Protein AF-0000000084548732 (afdb_homodimer)

Nearest PDB structures (foldseek):
  3oqo-assembly1_C  TM=5.418E-01  e=4.650E-15  Bacillus subtilis
  1rzr-assembly1_G  TM=5.375E-01  e=1.332E-14  Priestia megaterium
  1zvv-assembly2_B  TM=5.666E-01  e=5.423E-14  Bacillus subtilis
  1efa-assembly1_B  TM=5.609E-01  e=3.323E-13  Escherichia coli
  1bdh-assembly1_A  TM=5.018E-01  e=3.001E-11  Escherichia coli

Structure (mmCIF, N/CA/C/O backbone):
data_AF-0000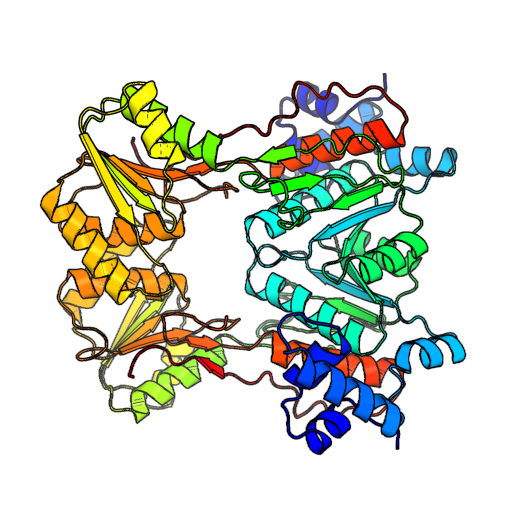000084548732-model_v1
#
loop_
_entity.id
_entity.type
_entity.pdbx_description
1 polymer 'HTH lacI-type domain-containing protein'
#
loop_
_atom_site.group_PDB
_atom_site.id
_atom_site.type_symbol
_atom_site.label_atom_id
_atom_site.label_alt_id
_atom_site.label_comp_id
_atom_site.label_asym_id
_atom_site.label_entity_id
_atom_site.label_seq_id
_atom_site.pdbx_PDB_ins_code
_atom_site.Cartn_x
_atom_site.Cartn_y
_atom_site.Cartn_z
_atom_site.occupancy
_atom_site.B_iso_or_equiv
_atom_site.auth_seq_id
_atom_site.auth_comp_id
_atom_site.auth_asym_id
_atom_site.auth_atom_id
_atom_site.pdbx_PDB_model_num
ATOM 1 N N . MET A 1 1 ? 30.172 21.469 19.391 1 43.81 1 MET A N 1
ATOM 2 C CA . MET A 1 1 ? 29.531 20.625 18.391 1 43.81 1 MET A CA 1
ATOM 3 C C . MET A 1 1 ? 28.312 19.906 18.969 1 43.81 1 MET A C 1
ATOM 5 O O . MET A 1 1 ? 28.391 19.344 20.062 1 43.81 1 MET A O 1
ATOM 9 N N . SER A 1 2 ? 27.109 20.234 18.547 1 58.91 2 SER A N 1
ATOM 10 C CA . SER A 1 2 ? 25.906 19.688 19.172 1 58.91 2 SER A CA 1
ATOM 11 C C . SER A 1 2 ? 25.812 18.188 18.938 1 58.91 2 SER A C 1
ATOM 13 O O . SER A 1 2 ? 26.141 17.703 17.859 1 58.91 2 SER A O 1
ATOM 15 N N . ILE A 1 3 ? 25.672 17.484 19.969 1 66.12 3 ILE A N 1
ATOM 16 C CA . ILE A 1 3 ? 25.594 16.016 19.969 1 66.12 3 ILE A CA 1
ATOM 17 C C . ILE A 1 3 ? 24.453 15.562 19.062 1 66.12 3 ILE A C 1
ATOM 19 O O . ILE A 1 3 ? 23.344 16.078 19.156 1 66.12 3 ILE A O 1
ATOM 23 N N . THR A 1 4 ? 24.797 14.828 17.969 1 69 4 THR A N 1
ATOM 24 C CA . THR A 1 4 ? 23.797 14.312 17.031 1 69 4 THR A CA 1
ATOM 25 C C . THR A 1 4 ? 23.453 12.859 17.359 1 69 4 THR A C 1
ATOM 27 O O . THR A 1 4 ? 24.141 12.219 18.156 1 69 4 THR A O 1
ATOM 30 N N . ILE A 1 5 ? 22.375 12.469 16.75 1 74.62 5 ILE A N 1
ATOM 31 C CA . ILE A 1 5 ? 21.953 11.078 16.906 1 74.62 5 ILE A CA 1
ATOM 32 C C . ILE A 1 5 ? 23.062 10.148 16.422 1 74.62 5 ILE A C 1
ATOM 34 O O . ILE A 1 5 ? 23.281 9.078 17 1 74.62 5 ILE A O 1
ATOM 38 N N . LYS A 1 6 ? 23.797 10.602 15.438 1 75 6 LYS A N 1
ATOM 39 C CA . LYS A 1 6 ? 24.922 9.805 14.938 1 75 6 LYS A CA 1
ATOM 40 C C . LYS A 1 6 ? 26 9.648 16 1 75 6 LYS A C 1
ATOM 42 O O . LYS A 1 6 ? 26.609 8.586 16.125 1 75 6 LYS A O 1
ATOM 47 N N . ASP A 1 7 ? 26.203 10.68 16.688 1 79.44 7 ASP A N 1
ATOM 48 C CA . ASP A 1 7 ? 27.188 10.641 17.766 1 79.44 7 ASP A CA 1
ATOM 49 C C . ASP A 1 7 ? 26.781 9.641 18.844 1 79.44 7 ASP A C 1
ATOM 51 O O . ASP A 1 7 ? 27.625 8.891 19.344 1 79.44 7 ASP A O 1
ATOM 55 N N . ILE A 1 8 ? 25.5 9.633 19.062 1 84.31 8 ILE A N 1
ATOM 56 C CA . ILE A 1 8 ? 24.984 8.727 20.078 1 84.31 8 ILE A CA 1
ATOM 57 C C . ILE A 1 8 ? 25.094 7.281 19.594 1 84.31 8 ILE A C 1
ATOM 59 O O . ILE A 1 8 ? 25.484 6.395 20.344 1 84.31 8 ILE A O 1
ATOM 63 N N . ALA A 1 9 ? 24.812 7.125 18.375 1 83.88 9 ALA A N 1
ATOM 64 C CA . ALA A 1 9 ?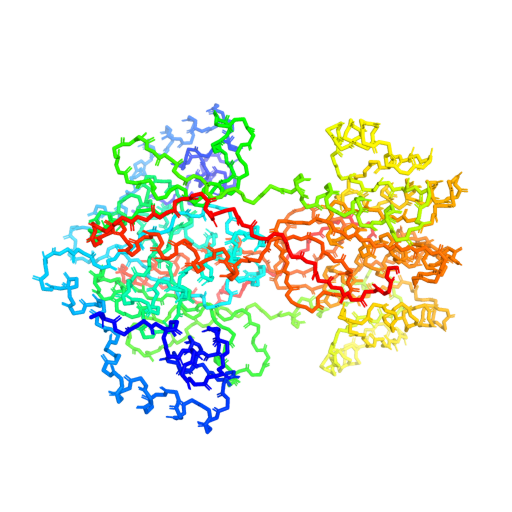 24.906 5.793 17.781 1 83.88 9 ALA A CA 1
ATOM 65 C C . ALA A 1 9 ? 26.328 5.262 17.828 1 83.88 9 ALA A C 1
ATOM 67 O O . ALA A 1 9 ? 26.562 4.102 18.188 1 83.88 9 ALA A O 1
ATOM 68 N N . ARG A 1 10 ? 27.172 6.066 17.516 1 82.19 10 ARG A N 1
ATOM 69 C CA . ARG A 1 10 ? 28.578 5.723 17.562 1 82.19 10 ARG A CA 1
ATOM 70 C C . ARG A 1 10 ? 29.016 5.367 18.969 1 82.19 10 ARG A C 1
ATOM 72 O O . ARG A 1 10 ? 29.688 4.352 19.188 1 82.19 10 ARG A O 1
ATOM 79 N N . GLU A 1 11 ? 28.594 6.098 19.859 1 85.19 11 GLU A N 1
ATOM 80 C CA . GLU A 1 11 ? 29.016 5.91 21.25 1 85.19 11 GLU A CA 1
ATOM 81 C C . GLU A 1 11 ? 28.344 4.68 21.859 1 85.19 11 GLU A C 1
ATOM 83 O O . GLU A 1 11 ? 28.969 3.963 22.656 1 85.19 11 GLU A O 1
ATOM 88 N N . ALA A 1 12 ? 27.141 4.512 21.484 1 85.44 12 ALA A N 1
ATOM 89 C CA . ALA A 1 12 ? 26.359 3.408 22.016 1 85.44 12 ALA A CA 1
ATOM 90 C C . ALA A 1 12 ? 26.641 2.111 21.266 1 85.44 12 ALA A C 1
ATOM 92 O O . ALA A 1 12 ? 26.203 1.036 21.688 1 85.44 12 ALA A O 1
ATOM 93 N N . ASN A 1 13 ? 27.328 2.197 20.141 1 86.44 13 ASN A N 1
ATOM 94 C CA . ASN A 1 13 ? 27.656 1.064 19.281 1 86.44 13 ASN A CA 1
ATOM 95 C C . ASN A 1 13 ? 26.391 0.352 18.797 1 86.44 13 ASN A C 1
ATOM 97 O O . ASN A 1 13 ? 26.281 -0.871 18.906 1 86.44 13 ASN A O 1
ATOM 101 N N . VAL A 1 14 ? 25.469 1.124 18.531 1 83.5 14 VAL A N 1
ATOM 102 C CA . VAL A 1 14 ? 24.234 0.63 17.922 1 83.5 14 VAL A CA 1
ATOM 103 C C . VAL A 1 14 ? 23.953 1.41 16.641 1 83.5 14 VAL A C 1
ATOM 105 O O . VAL A 1 14 ? 24.625 2.404 16.344 1 83.5 14 VAL A O 1
ATOM 108 N N . SER A 1 15 ? 23.078 0.891 15.836 1 76.25 15 SER A N 1
ATOM 109 C CA . SER A 1 15 ? 22.734 1.56 14.586 1 76.25 15 SER A CA 1
ATOM 110 C C . SER A 1 15 ? 22 2.869 14.844 1 76.25 15 SER A C 1
ATOM 112 O O . SER A 1 15 ? 21.406 3.059 15.906 1 76.25 15 SER A O 1
ATOM 114 N N . PHE A 1 16 ? 22.109 3.746 13.867 1 73.5 16 PHE A N 1
ATOM 115 C CA . PHE A 1 16 ? 21.344 4.984 13.867 1 73.5 16 PHE A CA 1
ATOM 116 C C . PHE A 1 16 ? 19.859 4.703 14.109 1 73.5 16 PHE A C 1
ATOM 118 O O . PHE A 1 16 ? 19.219 5.398 14.891 1 73.5 16 PHE A O 1
ATOM 125 N N . SER A 1 17 ? 19.406 3.645 13.531 1 70.94 17 SER A N 1
ATOM 126 C CA . SER A 1 17 ? 18 3.283 13.625 1 70.94 17 SER A CA 1
ATOM 127 C C . SER A 1 17 ? 17.625 2.896 15.055 1 70.94 17 SER A C 1
ATOM 129 O O . SER A 1 17 ? 16.547 3.258 15.539 1 70.94 17 SER A O 1
ATOM 131 N N . THR A 1 18 ? 18.531 2.25 15.68 1 76.88 18 THR A N 1
ATOM 132 C CA . THR A 1 18 ? 18.297 1.811 17.047 1 76.88 18 THR A CA 1
ATOM 133 C C . THR A 1 18 ? 18.219 3.006 18 1 76.88 18 THR A C 1
ATOM 135 O O . THR A 1 18 ? 17.344 3.061 18.859 1 76.88 18 THR A O 1
ATOM 138 N N . VAL A 1 19 ? 19.141 3.969 17.797 1 78.06 19 VAL A N 1
ATOM 139 C CA . VAL A 1 19 ? 19.125 5.176 18.609 1 78.06 19 VAL A CA 1
ATOM 140 C C . VAL A 1 19 ? 17.828 5.949 18.375 1 78.06 19 VAL A C 1
ATOM 142 O O . VAL A 1 19 ? 17.172 6.375 19.312 1 78.06 19 VAL A O 1
ATOM 145 N N . SER A 1 20 ? 17.484 6.016 17.125 1 70.88 20 SER A N 1
ATOM 146 C CA . SER A 1 20 ? 16.266 6.738 16.75 1 70.88 20 SER A CA 1
ATOM 147 C C . SER A 1 20 ? 15.039 6.113 17.391 1 70.88 20 SER A C 1
ATOM 149 O O . SER A 1 20 ? 14.219 6.812 17.984 1 70.88 20 SER A O 1
ATOM 151 N N . LYS A 1 21 ? 14.992 4.883 17.328 1 71.19 21 LYS A N 1
ATOM 152 C CA . LYS A 1 21 ? 13.859 4.156 17.891 1 71.19 21 LYS A CA 1
ATOM 153 C C . LYS A 1 21 ? 13.828 4.285 19.422 1 71.19 21 LYS A C 1
ATOM 155 O O . LYS A 1 21 ? 12.766 4.469 20.016 1 71.19 21 LYS A O 1
ATOM 160 N N . ALA A 1 22 ? 14.961 4.191 20.031 1 76.06 22 ALA A N 1
ATOM 161 C CA . ALA A 1 22 ? 15.078 4.277 21.484 1 76.06 22 ALA A CA 1
ATOM 162 C C . ALA A 1 22 ? 14.664 5.656 21.984 1 76.06 22 ALA A C 1
ATOM 164 O O . ALA A 1 22 ? 13.922 5.773 22.969 1 76.06 22 ALA A O 1
ATOM 165 N N . LEU A 1 23 ? 15.086 6.645 21.312 1 72.69 23 LEU A N 1
ATOM 166 C CA . LEU A 1 23 ? 14.805 8.023 21.703 1 72.69 23 LEU A CA 1
ATOM 167 C C . LEU A 1 23 ? 13.32 8.336 21.547 1 72.69 23 LEU A C 1
ATOM 169 O O . LEU A 1 23 ? 12.789 9.211 22.234 1 72.69 23 LEU A O 1
ATOM 173 N N . ASN A 1 24 ? 12.711 7.465 20.703 1 62.41 24 ASN A N 1
ATOM 174 C CA . ASN A 1 24 ? 11.289 7.668 20.453 1 62.41 24 ASN A CA 1
ATOM 175 C C . ASN A 1 24 ? 10.438 6.648 21.219 1 62.41 24 ASN A C 1
ATOM 177 O O . ASN A 1 24 ? 9.297 6.387 20.844 1 62.41 24 ASN A O 1
ATOM 181 N N . ASP A 1 25 ? 10.969 6.109 22.031 1 65.38 25 ASP A N 1
ATOM 182 C CA . ASP A 1 25 ? 10.328 5.148 22.938 1 65.38 25 ASP A CA 1
ATOM 183 C C . ASP A 1 25 ? 9.672 4.02 22.141 1 65.38 25 ASP A C 1
ATOM 185 O O . ASP A 1 25 ? 8.57 3.586 22.469 1 65.38 25 ASP A O 1
ATOM 189 N N . SER A 1 26 ? 10.266 3.699 21.078 1 65.5 26 SER A N 1
ATOM 190 C CA . SER A 1 26 ? 9.75 2.619 20.234 1 65.5 26 SER A CA 1
ATOM 191 C C . SER A 1 26 ? 9.773 1.287 20.984 1 65.5 26 SER A C 1
ATOM 193 O O . SER A 1 26 ? 10.766 0.949 21.625 1 65.5 26 SER A O 1
ATOM 195 N N . PRO A 1 27 ? 8.688 0.571 20.875 1 63.66 27 PRO A N 1
ATOM 196 C CA . PRO A 1 27 ? 8.688 -0.746 21.516 1 63.66 27 PRO A CA 1
ATOM 197 C C . PRO A 1 27 ? 9.609 -1.741 20.828 1 63.66 27 PRO A C 1
ATOM 199 O O . PRO A 1 27 ? 9.867 -2.826 21.344 1 63.66 27 PRO A O 1
ATOM 202 N N . LEU A 1 28 ? 10.125 -1.385 19.797 1 66.69 28 LEU A N 1
ATOM 203 C CA . LEU A 1 28 ? 10.984 -2.281 19.047 1 66.69 28 LEU A CA 1
ATOM 204 C C . LEU A 1 28 ? 12.383 -2.326 19.656 1 66.69 28 LEU A C 1
ATOM 206 O O . LEU A 1 28 ? 13.203 -3.178 19.281 1 66.69 28 LEU A O 1
ATOM 210 N N . VAL A 1 29 ? 12.625 -1.45 20.547 1 77.94 29 VAL A N 1
ATOM 211 C CA . VAL A 1 29 ? 13.914 -1.426 21.219 1 77.94 29 VAL A CA 1
ATOM 212 C C . VAL A 1 29 ? 13.75 -1.94 22.656 1 77.94 29 VAL A C 1
ATOM 214 O O . VAL A 1 29 ? 12.883 -1.473 23.391 1 77.94 29 VAL A O 1
ATOM 217 N N . LYS A 1 30 ? 14.562 -2.992 22.938 1 79.88 30 LYS A N 1
ATOM 218 C CA . LYS A 1 30 ? 14.508 -3.578 24.266 1 79.88 30 LYS A CA 1
ATOM 219 C C . LYS A 1 30 ? 14.75 -2.521 25.344 1 79.88 30 LYS A C 1
ATOM 221 O O . LYS A 1 30 ? 15.562 -1.614 25.156 1 79.88 30 LYS A O 1
ATOM 226 N N . GLU A 1 31 ? 14.078 -2.777 26.438 1 81.81 31 GLU A N 1
ATOM 227 C CA . GLU A 1 31 ? 14.062 -1.788 27.516 1 81.81 31 GLU A CA 1
ATOM 228 C C . GLU A 1 31 ? 15.469 -1.486 28.016 1 81.81 31 GLU A C 1
ATOM 230 O O . GLU A 1 31 ? 15.844 -0.321 28.172 1 81.81 31 GLU A O 1
ATOM 235 N N . PRO A 1 32 ? 16.281 -2.449 28.203 1 86.31 32 PRO A N 1
ATOM 236 C CA . PRO A 1 32 ? 17.625 -2.135 28.672 1 86.31 32 PRO A CA 1
ATOM 237 C C . PRO A 1 32 ? 18.406 -1.273 27.688 1 86.31 32 PRO A C 1
ATOM 239 O O . PRO A 1 32 ? 19.109 -0.343 28.094 1 86.31 32 PRO A O 1
ATOM 242 N N . THR A 1 33 ? 18.188 -1.514 26.406 1 85.12 33 THR A N 1
ATOM 243 C CA . THR A 1 33 ? 18.875 -0.758 25.359 1 85.12 33 THR A CA 1
ATOM 244 C C . THR A 1 33 ? 18.328 0.661 25.266 1 85.12 33 THR A C 1
ATOM 246 O O . THR A 1 33 ? 19.078 1.62 25.109 1 85.12 33 THR A O 1
ATOM 249 N N . LYS A 1 34 ? 17.125 0.79 25.406 1 84.31 34 LYS A N 1
ATOM 250 C CA . LYS A 1 34 ? 16.453 2.086 25.391 1 84.31 34 LYS A CA 1
ATOM 251 C C . LYS A 1 34 ? 16.984 2.986 26.516 1 84.31 34 LYS A C 1
ATOM 253 O O . LYS A 1 34 ? 17.328 4.141 26.266 1 84.31 34 LYS A O 1
ATOM 258 N N . GLN A 1 35 ? 17.016 2.33 27.672 1 82.69 35 GLN A N 1
ATOM 259 C CA . GLN A 1 35 ? 17.484 3.07 28.844 1 82.69 35 GLN A CA 1
ATOM 260 C C . GLN A 1 35 ? 18.938 3.494 28.672 1 82.69 35 GLN A C 1
ATOM 262 O O . GLN A 1 35 ? 19.297 4.617 29.016 1 82.69 35 GLN A O 1
ATOM 267 N N . MET A 1 36 ? 19.672 2.602 28.172 1 86.25 36 MET A N 1
ATOM 268 C CA . MET A 1 36 ? 21.078 2.898 27.938 1 86.25 36 MET A CA 1
ATOM 269 C C . MET A 1 36 ? 21.234 4.062 26.953 1 86.25 36 MET A C 1
ATOM 271 O O . MET A 1 36 ? 22.031 4.973 27.188 1 86.25 36 MET A O 1
ATOM 275 N N . ILE A 1 37 ? 20.453 4.078 25.938 1 85.12 37 ILE A N 1
ATOM 276 C CA . ILE A 1 37 ? 20.547 5.098 24.906 1 85.12 37 ILE A CA 1
ATOM 277 C C . ILE A 1 37 ? 20.047 6.434 25.453 1 85.12 37 ILE A C 1
ATOM 279 O O . ILE A 1 37 ? 20.672 7.477 25.203 1 85.12 37 ILE A O 1
ATOM 283 N N . LEU A 1 38 ? 19 6.367 26.203 1 80.69 38 LEU A N 1
ATOM 284 C CA . LEU A 1 38 ? 18.453 7.582 26.797 1 80.69 38 LEU A CA 1
ATOM 285 C C . LEU A 1 38 ? 19.453 8.195 27.781 1 80.69 38 LEU A C 1
ATOM 287 O O . LEU A 1 38 ? 19.641 9.414 27.797 1 80.69 38 LEU A O 1
ATOM 291 N N . ALA A 1 39 ? 20.031 7.355 28.594 1 81.31 39 ALA A N 1
ATOM 292 C CA . ALA A 1 39 ? 21.047 7.801 29.547 1 81.31 39 ALA A CA 1
ATOM 293 C C . ALA A 1 39 ? 22.25 8.406 28.844 1 81.31 39 ALA A C 1
ATOM 295 O O . ALA A 1 39 ? 22.75 9.461 29.234 1 81.31 39 ALA A O 1
ATOM 296 N N . LEU A 1 40 ? 22.625 7.805 27.828 1 84.44 40 LEU A N 1
ATOM 297 C CA . LEU A 1 40 ? 23.766 8.273 27.062 1 84.44 40 LEU A CA 1
ATOM 298 C C . LEU A 1 40 ? 23.469 9.602 26.375 1 84.44 40 LEU A C 1
ATOM 300 O O . LEU A 1 40 ? 24.312 10.5 26.359 1 84.44 40 LEU A O 1
ATOM 304 N N . ALA A 1 41 ? 22.328 9.648 25.812 1 79.31 41 ALA A N 1
ATOM 305 C CA . ALA A 1 41 ? 21.891 10.898 25.188 1 79.31 41 ALA A CA 1
ATOM 306 C C . ALA A 1 41 ? 21.906 12.047 26.188 1 79.31 41 ALA A C 1
ATOM 308 O O . ALA A 1 41 ? 22.391 13.141 25.859 1 79.31 41 ALA A O 1
ATOM 309 N N . LYS A 1 42 ? 21.422 11.734 27.344 1 74.75 42 LYS A N 1
ATOM 310 C CA . LYS A 1 42 ? 21.422 12.727 28.406 1 74.75 42 LYS A CA 1
ATOM 311 C C . LYS A 1 42 ? 22.844 13.102 28.812 1 74.75 42 LYS A C 1
ATOM 313 O O . LYS A 1 42 ? 23.172 14.281 28.969 1 74.75 42 LYS A O 1
ATOM 318 N N . GLU A 1 43 ? 23.609 12.164 29 1 80.06 43 GLU A N 1
ATOM 319 C CA . GLU A 1 43 ? 25 12.367 29.391 1 80.06 43 GLU A CA 1
ATOM 320 C C . GLU A 1 43 ? 25.75 13.188 28.359 1 80.06 43 GLU A C 1
ATOM 322 O O . GLU A 1 43 ? 26.578 14.039 28.703 1 80.06 43 GLU A O 1
ATOM 327 N N . MET A 1 44 ? 25.406 12.906 27.109 1 77.94 44 MET A N 1
ATOM 328 C CA . MET A 1 44 ? 26.109 13.562 26.016 1 77.94 44 MET A CA 1
ATOM 329 C C . MET A 1 44 ? 25.5 14.93 25.719 1 77.94 44 MET A C 1
ATOM 331 O O . MET A 1 44 ? 26.016 15.68 24.891 1 77.94 44 MET A O 1
ATOM 335 N N . GLY A 1 45 ? 24.562 15.18 26.469 1 66.44 45 GLY A N 1
ATOM 336 C CA . GLY A 1 45 ? 23.906 16.469 26.312 1 66.44 45 GLY A CA 1
ATOM 337 C C . GLY A 1 45 ? 23.031 16.531 25.078 1 66.44 45 GLY A C 1
ATOM 338 O O . GLY A 1 45 ? 22.891 17.594 24.469 1 66.44 45 GLY A O 1
ATOM 339 N N . TYR A 1 46 ? 22.859 15.336 24.688 1 61.09 46 TYR A N 1
ATOM 340 C CA . TYR A 1 46 ? 21.953 15.336 23.547 1 61.09 46 TYR A CA 1
ATOM 341 C C . TYR A 1 46 ? 20.578 15.836 23.953 1 61.09 46 TYR A C 1
ATOM 343 O O . TYR A 1 46 ? 19.953 15.297 24.859 1 61.09 46 TYR A O 1
ATOM 351 N N . GLU A 1 47 ? 20.281 17.031 23.766 1 50.09 47 GLU A N 1
ATOM 352 C CA 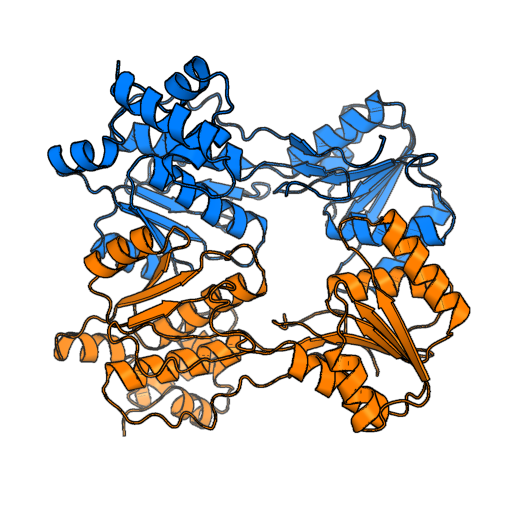. GLU A 1 47 ? 18.922 17.547 23.922 1 50.09 47 GLU A CA 1
ATOM 353 C C . GLU A 1 47 ? 18.156 17.484 22.594 1 50.09 47 GLU A C 1
ATOM 355 O O . GLU A 1 47 ? 18.688 17.859 21.547 1 50.09 47 GLU A O 1
ATOM 360 N N . ILE A 1 48 ? 17.25 16.641 22.5 1 48.44 48 ILE A N 1
ATOM 361 C CA . ILE A 1 48 ? 16.391 16.734 21.328 1 48.44 48 ILE A CA 1
ATOM 362 C C . ILE A 1 48 ? 16.094 18.203 21.016 1 48.44 48 ILE A C 1
ATOM 364 O O . ILE A 1 48 ? 15.227 18.812 21.641 1 48.44 48 ILE A O 1
ATOM 368 N N . ASN A 1 49 ? 16.969 19.062 21.188 1 44.75 49 ASN A N 1
ATOM 369 C CA . ASN A 1 49 ? 16.953 20.516 21.203 1 44.75 49 ASN A CA 1
ATOM 370 C C . ASN A 1 49 ? 16.281 21.078 19.938 1 44.75 49 ASN A C 1
ATOM 372 O O . ASN A 1 49 ? 16.125 22.281 19.797 1 44.75 49 ASN A O 1
ATOM 376 N N . THR A 1 50 ? 16.062 20.375 19 1 45.78 50 THR A N 1
ATOM 377 C CA . THR A 1 50 ? 15.742 21.141 17.797 1 45.78 50 THR A CA 1
ATOM 378 C C . THR A 1 50 ? 14.461 21.938 18 1 45.78 50 THR A C 1
ATOM 380 O O . THR A 1 50 ? 14.359 23.078 17.547 1 45.78 50 THR A O 1
ATOM 383 N N . SER A 1 51 ? 13.484 21.359 18.719 1 45.47 51 SER A N 1
ATOM 384 C CA . SER A 1 51 ? 12.266 22.141 18.859 1 45.47 51 SER A CA 1
ATOM 385 C C . SER A 1 51 ? 12.516 23.438 19.609 1 45.47 51 SER A C 1
ATOM 387 O O . SER A 1 51 ? 11.984 24.484 19.25 1 45.47 51 SER A O 1
ATOM 389 N N . ALA A 1 52 ? 13.305 23.328 20.703 1 45.81 52 ALA A N 1
ATOM 390 C CA . ALA A 1 52 ? 13.586 24.516 21.516 1 45.81 52 ALA A CA 1
ATOM 391 C C . ALA A 1 52 ? 14.391 25.547 20.734 1 45.81 52 ALA A C 1
ATOM 393 O O . ALA A 1 52 ? 14.133 26.75 20.844 1 45.81 52 ALA A O 1
ATOM 394 N N . LYS A 1 53 ? 15.289 25.109 20.047 1 48.44 53 LYS A N 1
ATOM 395 C CA . LYS A 1 53 ? 16.062 26.094 19.297 1 48.44 53 LYS A CA 1
ATOM 396 C C . LYS A 1 53 ? 15.227 26.734 18.203 1 48.44 53 LYS A C 1
ATOM 398 O O . LYS A 1 53 ? 15.32 27.953 17.969 1 48.44 53 LYS A O 1
ATOM 403 N N . ILE A 1 54 ? 14.422 25.906 17.484 1 49.19 54 ILE A N 1
ATOM 404 C CA . ILE A 1 54 ? 13.523 26.438 16.469 1 49.19 54 ILE A CA 1
ATOM 405 C C . ILE A 1 54 ? 12.578 27.453 17.109 1 49.19 54 ILE A C 1
ATOM 407 O O . ILE A 1 54 ? 12.344 28.531 16.547 1 49.19 54 ILE A O 1
ATOM 411 N N . LEU A 1 55 ? 12.164 27.141 18.375 1 47.06 55 LEU A N 1
ATOM 412 C CA . LEU A 1 55 ? 11.297 28.078 19.062 1 47.06 55 LEU A CA 1
ATOM 413 C C . LEU A 1 55 ? 12.055 29.344 19.438 1 47.06 55 LEU A C 1
ATOM 415 O O . LEU A 1 55 ? 11.508 30.453 19.344 1 47.06 55 LEU A O 1
ATOM 419 N N . ALA A 1 56 ? 13.273 29.25 19.734 1 50.09 56 ALA A N 1
ATOM 420 C CA . ALA A 1 56 ? 14.078 30.391 20.172 1 50.09 56 ALA A CA 1
ATOM 421 C C . ALA A 1 56 ? 14.375 31.312 19 1 50.09 56 ALA A C 1
ATOM 423 O O . ALA A 1 56 ? 14.477 32.531 19.172 1 50.09 56 ALA A O 1
ATOM 424 N N . THR A 1 57 ? 14.492 30.828 17.828 1 53.62 57 THR A N 1
ATOM 425 C CA . THR A 1 57 ? 14.875 31.625 16.672 1 53.62 57 THR A CA 1
ATOM 426 C C . THR A 1 57 ? 13.641 32.188 15.953 1 53.62 57 THR A C 1
ATOM 428 O O . THR A 1 57 ? 13.766 32.969 15.031 1 53.62 57 THR A O 1
ATOM 431 N N . GLY A 1 58 ? 12.391 31.891 16.406 1 60.41 58 GLY A N 1
ATOM 432 C CA . GLY A 1 58 ? 11.164 32.375 15.797 1 60.41 58 GLY A CA 1
ATOM 433 C C . GLY A 1 58 ? 10.758 31.609 14.562 1 60.41 58 GLY A C 1
ATOM 434 O O . GLY A 1 58 ? 9.773 31.938 13.898 1 60.41 58 GLY A O 1
ATOM 435 N N . LYS A 1 59 ? 11.602 30.609 14.219 1 65.31 59 LYS A N 1
ATOM 436 C CA . LYS A 1 59 ? 11.266 29.828 13.031 1 65.31 59 LYS A CA 1
ATOM 437 C C . LYS A 1 59 ? 10.266 28.734 13.352 1 65.31 59 LYS A C 1
ATOM 439 O O . LYS A 1 59 ? 10.258 28.188 14.461 1 65.31 59 LYS A O 1
ATOM 444 N N . SER A 1 60 ? 9.383 28.484 12.43 1 78.69 60 SER A N 1
ATOM 445 C CA . SER A 1 60 ? 8.406 27.422 12.586 1 78.69 60 SER A CA 1
ATOM 446 C C . SER A 1 60 ? 9.07 26.047 12.547 1 78.69 60 SER A C 1
ATOM 448 O O . SER A 1 60 ? 9.992 25.828 11.766 1 78.69 60 SER A O 1
ATOM 450 N N . ASN A 1 61 ? 8.695 25.188 13.422 1 86.19 61 ASN A N 1
ATOM 451 C CA . ASN A 1 61 ? 9.203 23.812 13.406 1 86.19 61 ASN A CA 1
ATOM 452 C C . ASN A 1 61 ? 8.266 22.875 12.648 1 86.19 61 ASN A C 1
ATOM 454 O O . ASN A 1 61 ? 8.469 21.656 12.641 1 86.19 61 ASN A O 1
ATOM 458 N N . ALA A 1 62 ? 7.301 23.469 12.023 1 88.31 62 ALA A N 1
ATOM 459 C CA . ALA A 1 62 ? 6.379 22.641 11.25 1 88.31 62 ALA A CA 1
ATOM 460 C C . ALA A 1 62 ? 6.91 22.406 9.836 1 88.31 62 ALA A C 1
ATOM 462 O O . ALA A 1 62 ? 7.461 23.328 9.211 1 88.31 62 ALA A O 1
ATOM 463 N N . VAL A 1 63 ? 6.797 21.172 9.375 1 88.31 63 VAL A N 1
ATOM 464 C CA . VAL A 1 63 ? 7.184 20.812 8.023 1 88.31 63 VAL A CA 1
ATOM 465 C C . VAL A 1 63 ? 6 20.172 7.301 1 88.31 63 VAL A C 1
ATOM 467 O O . VAL A 1 63 ? 5.371 19.25 7.828 1 88.31 63 VAL A O 1
ATOM 470 N N . GLY A 1 64 ? 5.676 20.688 6.121 1 89.44 64 GLY A N 1
ATOM 471 C CA . GLY A 1 64 ? 4.594 20.141 5.324 1 89.44 64 GLY A CA 1
ATOM 472 C C . GLY A 1 64 ? 5.055 19.047 4.379 1 89.44 64 GLY A C 1
ATOM 473 O O . GLY A 1 64 ? 6.105 19.156 3.748 1 89.44 64 GLY A O 1
ATOM 474 N N . ILE A 1 65 ? 4.285 18 4.34 1 89.88 65 ILE A N 1
ATOM 475 C CA . ILE A 1 65 ? 4.504 16.922 3.385 1 89.88 65 ILE A CA 1
ATOM 476 C C . ILE A 1 65 ? 3.287 16.781 2.471 1 89.88 65 ILE A C 1
ATOM 478 O O . ILE A 1 65 ? 2.191 16.453 2.93 1 89.88 65 ILE A O 1
ATOM 482 N N . TYR A 1 66 ? 3.518 17.062 1.198 1 88.06 66 TYR A N 1
ATOM 483 C CA . TYR A 1 66 ? 2.469 16.906 0.196 1 88.06 66 TYR A CA 1
ATOM 484 C C . TYR A 1 66 ? 2.631 15.594 -0.562 1 88.06 66 TYR A C 1
ATOM 486 O O . TYR A 1 66 ? 3.641 15.383 -1.239 1 88.06 66 TYR A O 1
ATOM 494 N N . CYS A 1 67 ? 1.59 14.711 -0.439 1 88.62 67 CYS A N 1
ATOM 495 C CA . CYS A 1 67 ? 1.671 13.383 -1.047 1 88.62 67 CYS A CA 1
ATOM 496 C C . CYS A 1 67 ? 0.317 12.961 -1.601 1 88.62 67 CYS A C 1
ATOM 498 O O . CYS A 1 67 ? -0.389 12.164 -0.979 1 88.62 67 CYS A O 1
ATOM 500 N N . PRO A 1 68 ? 0.037 13.352 -2.805 1 85.19 68 PRO A N 1
ATOM 501 C CA . PRO A 1 68 ? -1.255 13 -3.4 1 85.19 68 PRO A CA 1
ATOM 502 C C . PRO A 1 68 ? -1.354 11.523 -3.766 1 85.19 68 PRO A C 1
ATOM 504 O O . PRO A 1 68 ? -2.453 11.016 -3.994 1 85.19 68 PRO A O 1
ATOM 507 N N . SER A 1 69 ? -0.227 10.812 -3.803 1 83.5 69 SER A N 1
ATOM 508 C CA . SER A 1 69 ? -0.188 9.422 -4.242 1 83.5 69 SER A CA 1
ATOM 509 C C . SER A 1 69 ? 0.094 8.477 -3.072 1 83.5 69 SER A C 1
ATOM 511 O O . SER A 1 69 ? 0.866 7.527 -3.207 1 83.5 69 SER A O 1
ATOM 513 N N . ILE A 1 70 ? -0.546 8.742 -2.008 1 88.88 70 ILE A N 1
ATOM 514 C CA . ILE A 1 70 ? -0.249 8.047 -0.761 1 88.88 70 ILE A CA 1
ATOM 515 C C . ILE A 1 70 ? -0.653 6.578 -0.878 1 88.88 70 ILE A C 1
ATOM 517 O O . ILE A 1 70 ? -0.202 5.738 -0.096 1 88.88 70 ILE A O 1
ATOM 521 N N . THR A 1 71 ? -1.504 6.23 -1.825 1 86.56 71 THR A N 1
ATOM 522 C CA . THR A 1 71 ? -1.95 4.852 -1.982 1 86.56 71 THR A CA 1
ATOM 523 C C . THR A 1 71 ? -0.869 4.008 -2.648 1 86.56 71 THR A C 1
ATOM 525 O O . THR A 1 71 ? -0.957 2.777 -2.664 1 86.56 71 THR A O 1
ATOM 528 N N . LYS A 1 72 ? 0.12 4.648 -3.193 1 83.38 72 LYS A N 1
ATOM 529 C CA . LYS A 1 72 ? 1.285 3.906 -3.672 1 83.38 72 LYS A CA 1
ATOM 530 C C . LYS A 1 72 ? 2.199 3.516 -2.514 1 83.38 72 LYS A C 1
ATOM 532 O O . LYS A 1 72 ? 2.619 4.371 -1.731 1 83.38 72 LYS A O 1
ATOM 537 N N . PRO A 1 73 ? 2.562 2.318 -2.494 1 82.62 73 PRO A N 1
ATOM 538 C CA . PRO A 1 73 ? 3.289 1.813 -1.325 1 82.62 73 PRO A CA 1
ATOM 539 C C . PRO A 1 73 ? 4.578 2.584 -1.056 1 82.62 73 PRO A C 1
ATOM 541 O O . PRO A 1 73 ? 4.895 2.883 0.099 1 82.62 73 PRO A O 1
ATOM 544 N N . ALA A 1 74 ? 5.297 2.887 -2.062 1 80.12 74 ALA A N 1
ATOM 545 C CA . ALA A 1 74 ? 6.555 3.604 -1.88 1 80.12 74 ALA A CA 1
ATOM 546 C C . ALA A 1 74 ? 6.32 4.973 -1.252 1 80.12 74 ALA A C 1
ATOM 548 O O . ALA A 1 74 ? 7.105 5.426 -0.416 1 80.12 74 ALA A O 1
ATOM 549 N N . TYR A 1 75 ? 5.246 5.602 -1.618 1 84.56 75 TYR A N 1
ATOM 550 C CA . TYR A 1 75 ? 4.941 6.93 -1.097 1 84.56 75 TYR A CA 1
ATOM 551 C C . TYR A 1 75 ? 4.445 6.852 0.342 1 84.56 75 TYR A C 1
ATOM 553 O O . TYR A 1 75 ? 4.77 7.707 1.166 1 84.56 75 TYR A O 1
ATOM 561 N N . ALA A 1 76 ? 3.619 5.879 0.547 1 88 76 ALA A N 1
ATOM 562 C CA . ALA A 1 76 ? 3.168 5.68 1.921 1 88 76 ALA A CA 1
ATOM 563 C C . ALA A 1 76 ? 4.348 5.445 2.859 1 88 76 ALA A C 1
ATOM 565 O O . ALA A 1 76 ? 4.41 6.023 3.947 1 88 76 ALA A O 1
ATOM 566 N N . ALA A 1 77 ? 5.246 4.613 2.418 1 85.94 77 ALA A N 1
ATOM 567 C CA . ALA A 1 77 ? 6.441 4.324 3.207 1 85.94 77 ALA A CA 1
ATOM 568 C C . ALA A 1 77 ? 7.277 5.586 3.416 1 85.94 77 ALA A C 1
ATOM 570 O O . ALA A 1 77 ? 7.777 5.832 4.516 1 85.94 77 ALA A O 1
ATOM 571 N N . ALA A 1 78 ? 7.418 6.316 2.402 1 85 78 ALA A N 1
ATOM 572 C CA . ALA A 1 78 ? 8.18 7.559 2.496 1 85 78 ALA A CA 1
ATOM 573 C C . ALA A 1 78 ? 7.543 8.516 3.496 1 85 78 ALA A C 1
ATOM 575 O O . ALA A 1 78 ? 8.234 9.109 4.328 1 85 78 ALA A O 1
ATOM 576 N N . CYS A 1 79 ? 6.258 8.68 3.369 1 89.88 79 CYS A N 1
ATOM 577 C CA . CYS A 1 79 ? 5.543 9.57 4.273 1 89.88 79 CYS A CA 1
ATOM 578 C C . CYS A 1 79 ? 5.746 9.156 5.727 1 89.88 79 CYS A C 1
ATOM 580 O O . CYS A 1 79 ? 6 10 6.586 1 89.88 79 CYS A O 1
ATOM 582 N N . LEU A 1 80 ? 5.617 7.926 5.906 1 90.88 80 LEU A N 1
ATOM 583 C CA . LEU A 1 80 ? 5.773 7.402 7.262 1 90.88 80 LEU A CA 1
ATOM 584 C C . LEU A 1 80 ? 7.184 7.648 7.781 1 90.88 80 LEU A C 1
ATOM 586 O O . LEU A 1 80 ? 7.363 8.18 8.883 1 90.88 80 LEU A O 1
ATOM 590 N N . GLU A 1 81 ? 8.141 7.289 7.043 1 87.25 81 GLU A N 1
ATOM 591 C CA . GLU A 1 81 ? 9.531 7.344 7.484 1 87.25 81 GLU A CA 1
ATOM 592 C C . GLU A 1 81 ? 10.023 8.781 7.582 1 87.25 81 GLU A C 1
ATOM 594 O O . GLU A 1 81 ? 10.766 9.133 8.508 1 87.25 81 GLU A O 1
ATOM 599 N N . ILE A 1 82 ? 9.68 9.594 6.664 1 88.06 82 ILE A N 1
ATOM 600 C CA . ILE A 1 82 ? 10.07 11 6.719 1 88.06 82 ILE A CA 1
ATOM 601 C C . ILE A 1 82 ? 9.461 11.656 7.957 1 88.06 82 ILE A C 1
ATOM 603 O O . ILE A 1 82 ? 10.141 12.398 8.672 1 88.06 82 ILE A O 1
ATOM 607 N N . SER A 1 83 ? 8.172 11.414 8.125 1 93 83 SER A N 1
ATOM 608 C CA . SER A 1 83 ? 7.516 11.953 9.312 1 93 83 SER A CA 1
ATOM 609 C C . SER A 1 83 ? 8.242 11.531 10.586 1 93 83 SER A C 1
ATOM 611 O O . SER A 1 83 ? 8.469 12.344 11.477 1 93 83 SER A O 1
ATOM 613 N N . HIS A 1 84 ? 8.578 10.312 10.617 1 91.5 84 HIS A N 1
ATOM 614 C CA . HIS A 1 84 ? 9.273 9.773 11.773 1 91.5 84 HIS A CA 1
ATOM 615 C C . HIS A 1 84 ? 10.617 10.461 11.984 1 91.5 84 HIS A C 1
ATOM 617 O O . HIS A 1 84 ? 10.938 10.891 13.094 1 91.5 84 HIS A O 1
ATOM 623 N N . GLN A 1 85 ? 11.344 10.578 10.945 1 88.06 85 GLN A N 1
ATOM 624 C CA . GLN A 1 85 ? 12.672 11.172 11.039 1 88.06 85 GLN A CA 1
ATOM 625 C C . GLN A 1 85 ? 12.594 12.648 11.398 1 88.06 85 GLN A C 1
ATOM 627 O O . GLN A 1 85 ? 13.43 13.164 12.141 1 88.06 85 GLN A O 1
ATOM 632 N N . LEU A 1 86 ? 11.656 13.352 10.844 1 89.19 86 LEU A N 1
ATOM 633 C CA . LEU A 1 86 ? 11.453 14.758 11.172 1 89.19 86 LEU A CA 1
ATOM 634 C C . LEU A 1 86 ? 11.133 14.93 12.656 1 89.19 86 LEU A C 1
ATOM 636 O O . LEU A 1 86 ? 11.672 15.812 13.32 1 89.19 86 LEU A O 1
ATOM 640 N N . LYS A 1 87 ? 10.336 14.07 13.109 1 90.06 87 LYS A N 1
ATOM 641 C CA . LYS A 1 87 ? 9.961 14.125 14.523 1 90.06 87 LYS A CA 1
ATOM 642 C C . LYS A 1 87 ? 11.172 13.922 15.422 1 90.06 87 LYS A C 1
ATOM 644 O O . LYS A 1 87 ? 11.328 14.609 16.438 1 90.06 87 LYS A O 1
ATOM 649 N N . LEU A 1 88 ? 11.914 13.008 15.047 1 86.56 88 LEU A N 1
ATOM 650 C CA . LEU A 1 88 ? 13.109 12.711 15.82 1 86.56 88 LEU A CA 1
ATOM 651 C C . LEU A 1 88 ? 14.016 13.93 15.914 1 86.56 88 LEU A C 1
ATOM 653 O O . LEU A 1 88 ? 14.797 14.055 16.859 1 86.56 88 LEU A O 1
ATOM 657 N N . ARG A 1 89 ? 13.852 14.828 15.055 1 86.06 89 ARG A N 1
ATOM 658 C CA . ARG A 1 89 ? 14.703 16.016 14.992 1 86.06 89 ARG A CA 1
ATOM 659 C C . ARG A 1 89 ? 13.969 17.234 15.531 1 86.06 89 ARG A C 1
ATOM 661 O O . ARG A 1 89 ? 14.438 18.375 15.375 1 86.06 89 ARG A O 1
ATOM 668 N N . GLY A 1 90 ? 12.766 16.969 16.078 1 87.44 90 GLY A N 1
ATOM 669 C CA . GLY A 1 90 ? 12.039 18.031 16.766 1 87.44 90 GLY A CA 1
ATOM 670 C C . GLY A 1 90 ? 11.07 18.766 15.859 1 87.44 90 GLY A C 1
ATOM 671 O O . GLY A 1 90 ? 10.531 19.812 16.25 1 87.44 90 GLY A O 1
ATOM 672 N N . PHE A 1 91 ? 10.914 18.328 14.664 1 89.12 91 PHE A N 1
ATOM 673 C CA . PHE A 1 91 ? 9.984 18.969 13.75 1 89.12 91 PHE A CA 1
ATOM 674 C C . PHE A 1 91 ? 8.578 18.391 13.906 1 89.12 91 PHE A C 1
ATOM 676 O O . PHE A 1 91 ? 8.406 17.328 14.508 1 89.12 91 PHE A O 1
ATOM 683 N N . LEU A 1 92 ? 7.633 19.156 13.453 1 90.44 92 LEU A N 1
ATOM 684 C CA . LEU A 1 92 ? 6.234 18.734 13.422 1 90.44 92 LEU A CA 1
ATOM 685 C C . LEU A 1 92 ? 5.773 18.5 11.992 1 90.44 92 LEU A C 1
ATOM 687 O O . LEU A 1 92 ? 5.445 19.453 11.273 1 90.44 92 LEU A O 1
ATOM 691 N N . PRO A 1 93 ? 5.703 17.25 11.617 1 93.69 93 PRO A N 1
ATOM 692 C CA . PRO A 1 93 ? 5.262 16.969 10.25 1 93.69 93 PRO A CA 1
ATOM 693 C C . PRO A 1 93 ? 3.746 17.062 10.086 1 93.69 93 PRO A C 1
ATOM 695 O O . PRO A 1 93 ? 3 16.656 10.977 1 93.69 93 PRO A O 1
ATOM 698 N N . ALA A 1 94 ? 3.34 17.656 9.039 1 92.75 94 ALA A N 1
ATOM 699 C CA . ALA A 1 94 ? 1.94 17.719 8.633 1 92.75 94 ALA A CA 1
ATOM 700 C C . ALA A 1 94 ? 1.761 17.188 7.211 1 92.75 94 ALA A C 1
ATOM 702 O O . ALA A 1 94 ? 2.316 17.75 6.258 1 92.75 94 ALA A O 1
ATOM 703 N N . LEU A 1 95 ? 0.912 16.172 7.121 1 95.06 95 LEU A N 1
ATOM 704 C CA . LEU A 1 95 ? 0.751 15.5 5.836 1 95.06 95 LEU A CA 1
ATOM 705 C C . LEU A 1 95 ? -0.563 15.898 5.176 1 95.06 95 LEU A C 1
ATOM 707 O O . LEU A 1 95 ? -1.596 15.992 5.844 1 95.06 95 LEU A O 1
ATOM 711 N N . SER A 1 96 ? -0.483 16.156 3.871 1 91.69 96 SER A N 1
ATOM 712 C CA . SER A 1 96 ? -1.671 16.422 3.066 1 91.69 96 SER A CA 1
ATOM 713 C C . SER A 1 96 ? -1.679 15.586 1.794 1 91.69 96 SER A C 1
ATOM 715 O O . SER A 1 96 ? -0.653 15.461 1.122 1 91.69 96 SER A O 1
ATOM 717 N N . THR A 1 97 ? -2.781 14.984 1.536 1 90.56 97 THR A N 1
ATOM 718 C CA . THR A 1 97 ? -2.924 14.164 0.337 1 90.56 97 THR A CA 1
ATOM 719 C C . THR A 1 97 ? -3.914 14.797 -0.636 1 90.56 97 THR A C 1
ATOM 721 O O . THR A 1 97 ? -4.254 14.203 -1.659 1 90.56 97 THR A O 1
ATOM 724 N N . SER A 1 98 ? -4.332 15.93 -0.337 1 83.75 98 SER A N 1
ATOM 725 C CA . SER A 1 98 ? -5.316 16.625 -1.157 1 83.75 98 SER A CA 1
ATOM 726 C C . SER A 1 98 ? -4.652 17.344 -2.326 1 83.75 98 SER A C 1
ATOM 728 O O . SER A 1 98 ? -3.535 17 -2.719 1 83.75 98 SER A O 1
ATOM 730 N N . SER A 1 99 ? -5.387 18.25 -2.902 1 80.38 99 SER A N 1
ATOM 731 C CA . SER A 1 99 ? -4.785 19.078 -3.947 1 80.38 99 SER A CA 1
ATOM 732 C C . SER A 1 99 ? -3.672 19.953 -3.385 1 80.38 99 SER A C 1
ATOM 734 O O . SER A 1 99 ? -3.633 20.219 -2.182 1 80.38 99 SER A O 1
ATOM 736 N N . PHE A 1 100 ? -2.795 20.344 -4.238 1 78.81 100 PHE A N 1
ATOM 737 C CA . PHE A 1 100 ? -1.691 21.172 -3.76 1 78.81 100 PHE A CA 1
ATOM 738 C C . PHE A 1 100 ? -2.207 22.484 -3.197 1 78.81 100 PHE A C 1
ATOM 740 O O . PHE A 1 100 ? -1.658 23.016 -2.227 1 78.81 100 PHE A O 1
ATOM 747 N N . ASN A 1 101 ? -3.238 23 -3.748 1 77.81 101 ASN A N 1
ATOM 748 C CA . ASN A 1 101 ? -3.824 24.234 -3.229 1 77.81 101 ASN A CA 1
ATOM 749 C C . ASN A 1 101 ? -4.34 24.047 -1.804 1 77.81 101 ASN A C 1
ATOM 751 O O . ASN A 1 101 ? -4.141 24.906 -0.951 1 77.81 101 ASN A O 1
ATOM 755 N N . ASP A 1 102 ? -4.988 23 -1.633 1 80.62 102 ASP A N 1
ATOM 756 C CA . ASP A 1 102 ? -5.473 22.703 -0.287 1 80.62 102 ASP A CA 1
ATOM 757 C C . ASP A 1 102 ? -4.309 22.484 0.677 1 80.62 102 ASP A C 1
ATOM 759 O O . ASP A 1 102 ? -4.355 22.922 1.83 1 80.62 102 ASP A O 1
ATOM 763 N N . ALA A 1 103 ? -3.334 21.797 0.152 1 85.81 103 ALA A N 1
ATOM 764 C CA . ALA A 1 103 ? -2.141 21.594 0.965 1 85.81 103 ALA A CA 1
ATOM 765 C C . ALA A 1 103 ? -1.493 22.922 1.352 1 85.81 103 ALA A C 1
ATOM 767 O O . ALA A 1 103 ? -1.078 23.094 2.498 1 85.81 103 ALA A O 1
ATOM 768 N N . LYS A 1 104 ? -1.463 23.797 0.463 1 82.5 104 LYS A N 1
ATOM 769 C CA . LYS A 1 104 ? -0.878 25.109 0.723 1 82.5 104 LYS A CA 1
ATOM 770 C C . LYS A 1 104 ? -1.645 25.844 1.818 1 82.5 104 LYS A C 1
ATOM 772 O O . LYS A 1 104 ? -1.044 26.516 2.662 1 82.5 104 LYS A O 1
ATOM 777 N N . GLU A 1 105 ? -2.906 25.797 1.747 1 83.44 105 GLU A N 1
ATOM 778 C CA . GLU A 1 105 ? -3.715 26.406 2.791 1 83.44 105 GLU A CA 1
ATOM 779 C C . GLU A 1 105 ? -3.373 25.844 4.168 1 83.44 105 GLU A C 1
ATOM 781 O O . GLU A 1 105 ? -3.156 26.594 5.117 1 83.44 105 GLU A O 1
ATOM 786 N N . LEU A 1 106 ? -3.334 24.562 4.246 1 88.25 106 LEU A N 1
ATOM 787 C CA . LEU A 1 106 ? -2.973 23.891 5.488 1 88.25 106 LEU A CA 1
ATOM 788 C C . LEU A 1 106 ? -1.589 24.312 5.961 1 88.25 106 LEU A C 1
ATOM 790 O O . LEU A 1 106 ? -1.409 24.672 7.125 1 88.25 106 LEU A O 1
ATOM 794 N N . PHE A 1 107 ? -0.681 24.344 5.082 1 86.12 107 PHE A N 1
ATOM 795 C CA . PHE A 1 107 ? 0.707 24.625 5.422 1 86.12 107 PHE A CA 1
ATOM 796 C C . PHE A 1 107 ? 0.876 26.094 5.801 1 86.12 107 PHE A C 1
ATOM 798 O O . PHE A 1 107 ? 1.699 26.438 6.656 1 86.12 107 PHE A O 1
ATOM 805 N N . SER A 1 108 ? 0.123 26.922 5.176 1 84.88 108 SER A N 1
ATOM 806 C CA . SER A 1 108 ? 0.137 28.328 5.531 1 84.88 108 SER A CA 1
ATOM 807 C C . SER A 1 108 ? -0.387 28.547 6.949 1 84.88 108 SER A C 1
ATOM 809 O O . SER A 1 108 ? 0.199 29.312 7.723 1 84.88 108 SER A O 1
ATOM 811 N N . ARG A 1 109 ? -1.386 27.938 7.266 1 84.62 109 ARG A N 1
ATOM 812 C CA . ARG A 1 109 ? -1.957 28.047 8.602 1 84.62 109 ARG A CA 1
ATOM 813 C C . ARG A 1 109 ? -0.962 27.578 9.664 1 84.62 109 ARG A C 1
ATOM 815 O O . ARG A 1 109 ? -0.939 28.109 10.773 1 84.62 109 ARG A O 1
ATOM 822 N N . LEU A 1 110 ? -0.152 26.656 9.273 1 85.75 110 LEU A N 1
ATOM 823 C CA . LEU A 1 110 ? 0.818 26.094 10.203 1 85.75 110 LEU A CA 1
ATOM 824 C C . LEU A 1 110 ? 2.137 26.859 10.148 1 85.75 110 LEU A C 1
ATOM 826 O O . LEU A 1 110 ? 3.053 26.578 10.93 1 85.75 110 LEU A O 1
ATOM 830 N N . LYS A 1 111 ? 2.172 27.75 9.195 1 82.5 111 LYS A N 1
ATOM 831 C CA . LYS A 1 111 ? 3.412 28.484 8.984 1 82.5 111 LYS A CA 1
ATOM 832 C C . LYS A 1 111 ? 4.605 27.547 8.867 1 82.5 111 LYS A C 1
ATOM 834 O O . LYS A 1 111 ? 5.602 27.703 9.578 1 82.5 111 LYS A O 1
ATOM 839 N N . VAL A 1 112 ? 4.504 26.641 8.016 1 85.06 112 VAL A N 1
ATOM 840 C CA . VAL A 1 112 ? 5.535 25.609 7.906 1 85.06 112 VAL A CA 1
ATOM 841 C C . VAL A 1 112 ? 6.84 26.25 7.426 1 85.06 112 VAL A C 1
ATOM 843 O O . VAL A 1 112 ? 6.828 27.203 6.645 1 85.06 112 VAL A O 1
ATOM 846 N N . ALA A 1 113 ? 7.922 25.703 7.906 1 78.19 113 ALA A N 1
ATOM 847 C CA . ALA A 1 113 ? 9.25 26.172 7.531 1 78.19 113 ALA A CA 1
ATOM 848 C C . ALA A 1 113 ? 9.656 25.656 6.156 1 78.19 113 ALA A C 1
ATOM 850 O O . ALA A 1 113 ? 10.445 26.281 5.449 1 78.19 113 ALA A O 1
ATOM 851 N N . CYS A 1 114 ? 9.125 24.484 5.812 1 80.19 114 CYS A N 1
ATOM 852 C CA . CYS A 1 114 ? 9.477 23.797 4.574 1 80.19 114 CYS A CA 1
ATOM 853 C C . CYS A 1 114 ? 8.344 22.891 4.117 1 80.19 114 CYS A C 1
ATOM 855 O O . CYS A 1 114 ? 7.57 22.391 4.941 1 80.19 114 CYS A O 1
ATOM 857 N N . ILE A 1 115 ? 8.273 22.703 2.742 1 82.56 115 ILE A N 1
ATOM 858 C CA . ILE A 1 115 ? 7.328 21.766 2.16 1 82.56 115 ILE A CA 1
ATOM 859 C C . ILE A 1 115 ? 8.078 20.688 1.39 1 82.56 115 ILE A C 1
ATOM 861 O O . ILE A 1 115 ? 8.961 20.984 0.578 1 82.56 115 ILE A O 1
ATOM 865 N N . ILE A 1 116 ? 7.762 19.453 1.753 1 82.88 116 ILE A N 1
ATOM 866 C CA . ILE A 1 116 ? 8.25 18.312 0.996 1 82.88 116 ILE A CA 1
ATOM 867 C C . ILE A 1 116 ? 7.168 17.828 0.033 1 82.88 116 ILE A C 1
ATOM 869 O O . ILE A 1 116 ? 6.039 17.547 0.447 1 82.88 116 ILE A O 1
ATOM 873 N N . ILE A 1 117 ? 7.461 17.734 -1.214 1 81.38 117 ILE A N 1
ATOM 874 C CA . ILE A 1 117 ? 6.512 17.25 -2.217 1 81.38 117 ILE A CA 1
ATOM 875 C C . ILE A 1 117 ? 6.91 15.859 -2.688 1 81.38 117 ILE A C 1
ATOM 877 O O . ILE A 1 117 ? 8 15.672 -3.23 1 81.38 117 ILE A O 1
ATOM 881 N N . LEU A 1 118 ? 5.969 14.953 -2.301 1 79.38 118 LEU A N 1
ATOM 882 C CA . LEU A 1 118 ? 6.133 13.578 -2.758 1 79.38 118 LEU A CA 1
ATOM 883 C C . LEU A 1 118 ? 5.18 13.266 -3.906 1 79.38 118 LEU A C 1
ATOM 885 O O . LEU A 1 118 ? 4.023 12.898 -3.678 1 79.38 118 LEU A O 1
ATOM 889 N N . ASP A 1 119 ? 5.254 13.578 -5.09 1 65.06 119 ASP A N 1
ATOM 890 C CA . ASP A 1 119 ? 4.363 13.383 -6.23 1 65.06 119 ASP A CA 1
ATOM 891 C C . ASP A 1 119 ? 5.137 12.891 -7.453 1 65.06 119 ASP A C 1
ATOM 893 O O . ASP A 1 119 ? 6.352 13.094 -7.547 1 65.06 119 ASP A O 1
ATOM 897 N N . GLN A 1 120 ? 4.25 12.016 -8.211 1 53.91 120 GLN A N 1
ATOM 898 C CA . GLN A 1 120 ? 4.836 11.586 -9.477 1 53.91 120 GLN A CA 1
ATOM 899 C C . GLN A 1 120 ? 5.02 12.773 -10.422 1 53.91 120 GLN A C 1
ATOM 901 O O . GLN A 1 120 ? 5.863 12.734 -11.32 1 53.91 120 GLN A O 1
ATOM 906 N N . GLN A 1 121 ? 3.793 13.641 -10.516 1 45.47 121 GLN A N 1
ATOM 907 C CA . GLN A 1 121 ? 3.596 14.492 -11.688 1 45.47 121 GLN A CA 1
ATOM 908 C C . GLN A 1 121 ? 4.816 15.375 -11.945 1 45.47 121 GLN A C 1
ATOM 910 O O . GLN A 1 121 ? 4.832 16.172 -12.891 1 45.47 121 GLN A O 1
ATOM 915 N N . ASP A 1 122 ? 5.414 16 -11.172 1 36.5 122 ASP A N 1
ATOM 916 C CA . ASP A 1 122 ? 6.309 16.688 -12.102 1 36.5 122 ASP A CA 1
ATOM 917 C C . ASP A 1 122 ? 6.828 15.727 -13.164 1 36.5 122 ASP A C 1
ATOM 919 O O . ASP A 1 122 ? 7.699 14.898 -12.898 1 36.5 122 ASP A O 1
ATOM 923 N N . PHE A 1 123 ? 6.039 15.18 -14.133 1 33.22 123 PHE A N 1
ATOM 924 C CA . PHE A 1 123 ? 6.098 14.711 -15.508 1 33.22 123 PHE A CA 1
ATOM 925 C C . PHE A 1 123 ? 7.375 15.18 -16.188 1 33.22 123 PHE A C 1
ATOM 927 O O . PHE A 1 123 ? 7.711 14.719 -17.281 1 33.22 123 PHE A O 1
ATOM 934 N N . TYR A 1 124 ? 7.594 16.438 -16.219 1 30.28 124 TYR A N 1
ATOM 935 C CA . TYR A 1 124 ? 8.727 16.719 -17.094 1 30.28 124 TYR A CA 1
ATOM 936 C C . TYR A 1 124 ? 9.836 15.695 -16.891 1 30.28 124 TYR A C 1
ATOM 938 O O . TYR A 1 124 ? 10.82 15.688 -17.641 1 30.28 124 TYR A O 1
ATOM 946 N N . PHE A 1 125 ? 9.977 15.219 -15.742 1 30.53 125 PHE A N 1
ATOM 947 C CA . PHE A 1 125 ? 11.086 14.273 -15.742 1 30.53 125 PHE A CA 1
ATOM 948 C C . PHE A 1 125 ? 10.578 12.852 -15.984 1 30.53 125 PHE A C 1
ATOM 950 O O . PHE A 1 125 ? 9.719 12.359 -15.25 1 30.53 125 PHE A O 1
ATOM 957 N N . THR A 1 126 ? 10.305 12.484 -17.234 1 33.12 126 THR A N 1
ATOM 958 C CA . THR A 1 126 ? 10.055 11.172 -17.812 1 33.12 126 THR A CA 1
ATOM 959 C C . THR A 1 126 ? 10.438 10.062 -16.844 1 33.12 126 THR A C 1
ATOM 961 O O . THR A 1 126 ? 9.859 8.977 -16.859 1 33.12 126 THR A O 1
ATOM 964 N N . ASN A 1 127 ? 11.688 9.875 -16.516 1 30.72 127 ASN A N 1
ATOM 965 C CA . ASN A 1 127 ? 12.422 8.773 -15.891 1 30.72 127 ASN A CA 1
ATOM 966 C C . ASN A 1 127 ? 12.406 8.875 -14.375 1 30.72 127 ASN A C 1
ATOM 968 O O . ASN A 1 127 ? 13.273 8.312 -13.703 1 30.72 127 ASN A O 1
ATOM 972 N N . VAL A 1 128 ? 11.922 9.977 -13.844 1 34.19 128 VAL A N 1
ATOM 973 C CA . VAL A 1 128 ? 12.211 10.125 -12.422 1 34.19 128 VAL A CA 1
ATOM 974 C C . VAL A 1 128 ? 11.094 9.477 -11.602 1 34.19 128 VAL A C 1
ATOM 976 O O . VAL A 1 128 ? 9.914 9.773 -11.789 1 34.19 128 VAL A O 1
ATOM 979 N N . ASP A 1 129 ? 11.289 8.344 -11.086 1 37.81 129 ASP A N 1
ATOM 980 C CA . ASP A 1 129 ? 10.484 7.738 -10.031 1 37.81 129 ASP A CA 1
ATOM 981 C C . ASP A 1 129 ? 10.125 8.766 -8.961 1 37.81 129 ASP A C 1
ATOM 983 O O . ASP A 1 129 ? 10.133 9.969 -9.219 1 37.81 129 ASP A O 1
ATOM 987 N N . PHE A 1 130 ? 10.492 8.336 -7.582 1 35.97 130 PHE A N 1
ATOM 988 C CA . PHE A 1 130 ? 10.156 8.992 -6.324 1 35.97 130 PHE A CA 1
ATOM 989 C C . PHE A 1 130 ? 10.875 10.328 -6.195 1 35.97 130 PHE A C 1
ATOM 991 O O . PHE A 1 130 ? 12.086 10.414 -6.445 1 35.97 130 PHE A O 1
ATOM 998 N N . THR A 1 131 ? 10.336 11.414 -6.77 1 38.56 131 THR A N 1
ATOM 999 C CA . THR A 1 131 ? 10.984 12.695 -6.535 1 38.56 131 THR A CA 1
ATOM 1000 C C . THR A 1 131 ? 10.594 13.258 -5.168 1 38.56 131 THR A C 1
ATOM 1002 O O . THR A 1 131 ? 9.438 13.164 -4.762 1 38.56 131 THR A O 1
ATOM 1005 N N . TYR A 1 132 ? 11.461 13.156 -4.207 1 40.41 132 TYR A N 1
ATOM 1006 C CA . TYR A 1 132 ? 11.391 13.859 -2.932 1 40.41 132 TYR A CA 1
ATOM 1007 C C . TYR A 1 132 ? 11.773 15.328 -3.096 1 40.41 132 TYR A C 1
ATOM 1009 O O . TYR A 1 132 ? 12.938 15.648 -3.359 1 40.41 132 TYR A O 1
ATOM 1017 N N . ASN A 1 133 ? 10.898 16.156 -3.809 1 42.75 133 ASN A N 1
ATOM 1018 C CA . ASN A 1 133 ? 11.281 17.547 -3.893 1 42.75 133 ASN A CA 1
ATOM 1019 C C . ASN A 1 133 ? 10.789 18.344 -2.68 1 42.75 133 ASN A C 1
ATOM 1021 O O . ASN A 1 133 ? 9.586 18.531 -2.506 1 42.75 133 ASN A O 1
ATOM 1025 N N . PRO A 1 134 ? 11.617 18.438 -1.652 1 39.78 134 PRO A N 1
ATOM 1026 C CA . PRO A 1 134 ? 11.227 19.422 -0.638 1 39.78 134 PRO A CA 1
ATOM 1027 C C . PRO A 1 134 ? 10.961 20.797 -1.228 1 39.78 134 PRO A C 1
ATOM 1029 O O . PRO A 1 134 ? 11.789 21.328 -1.978 1 39.78 134 PRO A O 1
ATOM 1032 N N . TYR A 1 135 ? 9.828 20.984 -1.763 1 38.94 135 TYR A N 1
ATOM 1033 C CA . TYR A 1 135 ? 9.531 22.312 -2.273 1 38.94 135 TYR A CA 1
ATOM 1034 C C . TYR A 1 135 ? 9.633 23.359 -1.169 1 38.94 135 TYR A C 1
ATOM 1036 O O . TYR A 1 135 ? 8.977 23.25 -0.13 1 38.94 135 TYR A O 1
ATOM 1044 N N . THR A 1 136 ? 10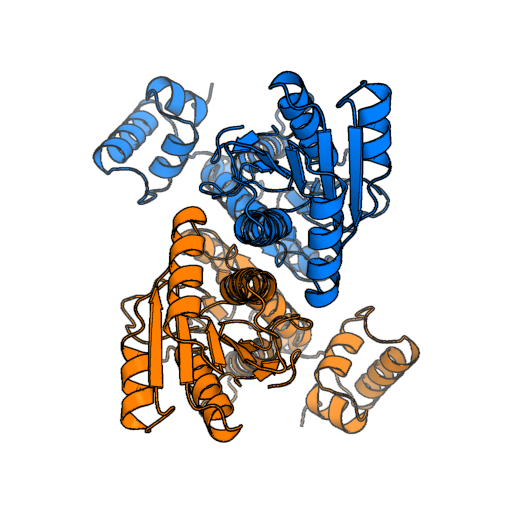.883 23.844 -0.868 1 35.56 136 THR A N 1
ATOM 1045 C CA . THR A 1 136 ? 10.898 25.062 -0.071 1 35.56 136 THR A CA 1
ATOM 1046 C C . THR A 1 136 ? 10.328 26.234 -0.863 1 35.56 136 THR A C 1
ATOM 1048 O O . THR A 1 136 ? 10.266 26.188 -2.094 1 35.56 136 THR A O 1
ATOM 1051 N N . GLU A 1 137 ? 9.555 27.109 -0.269 1 34.59 137 GLU A N 1
ATOM 1052 C CA . GLU A 1 137 ? 8.945 28.281 -0.891 1 34.59 137 GLU A CA 1
ATOM 1053 C C . GLU A 1 137 ? 9.789 28.797 -2.059 1 34.59 137 GLU A C 1
ATOM 1055 O O . GLU A 1 137 ? 9.266 29.406 -2.992 1 34.59 137 GLU A O 1
ATOM 1060 N N . ASN A 1 138 ? 11.023 29.188 -1.806 1 35.84 138 ASN A N 1
ATOM 1061 C CA . ASN A 1 138 ? 11.664 30.109 -2.74 1 35.84 138 ASN A CA 1
ATOM 1062 C C . ASN A 1 138 ? 11.938 29.453 -4.086 1 35.84 138 ASN A C 1
ATOM 1064 O O . ASN A 1 138 ? 12.68 29.984 -4.906 1 35.84 138 ASN A O 1
ATOM 1068 N N . ASN A 1 139 ? 11.141 28.672 -4.637 1 37.41 139 ASN A N 1
ATOM 1069 C CA . ASN A 1 139 ? 11.227 28.234 -6.02 1 37.41 139 ASN A CA 1
ATOM 1070 C C . ASN A 1 139 ? 12.609 27.656 -6.344 1 37.41 139 ASN A C 1
ATOM 1072 O O . ASN A 1 139 ? 12.961 27.516 -7.516 1 37.41 139 ASN A O 1
ATOM 1076 N N . GLU A 1 140 ? 1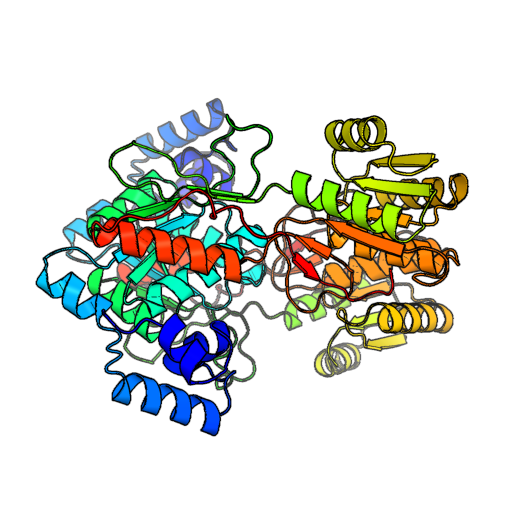3.75 28.016 -5.652 1 37.09 140 GLU A N 1
ATOM 1077 C CA . GLU A 1 140 ? 15.055 27.641 -6.18 1 37.09 140 GLU A CA 1
ATOM 1078 C C . GLU A 1 140 ? 15.203 26.125 -6.289 1 37.09 140 GLU A C 1
ATOM 1080 O O . GLU A 1 140 ? 14.344 25.391 -5.816 1 37.09 140 GLU A O 1
ATOM 1085 N N . THR A 1 141 ? 16.547 25.5 -5.973 1 41.31 141 THR A N 1
ATOM 1086 C CA . THR A 1 141 ? 17.141 24.25 -6.41 1 41.31 141 THR A CA 1
ATOM 1087 C C . THR A 1 141 ? 16.359 23.047 -5.863 1 41.31 141 THR A C 1
ATOM 1089 O O . THR A 1 141 ? 16.203 22.906 -4.652 1 41.31 141 THR A O 1
ATOM 1092 N N . LYS A 1 142 ? 15.336 22.641 -6.57 1 47.28 142 LYS A N 1
ATOM 1093 C CA . LYS A 1 142 ? 14.664 21.344 -6.508 1 47.28 142 LYS A CA 1
ATOM 1094 C C . LYS A 1 142 ? 15.664 20.219 -6.266 1 47.28 142 LYS A C 1
ATOM 1096 O O . LYS A 1 142 ? 16.344 19.766 -7.191 1 47.28 142 LYS A O 1
ATOM 1101 N N . GLU A 1 143 ? 16.359 20.312 -5.137 1 47.41 143 GLU A N 1
ATOM 1102 C CA . GLU A 1 143 ? 17.156 19.125 -4.828 1 47.41 143 GLU A CA 1
ATOM 1103 C C . GLU A 1 143 ? 16.281 17.875 -4.789 1 47.41 143 GLU A C 1
ATOM 1105 O O . GLU A 1 143 ? 15.297 17.828 -4.055 1 47.41 143 GLU A O 1
ATOM 1110 N N . ARG A 1 144 ? 16.312 17.281 -5.922 1 52.88 144 ARG A N 1
ATOM 1111 C CA . ARG A 1 144 ? 15.5 16.094 -6.164 1 52.88 144 ARG A CA 1
ATOM 1112 C C . ARG A 1 144 ? 16.219 14.836 -5.688 1 52.88 144 ARG A C 1
ATOM 1114 O O . ARG A 1 144 ? 17.422 14.672 -5.934 1 52.88 144 ARG A O 1
ATOM 1121 N N . PHE A 1 145 ? 15.688 14.312 -4.586 1 53.5 145 PHE A N 1
ATOM 1122 C CA . PHE A 1 145 ? 16.094 12.953 -4.246 1 53.5 145 PHE A CA 1
ATOM 1123 C C . PHE A 1 145 ? 15.328 11.93 -5.07 1 53.5 145 PHE A C 1
ATOM 1125 O O . PHE A 1 145 ? 14.094 11.914 -5.051 1 53.5 145 PHE A O 1
ATOM 1132 N N . TYR A 1 146 ? 16.047 11.578 -6.234 1 52.34 146 TYR A N 1
ATOM 1133 C CA . TYR A 1 146 ? 15.359 10.648 -7.121 1 52.34 146 TYR A CA 1
ATOM 1134 C C . TYR A 1 146 ? 15.773 9.211 -6.824 1 52.34 146 TYR A C 1
ATOM 1136 O O . TYR A 1 146 ? 16.922 8.938 -6.496 1 52.34 146 TYR A O 1
ATOM 1144 N N . ALA A 1 147 ? 14.867 8.438 -6.352 1 55.69 147 ALA A N 1
ATOM 1145 C CA . ALA A 1 147 ? 15.102 7 -6.434 1 55.69 147 ALA A CA 1
ATOM 1146 C C . ALA A 1 147 ? 14.641 6.449 -7.781 1 55.69 147 ALA A C 1
ATOM 1148 O O . ALA A 1 147 ? 13.453 6.508 -8.109 1 55.69 147 ALA A O 1
ATOM 1149 N N . LEU A 1 148 ? 15.648 6.145 -8.617 1 63.22 148 LEU A N 1
ATOM 1150 C CA . LEU A 1 148 ? 15.281 5.668 -9.945 1 63.22 148 LEU A CA 1
ATOM 1151 C C . LEU A 1 148 ? 15.227 4.145 -9.977 1 63.22 148 LEU A C 1
ATOM 1153 O O . LEU A 1 148 ? 16.203 3.477 -9.633 1 63.22 148 LEU A O 1
ATOM 1157 N N . LYS A 1 149 ? 14.023 3.67 -10.266 1 74.06 149 LYS A N 1
ATOM 1158 C CA . LYS A 1 149 ? 13.828 2.24 -10.492 1 74.06 149 LYS A CA 1
ATOM 1159 C C . LYS A 1 149 ? 14.852 1.693 -11.484 1 74.06 149 LYS A C 1
ATOM 1161 O O . LYS A 1 149 ? 15.289 0.55 -11.359 1 74.06 149 LYS A O 1
ATOM 1166 N N . LYS A 1 150 ? 15.336 2.531 -12.375 1 77.94 150 LYS A N 1
ATOM 1167 C CA . LYS A 1 150 ? 16.281 2.133 -13.414 1 77.94 150 LYS A CA 1
ATOM 1168 C C . LYS A 1 150 ? 17.609 1.693 -12.805 1 77.94 150 LYS A C 1
ATOM 1170 O O . LYS A 1 150 ? 18.203 0.706 -13.242 1 77.94 150 LYS A O 1
ATOM 1175 N N . ASP A 1 151 ? 18.062 2.455 -11.852 1 79.31 151 ASP A N 1
ATOM 1176 C CA . ASP A 1 151 ? 19.344 2.119 -11.219 1 79.31 151 ASP A CA 1
ATOM 1177 C C . ASP A 1 151 ? 19.25 0.772 -10.5 1 79.31 151 ASP A C 1
ATOM 1179 O O . ASP A 1 151 ? 20.203 -0.009 -10.523 1 79.31 151 ASP A O 1
ATOM 1183 N N . ALA A 1 152 ? 18.125 0.56 -9.867 1 83.12 152 ALA A N 1
ATOM 1184 C CA . ALA A 1 152 ? 17.922 -0.721 -9.195 1 83.12 152 ALA A CA 1
ATOM 1185 C C . ALA A 1 152 ? 17.938 -1.873 -10.195 1 83.12 152 ALA A C 1
ATOM 1187 O O . ALA A 1 152 ? 18.516 -2.93 -9.93 1 83.12 152 ALA A O 1
ATOM 1188 N N . ALA A 1 153 ? 17.375 -1.656 -11.32 1 87.44 153 ALA A N 1
ATOM 1189 C CA . ALA A 1 153 ? 17.328 -2.68 -12.367 1 87.44 153 ALA A CA 1
ATOM 1190 C C . ALA A 1 153 ? 18.719 -2.986 -12.891 1 87.44 153 ALA A C 1
ATOM 1192 O O . ALA A 1 153 ? 19.078 -4.152 -13.094 1 87.44 153 ALA A O 1
ATOM 1193 N N . ILE A 1 154 ? 19.469 -1.936 -13.117 1 88.12 154 ILE A N 1
ATOM 1194 C CA . ILE A 1 154 ? 20.828 -2.094 -13.641 1 88.12 154 ILE A CA 1
ATOM 1195 C C . ILE A 1 154 ? 21.688 -2.85 -12.633 1 88.12 154 ILE A C 1
ATOM 1197 O O . ILE A 1 154 ? 22.438 -3.758 -13 1 88.12 154 ILE A O 1
ATOM 1201 N N . LYS A 1 155 ? 21.547 -2.512 -11.414 1 88.12 155 LYS A N 1
ATOM 1202 C CA . LYS A 1 155 ? 22.297 -3.195 -10.367 1 88.12 155 LYS A CA 1
ATOM 1203 C C . LYS A 1 155 ? 21.906 -4.664 -10.266 1 88.12 155 LYS A C 1
ATOM 1205 O O . LYS A 1 155 ? 22.75 -5.531 -10.055 1 88.12 155 LYS A O 1
ATOM 1210 N N . ALA A 1 156 ? 20.641 -4.914 -10.375 1 90.12 156 ALA A N 1
ATOM 1211 C CA . ALA A 1 156 ? 20.156 -6.289 -10.359 1 90.12 156 ALA A CA 1
ATOM 1212 C C . ALA A 1 156 ? 20.766 -7.098 -11.508 1 90.12 156 ALA A C 1
ATOM 1214 O O . ALA A 1 156 ? 21.25 -8.211 -11.297 1 90.12 156 ALA A O 1
ATOM 1215 N N . ALA A 1 157 ? 20.734 -6.527 -12.68 1 92.94 157 ALA A N 1
ATOM 1216 C CA . ALA A 1 157 ? 21.281 -7.195 -13.859 1 92.94 157 ALA A CA 1
ATOM 1217 C C . ALA A 1 157 ? 22.766 -7.48 -13.688 1 92.94 157 ALA A C 1
ATOM 1219 O O . ALA A 1 157 ? 23.234 -8.578 -13.984 1 92.94 157 ALA A O 1
ATOM 1220 N N . SER A 1 158 ? 23.469 -6.465 -13.211 1 92.69 158 SER A N 1
ATOM 1221 C CA . SER A 1 158 ? 24.906 -6.602 -12.992 1 92.69 158 SER A CA 1
ATOM 1222 C C . SER A 1 158 ? 25.203 -7.695 -11.969 1 92.69 158 SER A C 1
ATOM 1224 O O . SER A 1 158 ? 26.094 -8.523 -12.18 1 92.69 158 SER A O 1
ATOM 1226 N N . LEU A 1 159 ? 24.469 -7.707 -10.891 1 91.19 159 LEU A N 1
ATOM 1227 C CA . LEU A 1 159 ? 24.656 -8.703 -9.844 1 91.19 159 LEU A CA 1
ATOM 1228 C C . LEU A 1 159 ? 24.438 -10.109 -10.391 1 91.19 159 LEU A C 1
ATOM 1230 O O . LEU A 1 159 ? 25.234 -11.008 -10.141 1 91.19 159 LEU A O 1
ATOM 1234 N N . LEU A 1 160 ? 23.391 -10.281 -11.094 1 92.81 160 LEU A N 1
ATOM 1235 C CA . LEU A 1 160 ? 23.062 -11.594 -11.641 1 92.81 160 LEU A CA 1
ATOM 1236 C C . LEU A 1 160 ? 24.141 -12.062 -12.609 1 92.81 160 LEU A C 1
ATOM 1238 O O . LEU A 1 160 ? 24.578 -13.211 -12.547 1 92.81 160 LEU A O 1
ATOM 1242 N N . THR A 1 161 ? 24.578 -11.164 -13.422 1 94.06 161 THR A N 1
ATOM 1243 C CA . THR A 1 161 ? 25.609 -11.508 -14.391 1 94.06 161 THR A CA 1
ATOM 1244 C C . THR A 1 161 ? 26.906 -11.914 -13.688 1 94.06 161 THR A C 1
ATOM 1246 O O . THR A 1 161 ? 27.5 -12.945 -14.008 1 94.06 161 THR A O 1
ATOM 1249 N N . HIS A 1 162 ? 27.281 -11.133 -12.734 1 92.75 162 HIS A N 1
ATOM 1250 C CA . HIS A 1 162 ? 28.531 -11.375 -12.016 1 92.75 162 HIS A CA 1
ATOM 1251 C C . HIS A 1 162 ? 28.422 -12.609 -11.133 1 92.75 162 HIS A C 1
ATOM 1253 O O . HIS A 1 162 ? 29.438 -13.18 -10.727 1 92.75 162 HIS A O 1
ATOM 1259 N N . SER A 1 163 ? 27.234 -13.008 -10.82 1 91.75 163 SER A N 1
ATOM 1260 C CA . SER A 1 163 ? 27.016 -14.203 -10.008 1 91.75 163 SER A CA 1
ATOM 1261 C C . SER A 1 163 ? 27 -15.461 -10.875 1 91.75 163 SER A C 1
ATOM 1263 O O . SER A 1 163 ? 26.781 -16.562 -10.375 1 91.75 163 SER A O 1
ATOM 1265 N N . GLY A 1 164 ? 27.078 -15.312 -12.234 1 93.06 164 GLY A N 1
ATOM 1266 C CA . GLY A 1 164 ? 27.281 -16.469 -13.094 1 93.06 164 GLY A CA 1
ATOM 1267 C C . GLY A 1 164 ? 26.078 -16.797 -13.953 1 93.06 164 GLY A C 1
ATOM 1268 O O . GLY A 1 164 ? 26.094 -17.781 -14.695 1 93.06 164 GLY A O 1
ATOM 1269 N N . HIS A 1 165 ? 25.047 -16.016 -13.898 1 95.06 165 HIS A N 1
ATOM 1270 C CA . HIS A 1 165 ? 23.875 -16.234 -14.742 1 95.06 165 HIS A CA 1
ATOM 1271 C C . HIS A 1 165 ? 24.141 -15.781 -16.172 1 95.06 165 HIS A C 1
ATOM 1273 O O . HIS A 1 165 ? 24.781 -14.758 -16.391 1 95.06 165 HIS A O 1
ATOM 1279 N N . HIS A 1 166 ? 23.578 -16.516 -17.125 1 95.31 166 HIS A N 1
ATOM 1280 C CA . HIS A 1 166 ? 23.906 -16.234 -18.531 1 95.31 166 HIS A CA 1
ATOM 1281 C C . HIS A 1 166 ? 22.641 -15.93 -19.328 1 95.31 166 HIS A C 1
ATOM 1283 O O . HIS A 1 166 ? 22.719 -15.273 -20.375 1 95.31 166 HIS A O 1
ATOM 1289 N N . SER A 1 167 ? 21.547 -16.453 -18.969 1 96.44 167 SER A N 1
ATOM 1290 C CA . SER A 1 167 ? 20.266 -16.281 -19.656 1 96.44 167 SER A CA 1
ATOM 1291 C C . SER A 1 167 ? 19.219 -15.656 -18.75 1 96.44 167 SER A C 1
ATOM 1293 O O . SER A 1 167 ? 18.875 -16.219 -17.703 1 96.44 167 SER A O 1
ATOM 1295 N N . VAL A 1 168 ? 18.719 -14.484 -19.219 1 96.75 168 VAL A N 1
ATOM 1296 C CA . VAL A 1 168 ? 17.781 -13.789 -18.344 1 96.75 168 VAL A CA 1
ATOM 1297 C C . VAL A 1 168 ? 16.438 -13.602 -19.047 1 96.75 168 VAL A C 1
ATOM 1299 O O . VAL A 1 168 ? 16.406 -13.328 -20.25 1 96.75 168 VAL A O 1
ATOM 1302 N N . LEU A 1 169 ? 15.391 -13.844 -18.328 1 97.25 169 LEU A N 1
ATOM 1303 C CA . LEU A 1 169 ? 14.039 -13.438 -18.703 1 97.25 169 LEU A CA 1
ATOM 1304 C C . LEU A 1 169 ? 13.594 -12.227 -17.891 1 97.25 169 LEU A C 1
ATOM 1306 O O . LEU A 1 169 ? 13.523 -12.297 -16.656 1 97.25 169 LEU A O 1
ATOM 1310 N N . THR A 1 170 ? 13.398 -11.102 -18.578 1 96.38 170 THR A N 1
ATOM 1311 C CA . THR A 1 170 ? 12.805 -9.953 -17.891 1 96.38 170 THR A CA 1
ATOM 1312 C C . THR A 1 170 ? 11.281 -10 -17.984 1 96.38 170 THR A C 1
ATOM 1314 O O . THR A 1 170 ? 10.727 -10.234 -19.062 1 96.38 170 THR A O 1
ATOM 1317 N N . VAL A 1 171 ? 10.625 -9.93 -16.859 1 96.81 171 VAL A N 1
ATOM 1318 C CA . VAL A 1 171 ? 9.172 -9.836 -16.797 1 96.81 171 VAL A CA 1
ATOM 1319 C C . VAL A 1 171 ? 8.766 -8.453 -16.281 1 96.81 171 VAL A C 1
ATOM 1321 O O . VAL A 1 171 ? 9.023 -8.117 -15.117 1 96.81 171 VAL A O 1
ATOM 1324 N N . SER A 1 172 ? 8.102 -7.652 -17.188 1 94.75 172 SER A N 1
ATOM 1325 C CA . SER A 1 172 ? 7.848 -6.254 -16.844 1 94.75 172 SER A CA 1
ATOM 1326 C C . SER A 1 172 ? 6.48 -5.801 -17.344 1 94.75 172 SER A C 1
ATOM 1328 O O . SER A 1 172 ? 5.934 -6.383 -18.281 1 94.75 172 SER A O 1
ATOM 1330 N N . GLU A 1 173 ? 5.906 -4.836 -16.609 1 90.25 173 GLU A N 1
ATOM 1331 C CA . GLU A 1 173 ? 4.641 -4.25 -17.031 1 90.25 173 GLU A CA 1
ATOM 1332 C C . GLU A 1 173 ? 4.859 -3.215 -18.141 1 90.25 173 GLU A C 1
ATOM 1334 O O . GLU A 1 173 ? 3.916 -2.826 -18.828 1 90.25 173 GLU A O 1
ATOM 1339 N N . TYR A 1 174 ? 6.035 -2.713 -18.281 1 83.5 174 TYR A N 1
ATOM 1340 C CA . TYR A 1 174 ? 6.355 -1.706 -19.281 1 83.5 174 TYR A CA 1
ATOM 1341 C C . TYR A 1 174 ? 7.512 -2.164 -20.156 1 83.5 174 TYR A C 1
ATOM 1343 O O . TYR A 1 174 ? 8.32 -3 -19.75 1 83.5 174 TYR A O 1
ATOM 1351 N N . GLU A 1 175 ? 7.336 -1.675 -21.375 1 79.75 175 GLU A N 1
ATOM 1352 C CA . GLU A 1 175 ? 8.5 -1.892 -22.219 1 79.75 175 GLU A CA 1
ATOM 1353 C C . GLU A 1 175 ? 9.688 -1.056 -21.75 1 79.75 175 GLU A C 1
ATOM 1355 O O . GLU A 1 175 ? 9.625 0.175 -21.75 1 79.75 175 GLU A O 1
ATOM 1360 N N . GLU A 1 176 ? 10.586 -1.713 -21.234 1 75.69 176 GLU A N 1
ATOM 1361 C CA . GLU A 1 176 ? 11.766 -1.047 -20.672 1 75.69 176 GLU A CA 1
ATOM 1362 C C . GLU A 1 176 ? 12.922 -1.061 -21.672 1 75.69 176 GLU A C 1
ATOM 1364 O O . GLU A 1 176 ? 13.961 -1.677 -21.422 1 75.69 176 GLU A O 1
ATOM 1369 N N . ASP A 1 177 ? 12.789 -0.312 -22.672 1 80.38 177 ASP A N 1
ATOM 1370 C CA . ASP A 1 177 ? 13.812 -0.245 -23.703 1 80.38 177 ASP A CA 1
ATOM 1371 C C . ASP A 1 177 ? 15.164 0.167 -23.109 1 80.38 177 ASP A C 1
ATOM 1373 O O . ASP A 1 177 ? 16.203 -0.352 -23.516 1 80.38 177 ASP A O 1
ATOM 1377 N N . TRP A 1 178 ? 15.062 0.958 -22.141 1 81.81 178 TRP A N 1
ATOM 1378 C CA . TRP A 1 178 ? 16.281 1.441 -21.516 1 81.81 178 TRP A CA 1
ATOM 1379 C C . TRP A 1 178 ? 17.062 0.294 -20.875 1 81.81 178 TRP A C 1
ATOM 1381 O O . TRP A 1 178 ? 18.297 0.278 -20.891 1 81.81 178 TRP A O 1
ATOM 1391 N N . LEU A 1 179 ? 16.422 -0.645 -20.328 1 85 179 LEU A N 1
ATOM 1392 C CA . LEU A 1 179 ? 17.094 -1.771 -19.688 1 85 179 LEU A CA 1
ATOM 1393 C C . LEU A 1 179 ? 17.781 -2.656 -20.734 1 85 179 LEU A C 1
ATOM 1395 O O . LEU A 1 179 ? 18.922 -3.084 -20.531 1 85 179 LEU A O 1
ATOM 1399 N N . SER A 1 180 ? 17.078 -2.881 -21.766 1 86.88 180 SER A N 1
ATOM 1400 C CA . SER A 1 180 ? 17.672 -3.654 -22.859 1 86.88 180 SER A CA 1
ATOM 1401 C C . SER A 1 180 ? 18.938 -2.99 -23.391 1 86.88 180 SER A C 1
ATOM 1403 O O . SER A 1 180 ? 19.922 -3.67 -23.688 1 86.88 180 SER A O 1
ATOM 1405 N N . GLU A 1 181 ? 18.891 -1.688 -23.5 1 89.12 181 GLU A N 1
ATOM 1406 C CA . GLU A 1 181 ? 20.031 -0.929 -24.016 1 89.12 181 GLU A CA 1
ATOM 1407 C C . GLU A 1 181 ? 21.234 -1.059 -23.078 1 89.12 181 GLU A C 1
ATOM 1409 O O . GLU A 1 181 ? 22.359 -1.244 -23.531 1 89.12 181 GLU A O 1
ATOM 1414 N N . VAL A 1 182 ? 20.953 -0.996 -21.859 1 89.06 182 VAL A N 1
ATOM 1415 C CA . VAL A 1 182 ? 22.047 -1.076 -20.875 1 89.06 182 VAL A CA 1
ATOM 1416 C C . VAL A 1 182 ? 22.641 -2.484 -20.875 1 89.06 182 VAL A C 1
ATOM 1418 O O . VAL A 1 182 ? 23.859 -2.652 -20.812 1 89.06 182 VAL A O 1
ATOM 1421 N N . ILE A 1 183 ? 21.828 -3.475 -20.953 1 91.5 183 ILE A N 1
ATOM 1422 C CA . ILE A 1 183 ? 22.281 -4.863 -20.953 1 91.5 183 ILE A CA 1
ATOM 1423 C C . ILE A 1 183 ? 23.172 -5.113 -22.156 1 91.5 183 ILE A C 1
ATOM 1425 O O . ILE A 1 183 ? 24.234 -5.746 -22.031 1 91.5 183 ILE A O 1
ATOM 1429 N N . LYS A 1 184 ? 22.781 -4.523 -23.25 1 91.5 184 LYS A N 1
ATOM 1430 C CA . LYS A 1 184 ? 23.562 -4.656 -24.469 1 91.5 184 LYS A CA 1
ATOM 1431 C C . LYS A 1 184 ? 24.891 -3.902 -24.344 1 91.5 184 LYS A C 1
ATOM 1433 O O . LYS A 1 184 ? 25.953 -4.457 -24.641 1 91.5 184 LYS A O 1
ATOM 1438 N N . LYS A 1 185 ? 24.797 -2.709 -23.953 1 93.19 185 LYS A N 1
ATOM 1439 C CA . LYS A 1 185 ? 25.953 -1.836 -23.844 1 93.19 185 LYS A CA 1
ATOM 1440 C C . LYS A 1 185 ? 27 -2.414 -22.891 1 93.19 185 LYS A C 1
ATOM 1442 O O . LYS A 1 185 ? 28.203 -2.359 -23.172 1 93.19 185 LYS A O 1
ATOM 1447 N N . GLU A 1 186 ? 26.531 -2.982 -21.828 1 93.75 186 GLU A N 1
ATOM 1448 C CA . GLU A 1 186 ? 27.438 -3.496 -20.797 1 93.75 186 GLU A CA 1
ATOM 1449 C C . GLU A 1 186 ? 27.719 -4.984 -21.016 1 93.75 186 GLU A C 1
ATOM 1451 O O . GLU A 1 186 ? 28.422 -5.605 -20.219 1 93.75 186 GLU A O 1
ATOM 1456 N N . ALA A 1 187 ? 27.156 -5.52 -22 1 94 187 ALA A N 1
ATOM 1457 C CA . ALA A 1 187 ? 27.328 -6.93 -22.344 1 94 187 ALA A CA 1
ATOM 1458 C C . ALA A 1 187 ? 26.922 -7.832 -21.188 1 94 187 ALA A C 1
ATOM 1460 O O . ALA A 1 187 ? 27.672 -8.719 -20.781 1 94 187 ALA A O 1
ATOM 1461 N N . LEU A 1 188 ? 25.766 -7.473 -20.688 1 95.06 188 LEU A N 1
ATOM 1462 C CA . LEU A 1 188 ? 25.234 -8.281 -19.594 1 95.06 188 LEU A CA 1
ATOM 1463 C C . LEU A 1 188 ? 24.422 -9.453 -20.141 1 95.06 188 LEU A C 1
ATOM 1465 O O . LEU A 1 188 ? 23.609 -9.281 -21.047 1 95.06 188 LEU A O 1
ATOM 1469 N N . PHE A 1 189 ? 24.672 -10.641 -19.641 1 95.69 189 PHE A N 1
ATOM 1470 C CA . PHE A 1 189 ? 24 -11.875 -20.031 1 95.69 189 PHE A CA 1
ATOM 1471 C C . PHE A 1 189 ? 24.328 -12.25 -21.469 1 95.69 189 PHE A C 1
ATOM 1473 O O . PHE A 1 189 ? 24.609 -11.383 -22.297 1 95.69 189 PHE A O 1
ATOM 1480 N N . ASP A 1 190 ? 24.359 -13.453 -21.766 1 95.19 190 ASP A N 1
ATOM 1481 C CA . ASP A 1 190 ? 24.547 -13.961 -23.125 1 95.19 190 ASP A CA 1
ATOM 1482 C C . ASP A 1 190 ? 23.219 -13.945 -23.906 1 95.19 190 ASP A C 1
ATOM 1484 O O . ASP A 1 190 ? 23.219 -13.672 -25.109 1 95.19 190 ASP A O 1
ATOM 1488 N N . LYS A 1 191 ? 22.141 -14.273 -23.234 1 95.94 191 LYS A N 1
ATOM 1489 C CA . LYS A 1 191 ? 20.797 -14.305 -23.828 1 95.94 191 LYS A CA 1
ATOM 1490 C C . LYS A 1 191 ? 19.812 -13.492 -23 1 95.94 191 LYS A C 1
ATOM 1492 O O . LYS A 1 191 ? 19.766 -13.625 -21.766 1 95.94 191 LYS A O 1
ATOM 1497 N N . VAL A 1 192 ? 19.062 -12.664 -23.719 1 95.56 192 VAL A N 1
ATOM 1498 C CA . VAL A 1 192 ? 18.094 -11.812 -23.047 1 95.56 192 VAL A CA 1
ATOM 1499 C C . VAL A 1 192 ? 16.719 -12 -23.688 1 95.56 192 VAL A C 1
ATOM 1501 O O . VAL A 1 192 ? 16.578 -11.906 -24.906 1 95.56 192 VAL A O 1
ATOM 1504 N N . HIS A 1 193 ? 15.766 -12.312 -22.875 1 96 193 HIS A N 1
ATOM 1505 C CA . HIS A 1 193 ? 14.383 -12.43 -23.312 1 96 193 HIS A CA 1
ATOM 1506 C C . HIS A 1 193 ? 13.477 -11.484 -22.531 1 96 193 HIS A C 1
ATOM 1508 O O . HIS A 1 193 ? 13.734 -11.195 -21.359 1 96 193 HIS A O 1
ATOM 1514 N N . HIS A 1 194 ? 12.484 -11.031 -23.25 1 95.44 194 HIS A N 1
ATOM 1515 C CA . HIS A 1 194 ? 11.57 -10.078 -22.625 1 95.44 194 HIS A CA 1
ATOM 1516 C C . HIS A 1 194 ? 10.133 -10.602 -22.641 1 95.44 194 HIS A C 1
ATOM 1518 O O . HIS A 1 194 ? 9.695 -11.195 -23.625 1 95.44 194 HIS A O 1
ATOM 1524 N N . CYS A 1 195 ? 9.492 -10.445 -21.547 1 96.5 195 CYS A N 1
ATOM 1525 C CA . CYS A 1 195 ? 8.07 -10.734 -21.391 1 96.5 195 CYS A CA 1
ATOM 1526 C C . CYS A 1 195 ? 7.332 -9.539 -20.812 1 96.5 195 CYS A C 1
ATOM 1528 O O . CYS A 1 195 ? 7.586 -9.156 -19.656 1 96.5 195 CYS A O 1
ATOM 1530 N N . TYR A 1 196 ? 6.457 -8.992 -21.594 1 95.06 196 TYR A N 1
ATOM 1531 C CA . TYR A 1 196 ? 5.668 -7.848 -21.141 1 95.06 196 TYR A CA 1
ATOM 1532 C C . TYR A 1 196 ? 4.254 -8.273 -20.766 1 95.06 196 TYR A C 1
ATOM 1534 O O . TYR A 1 196 ? 3.574 -8.945 -21.547 1 95.06 196 TYR A O 1
ATOM 1542 N N . VAL A 1 197 ? 3.904 -7.879 -19.531 1 95.62 197 VAL A N 1
ATOM 1543 C CA . VAL A 1 197 ? 2.617 -8.344 -19.031 1 95.62 197 VAL A CA 1
ATOM 1544 C C . VAL A 1 197 ? 1.884 -7.188 -18.359 1 95.62 197 VAL A C 1
ATOM 1546 O O . VAL A 1 197 ? 2.463 -6.121 -18.125 1 95.62 197 VAL A O 1
ATOM 1549 N N . ASN A 1 198 ? 0.608 -7.434 -18.125 1 92.38 198 ASN A N 1
ATOM 1550 C CA . ASN A 1 198 ? -0.268 -6.547 -17.359 1 92.38 198 ASN A CA 1
ATOM 1551 C C . ASN A 1 198 ? -0.845 -7.242 -16.141 1 92.38 198 ASN A C 1
ATOM 1553 O O . ASN A 1 198 ? -1.562 -8.234 -16.266 1 92.38 198 ASN A O 1
ATOM 1557 N N . THR A 1 199 ? -0.579 -6.656 -14.953 1 89.25 199 THR A N 1
ATOM 1558 C CA . THR A 1 199 ? -0.99 -7.305 -13.711 1 89.25 199 THR A CA 1
ATOM 1559 C C . THR A 1 199 ? -2.498 -7.18 -13.508 1 89.25 199 THR A C 1
ATOM 1561 O O . THR A 1 199 ? -3.07 -7.844 -12.641 1 89.25 199 THR A O 1
ATOM 1564 N N . ASN A 1 200 ? -3.176 -6.348 -14.359 1 85.75 200 ASN A N 1
ATOM 1565 C CA . ASN A 1 200 ? -4.629 -6.23 -14.289 1 85.75 200 ASN A CA 1
ATOM 1566 C C . ASN A 1 200 ? -5.316 -7.266 -15.18 1 85.75 200 ASN A C 1
ATOM 1568 O O . ASN A 1 200 ? -6.547 -7.355 -15.188 1 85.75 200 ASN A O 1
ATOM 1572 N N . ASP A 1 201 ? -4.539 -7.941 -15.922 1 90.75 201 ASP A N 1
ATOM 1573 C CA . ASP A 1 201 ? -5.016 -9.055 -16.734 1 90.75 201 ASP A CA 1
ATOM 1574 C C . ASP A 1 201 ? -4.258 -10.336 -16.406 1 90.75 201 ASP A C 1
ATOM 1576 O O . ASP A 1 201 ? -3.334 -10.719 -17.141 1 90.75 201 ASP A O 1
ATOM 1580 N N . LEU A 1 202 ? -4.773 -11.031 -15.422 1 92.5 202 LEU A N 1
ATOM 1581 C CA . LEU A 1 202 ? -4.035 -12.156 -14.859 1 92.5 202 LEU A CA 1
ATOM 1582 C C . LEU A 1 202 ? -4.047 -13.344 -15.812 1 92.5 202 LEU A C 1
ATOM 1584 O O . LEU A 1 202 ? -3.096 -14.125 -15.844 1 92.5 202 LEU A O 1
ATOM 1588 N N . GLU A 1 203 ? -5.125 -13.469 -16.578 1 91.31 203 GLU A N 1
ATOM 1589 C CA . GLU A 1 203 ? -5.184 -14.562 -17.547 1 91.31 203 GLU A CA 1
ATOM 1590 C C . GLU A 1 203 ? -4.094 -14.414 -18.609 1 91.31 203 GLU A C 1
ATOM 1592 O O . GLU A 1 203 ? -3.365 -15.375 -18.891 1 91.31 203 GLU A O 1
ATOM 1597 N N . ARG A 1 204 ? -4.059 -13.273 -19.156 1 94.06 204 ARG A N 1
ATOM 1598 C CA . ARG A 1 204 ? -3.043 -13.023 -20.172 1 94.06 204 ARG A CA 1
ATOM 1599 C C . ARG A 1 204 ? -1.642 -13.062 -19.578 1 94.06 204 ARG A C 1
ATOM 1601 O O . ARG A 1 204 ? -0.699 -13.531 -20.219 1 94.06 204 ARG A O 1
ATOM 1608 N N . LEU A 1 205 ? -1.521 -12.562 -18.391 1 96.62 205 LEU A N 1
ATOM 1609 C CA . LEU A 1 205 ? -0.244 -12.602 -17.688 1 96.62 205 LEU A CA 1
ATOM 1610 C C . LEU A 1 205 ? 0.244 -14.031 -17.516 1 96.62 205 LEU A C 1
ATOM 1612 O O . LEU A 1 205 ? 1.397 -14.344 -17.828 1 96.62 205 LEU A O 1
ATOM 1616 N N . PHE A 1 206 ? -0.652 -14.875 -17.141 1 96.19 206 PHE A N 1
ATOM 1617 C CA . PHE A 1 206 ? -0.316 -16.281 -16.922 1 96.19 206 PHE A CA 1
ATOM 1618 C C . PHE A 1 206 ? 0.172 -16.922 -18.219 1 96.19 206 PHE A C 1
ATOM 1620 O O . PHE A 1 206 ? 1.227 -17.562 -18.234 1 96.19 206 PHE A O 1
ATOM 1627 N N . THR A 1 207 ? -0.558 -16.719 -19.234 1 97 207 THR A N 1
ATOM 1628 C CA . THR A 1 207 ? -0.254 -17.328 -20.516 1 97 207 THR A CA 1
ATOM 1629 C C . THR A 1 207 ? 1.088 -16.828 -21.047 1 97 207 THR A C 1
ATOM 1631 O O . THR A 1 207 ? 1.896 -17.609 -21.547 1 97 207 THR A O 1
ATOM 1634 N N . ALA A 1 208 ? 1.317 -15.57 -20.906 1 97.75 208 ALA A N 1
ATOM 1635 C CA . ALA A 1 208 ? 2.545 -14.961 -21.422 1 97.75 208 ALA A CA 1
ATOM 1636 C C . ALA A 1 208 ? 3.766 -15.477 -20.672 1 97.75 208 ALA A C 1
ATOM 1638 O O . ALA A 1 208 ? 4.773 -15.844 -21.281 1 97.75 208 ALA A O 1
ATOM 1639 N N . ILE A 1 209 ? 3.674 -15.539 -19.359 1 98.06 209 ILE A N 1
ATOM 1640 C CA . ILE A 1 209 ? 4.805 -15.961 -18.547 1 98.06 209 ILE A CA 1
ATOM 1641 C C . ILE A 1 209 ? 5.074 -17.453 -18.766 1 98.06 209 ILE A C 1
ATOM 1643 O O . ILE A 1 209 ? 6.227 -17.859 -18.922 1 98.06 209 ILE A O 1
ATOM 1647 N N . LYS A 1 210 ? 4.035 -18.219 -18.781 1 97.38 210 LYS A N 1
ATOM 1648 C CA . LYS A 1 210 ? 4.191 -19.641 -19.047 1 97.38 210 LYS A CA 1
ATOM 1649 C C . LYS A 1 210 ? 4.898 -19.891 -20.375 1 97.38 210 LYS A C 1
ATOM 1651 O O . LYS A 1 210 ? 5.84 -20.672 -20.438 1 97.38 210 LYS A O 1
ATOM 1656 N N . LYS A 1 211 ? 4.414 -19.203 -21.391 1 97.5 211 LYS A N 1
ATOM 1657 C CA . LYS A 1 211 ? 5.004 -19.344 -22.719 1 97.5 211 LYS A CA 1
ATOM 1658 C C . LYS A 1 211 ? 6.477 -18.938 -22.703 1 97.5 211 LYS A C 1
ATOM 1660 O O . LYS A 1 211 ? 7.32 -19.641 -23.281 1 97.5 211 LYS A O 1
ATOM 1665 N N . ALA A 1 212 ? 6.781 -17.844 -22.078 1 97.75 212 ALA A N 1
ATOM 1666 C CA . ALA A 1 212 ? 8.148 -17.344 -22.016 1 97.75 212 ALA A CA 1
ATOM 1667 C C . ALA A 1 212 ? 9.062 -18.328 -21.312 1 97.75 212 ALA A C 1
ATOM 1669 O O . ALA A 1 212 ? 10.188 -18.578 -21.766 1 97.75 212 ALA A O 1
ATOM 1670 N N . LEU A 1 213 ? 8.617 -18.891 -20.234 1 96.88 213 LEU A N 1
ATOM 1671 C CA . LEU A 1 213 ? 9.414 -19.844 -19.469 1 96.88 213 LEU A CA 1
ATOM 1672 C C . LEU A 1 213 ? 9.672 -21.109 -20.266 1 96.88 213 LEU A C 1
ATOM 1674 O O . LEU A 1 213 ? 10.789 -21.641 -20.266 1 96.88 213 LEU A O 1
ATOM 1678 N N . ASP A 1 214 ? 8.664 -21.531 -20.984 1 94.56 214 ASP A N 1
ATOM 1679 C CA . ASP A 1 214 ? 8.781 -22.75 -21.797 1 94.56 214 ASP A CA 1
ATOM 1680 C C . ASP A 1 214 ? 9.781 -22.547 -22.938 1 94.56 214 ASP A C 1
ATOM 1682 O O . ASP A 1 214 ? 10.531 -23.469 -23.266 1 94.56 214 ASP A O 1
ATOM 1686 N N . GLN A 1 215 ? 9.852 -21.375 -23.391 1 94.94 215 GLN A N 1
ATOM 1687 C CA . GLN A 1 215 ? 10.625 -21.109 -24.594 1 94.94 215 GLN A CA 1
ATOM 1688 C C . GLN A 1 215 ? 12.07 -20.766 -24.266 1 94.94 215 GLN A C 1
ATOM 1690 O O . GLN A 1 215 ? 12.961 -20.938 -25.094 1 94.94 215 GLN A O 1
ATOM 1695 N N . THR A 1 216 ? 12.375 -20.266 -23.109 1 93.31 216 THR A N 1
ATOM 1696 C CA . THR A 1 216 ? 13.68 -19.641 -22.891 1 93.31 216 THR A CA 1
ATOM 1697 C C . THR A 1 216 ? 14.492 -20.422 -21.859 1 93.31 216 THR A C 1
ATOM 1699 O O . THR A 1 216 ? 15.719 -20.359 -21.859 1 93.31 216 THR A O 1
ATOM 1702 N N . LEU A 1 217 ? 13.883 -21.141 -20.891 1 89.75 217 LEU A N 1
ATOM 1703 C CA . LEU A 1 217 ? 14.555 -21.844 -19.797 1 89.75 217 LEU A CA 1
ATOM 1704 C C . LEU A 1 217 ? 15.656 -20.984 -19.188 1 89.75 217 LEU A C 1
ATOM 1706 O O . LEU A 1 217 ? 16.828 -21.359 -19.188 1 89.75 217 LEU A O 1
ATOM 1710 N N . PRO A 1 218 ? 15.352 -19.844 -18.719 1 95.81 218 PRO A N 1
ATOM 1711 C CA . PRO A 1 218 ? 16.328 -18.906 -18.172 1 95.81 218 PRO A CA 1
ATOM 1712 C C . PRO A 1 218 ? 16.969 -19.406 -16.875 1 95.81 218 PRO A C 1
ATOM 1714 O O . PRO A 1 218 ? 16.359 -20.219 -16.172 1 95.81 218 PRO A O 1
ATOM 1717 N N . ASP A 1 219 ? 18.188 -18.938 -16.609 1 95.56 219 ASP A N 1
ATOM 1718 C CA . ASP A 1 219 ? 18.781 -19.219 -15.305 1 95.56 219 ASP A CA 1
ATOM 1719 C C . ASP A 1 219 ? 18.625 -18.031 -14.359 1 95.56 219 ASP A C 1
ATOM 1721 O O . ASP A 1 219 ? 19.016 -18.109 -13.195 1 95.56 219 ASP A O 1
ATOM 1725 N N . ALA A 1 220 ? 18.031 -16.953 -14.883 1 95.19 220 ALA A N 1
ATOM 1726 C CA . ALA A 1 220 ? 17.688 -15.805 -14.055 1 95.19 220 ALA A CA 1
ATOM 1727 C C . ALA A 1 220 ? 16.391 -15.156 -14.539 1 95.19 220 ALA A C 1
ATOM 1729 O O . ALA A 1 220 ? 16.125 -15.109 -15.742 1 95.19 220 ALA A O 1
ATOM 1730 N N . ILE A 1 221 ? 15.625 -14.633 -13.602 1 96.25 221 ILE A N 1
ATOM 1731 C CA . ILE A 1 221 ? 14.414 -13.875 -13.914 1 96.25 221 ILE A CA 1
ATOM 1732 C C . ILE A 1 221 ? 14.453 -12.531 -13.188 1 96.25 221 ILE A C 1
ATOM 1734 O O . ILE A 1 221 ? 14.68 -12.477 -11.977 1 96.25 221 ILE A O 1
ATOM 1738 N N . MET A 1 222 ? 14.312 -11.484 -13.906 1 94.81 222 MET A N 1
ATOM 1739 C CA . MET A 1 222 ? 14.203 -10.141 -13.352 1 94.81 222 MET A CA 1
ATOM 1740 C C . MET A 1 222 ? 12.797 -9.586 -13.539 1 94.81 222 MET A C 1
ATOM 1742 O O . MET A 1 222 ? 12.273 -9.562 -14.656 1 94.81 222 MET A O 1
ATOM 1746 N N . CYS A 1 223 ? 12.25 -9.164 -12.445 1 94.81 223 CYS A N 1
ATOM 1747 C CA . CYS A 1 223 ? 10.875 -8.672 -12.508 1 94.81 223 CYS A CA 1
ATOM 1748 C C . CYS A 1 223 ? 10.805 -7.199 -12.109 1 94.81 223 CYS A C 1
ATOM 1750 O O . CYS A 1 223 ? 11.5 -6.766 -11.188 1 94.81 223 CYS A O 1
ATOM 1752 N N . SER A 1 224 ? 9.883 -6.477 -12.688 1 91.12 224 SER A N 1
ATOM 1753 C CA . SER A 1 224 ? 9.805 -5.035 -12.5 1 91.12 224 SER A CA 1
ATOM 1754 C C . SER A 1 224 ? 9.047 -4.688 -11.219 1 91.12 224 SER A C 1
ATOM 1756 O O . SER A 1 224 ? 8.875 -3.512 -10.891 1 91.12 224 SER A O 1
ATOM 1758 N N . SER A 1 225 ? 8.562 -5.648 -10.508 1 88.81 225 SER A N 1
ATOM 1759 C CA . SER A 1 225 ? 7.891 -5.43 -9.234 1 88.81 225 SER A CA 1
ATOM 1760 C C . SER A 1 225 ? 7.898 -6.695 -8.383 1 88.81 225 SER A C 1
ATOM 1762 O O . SER A 1 225 ? 8.031 -7.805 -8.906 1 88.81 225 SER A O 1
ATOM 1764 N N . ARG A 1 226 ? 7.734 -6.52 -7.141 1 88.31 226 ARG A N 1
ATOM 1765 C CA . ARG A 1 226 ? 7.629 -7.652 -6.227 1 88.31 226 ARG A CA 1
ATOM 1766 C C . ARG A 1 226 ? 6.426 -8.523 -6.562 1 88.31 226 ARG A C 1
ATOM 1768 O O . ARG A 1 226 ? 6.504 -9.75 -6.516 1 88.31 226 ARG A O 1
ATOM 1775 N N . LYS A 1 227 ? 5.332 -7.852 -6.852 1 89.81 227 LYS A N 1
ATOM 1776 C CA . LYS A 1 227 ? 4.129 -8.578 -7.234 1 89.81 227 LYS A CA 1
ATOM 1777 C C . LYS A 1 227 ? 4.395 -9.492 -8.43 1 89.81 227 LYS A C 1
ATOM 1779 O O . LYS A 1 227 ? 4.055 -10.68 -8.398 1 89.81 227 LYS A O 1
ATOM 1784 N N . LEU A 1 228 ? 5 -8.977 -9.422 1 94.38 228 LEU A N 1
ATOM 1785 C CA . LEU A 1 228 ? 5.293 -9.758 -10.617 1 94.38 228 LEU A CA 1
ATOM 1786 C C . LEU A 1 228 ? 6.238 -10.914 -10.289 1 94.38 228 LEU A C 1
ATOM 1788 O O . LEU A 1 228 ? 6.09 -12.016 -10.828 1 94.38 228 LEU A O 1
ATOM 1792 N N . ALA A 1 229 ? 7.199 -10.602 -9.438 1 94.25 229 ALA A N 1
ATOM 1793 C CA . ALA A 1 229 ? 8.141 -11.641 -9.047 1 94.25 229 ALA A CA 1
ATOM 1794 C C . ALA A 1 229 ? 7.434 -12.789 -8.328 1 94.25 229 ALA A C 1
ATOM 1796 O O . ALA A 1 229 ? 7.715 -13.961 -8.578 1 94.25 229 ALA A O 1
ATOM 1797 N N . GLU A 1 230 ? 6.555 -12.422 -7.445 1 93.81 230 GLU A N 1
ATOM 1798 C CA . GLU A 1 230 ? 5.82 -13.438 -6.688 1 93.81 230 GLU A CA 1
ATOM 1799 C C . GLU A 1 230 ? 4.934 -14.273 -7.602 1 93.81 230 GLU A C 1
ATOM 1801 O O . GLU A 1 230 ? 4.887 -15.5 -7.477 1 93.81 230 GLU A O 1
ATOM 1806 N N . LEU A 1 231 ? 4.227 -13.656 -8.523 1 96.06 231 LEU A N 1
ATOM 1807 C CA . LEU A 1 231 ? 3.379 -14.367 -9.469 1 96.06 231 LEU A CA 1
ATOM 1808 C C . LEU A 1 231 ? 4.211 -15.281 -10.367 1 96.06 231 LEU A C 1
ATOM 1810 O O . LEU A 1 231 ? 3.863 -16.438 -10.562 1 96.06 231 LEU A O 1
ATOM 1814 N N . THR A 1 232 ? 5.309 -14.727 -10.867 1 97 232 THR A N 1
ATOM 1815 C CA . THR A 1 232 ? 6.199 -15.492 -11.734 1 97 232 THR A CA 1
ATOM 1816 C C . THR A 1 232 ? 6.781 -16.688 -10.992 1 97 232 THR A C 1
ATOM 1818 O O . THR A 1 232 ? 6.918 -17.766 -11.562 1 97 232 THR A O 1
ATOM 1821 N N . LEU A 1 233 ? 7.121 -16.469 -9.75 1 95.75 233 LEU A N 1
ATOM 1822 C CA . LEU A 1 233 ? 7.66 -17.547 -8.922 1 95.75 233 LEU A CA 1
ATOM 1823 C C . LEU A 1 233 ? 6.668 -18.688 -8.805 1 95.75 233 LEU A C 1
ATOM 1825 O O . LEU A 1 233 ? 7.043 -19.859 -8.961 1 95.75 233 LEU A O 1
ATOM 1829 N N . MET A 1 234 ? 5.402 -18.391 -8.531 1 96.19 234 MET A N 1
ATOM 1830 C CA . MET A 1 234 ? 4.383 -19.422 -8.398 1 96.19 234 MET A CA 1
ATOM 1831 C C . MET A 1 234 ? 4.215 -20.203 -9.703 1 96.19 234 MET A C 1
ATOM 1833 O O . MET A 1 234 ? 4.109 -21.422 -9.695 1 96.19 234 MET A O 1
ATOM 1837 N N . ILE A 1 235 ? 4.188 -19.484 -10.82 1 96.56 235 ILE A N 1
ATOM 1838 C CA . ILE A 1 235 ? 4.051 -20.125 -12.125 1 96.56 235 ILE A CA 1
ATOM 1839 C C . ILE A 1 235 ? 5.262 -21.016 -12.391 1 96.56 235 ILE A C 1
ATOM 1841 O O . ILE A 1 235 ? 5.109 -22.172 -12.766 1 96.56 235 ILE A O 1
ATOM 1845 N N . SER A 1 236 ? 6.426 -20.5 -12.148 1 95.56 236 SER A N 1
ATOM 1846 C CA . SER A 1 236 ? 7.672 -21.203 -12.414 1 95.56 236 SER A CA 1
ATOM 1847 C C . SER A 1 236 ? 7.75 -22.5 -11.609 1 95.56 236 SER A C 1
ATOM 1849 O O . SER A 1 236 ? 8.023 -23.562 -12.164 1 95.56 236 SER A O 1
ATOM 1851 N N . LYS A 1 237 ? 7.488 -22.391 -10.328 1 94.19 237 LYS A N 1
ATOM 1852 C CA . LYS A 1 237 ? 7.543 -23.547 -9.453 1 94.19 237 LYS A CA 1
ATOM 1853 C C . LYS A 1 237 ? 6.516 -24.609 -9.875 1 94.19 237 LYS A C 1
ATOM 1855 O O . LYS A 1 237 ? 6.801 -25.797 -9.859 1 94.19 237 LYS A O 1
ATOM 1860 N N . SER A 1 238 ? 5.406 -24.125 -10.211 1 95 238 SER A N 1
ATOM 1861 C CA . SER A 1 238 ? 4.336 -25.031 -10.625 1 95 238 SER A CA 1
ATOM 1862 C C . SER A 1 238 ? 4.711 -25.766 -11.898 1 95 238 SER A C 1
ATOM 1864 O O . SER A 1 238 ? 4.25 -26.891 -12.125 1 95 238 SER A O 1
ATOM 1866 N N . LEU A 1 239 ? 5.516 -25.141 -12.742 1 93.38 239 LEU A N 1
ATOM 1867 C CA . LEU A 1 239 ? 5.949 -25.734 -14 1 93.38 239 LEU A CA 1
ATOM 1868 C C . LEU A 1 239 ? 7.184 -26.609 -13.789 1 93.38 239 LEU A C 1
ATOM 1870 O O . LEU A 1 239 ? 7.715 -27.172 -14.742 1 93.38 239 LEU A O 1
ATOM 1874 N N . GLY A 1 240 ? 7.684 -26.625 -12.586 1 91.88 240 GLY A N 1
ATOM 1875 C CA . GLY A 1 240 ? 8.758 -27.547 -12.242 1 91.88 240 GLY A CA 1
ATOM 1876 C C . GLY A 1 240 ? 10.125 -26.891 -12.227 1 91.88 240 GLY A C 1
ATOM 1877 O O . GLY A 1 240 ? 11.141 -27.562 -12.07 1 91.88 240 GLY A O 1
ATOM 1878 N N . LEU A 1 241 ? 10.195 -25.625 -12.5 1 90.88 241 LEU A N 1
ATOM 1879 C CA . LEU A 1 241 ? 11.461 -24.906 -12.383 1 90.88 241 LEU A CA 1
ATOM 1880 C C . LEU A 1 241 ? 11.82 -24.672 -10.922 1 90.88 241 LEU A C 1
ATOM 1882 O O . LEU A 1 241 ? 11.086 -23.984 -10.195 1 90.88 241 LEU A O 1
ATOM 1886 N N . ASN A 1 242 ? 12.953 -25.203 -10.508 1 86.69 242 ASN A N 1
ATOM 1887 C CA . ASN A 1 242 ? 13.367 -25.078 -9.117 1 86.69 242 ASN A CA 1
ATOM 1888 C C . ASN A 1 242 ? 14.047 -23.75 -8.836 1 86.69 242 ASN A C 1
ATOM 1890 O O . ASN A 1 242 ? 15.188 -23.531 -9.25 1 86.69 242 ASN A O 1
ATOM 1894 N N . ILE A 1 243 ? 13.453 -22.969 -8.195 1 88.06 243 ILE A N 1
ATOM 1895 C CA . ILE A 1 243 ? 13.992 -21.688 -7.75 1 88.06 243 ILE A CA 1
ATOM 1896 C C . ILE A 1 243 ? 14.242 -21.734 -6.242 1 88.06 243 ILE A C 1
ATOM 1898 O O . ILE A 1 243 ? 13.344 -22.094 -5.469 1 88.06 243 ILE A O 1
ATOM 1902 N N . PRO A 1 244 ? 15.43 -21.453 -5.855 1 86.38 244 PRO A N 1
ATOM 1903 C CA . PRO A 1 244 ? 16.5 -20.703 -6.52 1 86.38 244 PRO A CA 1
ATOM 1904 C C . PRO A 1 244 ? 17.609 -21.578 -7.07 1 86.38 244 PRO A C 1
ATOM 1906 O O . PRO A 1 244 ? 18.641 -21.078 -7.512 1 86.38 244 PRO A O 1
ATOM 1909 N N . VAL A 1 245 ? 17.484 -22.844 -7.102 1 85.12 245 VAL A N 1
ATOM 1910 C CA . VAL A 1 245 ? 18.594 -23.734 -7.418 1 85.12 245 VAL A CA 1
ATOM 1911 C C . VAL A 1 245 ? 18.906 -23.641 -8.906 1 85.12 245 VAL A C 1
ATOM 1913 O O . VAL A 1 245 ? 20.062 -23.391 -9.289 1 85.12 245 VAL A O 1
ATOM 1916 N N . GLU A 1 246 ? 17.922 -23.734 -9.797 1 89.88 246 GLU A N 1
ATOM 1917 C CA . GLU A 1 246 ? 18.125 -23.766 -11.242 1 89.88 246 GLU A CA 1
ATOM 1918 C C . GLU A 1 246 ? 18 -22.359 -11.844 1 89.88 246 GLU A C 1
ATOM 1920 O O . GLU A 1 246 ? 18.516 -22.109 -12.93 1 89.88 246 GLU A O 1
ATOM 1925 N N . CYS A 1 247 ? 17.297 -21.562 -11.148 1 93.12 247 CYS A N 1
ATOM 1926 C CA . CYS A 1 247 ? 17.016 -20.219 -11.633 1 93.12 247 CYS A CA 1
ATOM 1927 C C . CYS A 1 247 ? 16.859 -19.234 -10.469 1 93.12 247 CYS A C 1
ATOM 1929 O O . CYS A 1 247 ? 16.266 -19.578 -9.445 1 93.12 247 CYS A O 1
ATOM 1931 N N . SER A 1 248 ? 17.484 -18.078 -10.617 1 93 248 SER A N 1
ATOM 1932 C CA . SER A 1 248 ? 17.297 -17.031 -9.625 1 93 248 SER A CA 1
ATOM 1933 C C . SER A 1 248 ? 16.203 -16.062 -10.047 1 93 248 SER A C 1
ATOM 1935 O O . SER A 1 248 ? 15.961 -15.852 -11.234 1 93 248 SER A O 1
ATOM 1937 N N . ILE A 1 249 ? 15.539 -15.539 -9.047 1 93.62 249 ILE A N 1
ATOM 1938 C CA . ILE A 1 249 ? 14.516 -14.531 -9.32 1 93.62 249 ILE A CA 1
ATOM 1939 C C . ILE A 1 249 ? 14.75 -13.305 -8.453 1 93.62 249 ILE A C 1
ATOM 1941 O O . ILE A 1 249 ? 15.016 -13.422 -7.254 1 93.62 249 ILE A O 1
ATOM 1945 N N . ILE A 1 250 ? 14.734 -12.148 -9.07 1 92.38 250 ILE A N 1
ATOM 1946 C CA . ILE A 1 250 ? 14.953 -10.891 -8.367 1 92.38 250 ILE A CA 1
ATOM 1947 C C . ILE A 1 250 ? 13.977 -9.828 -8.883 1 92.38 250 ILE A C 1
ATOM 1949 O O . ILE A 1 250 ? 13.617 -9.82 -10.062 1 92.38 250 ILE A O 1
ATOM 1953 N N . ALA A 1 251 ? 13.516 -9.047 -7.973 1 92.12 251 ALA A N 1
ATOM 1954 C CA . ALA A 1 251 ? 12.695 -7.895 -8.344 1 92.12 251 ALA A CA 1
ATOM 1955 C C . ALA A 1 251 ? 13.445 -6.586 -8.109 1 92.12 251 ALA A C 1
ATOM 1957 O O . ALA A 1 251 ? 14.391 -6.539 -7.312 1 92.12 251 ALA A O 1
ATOM 1958 N N . TYR A 1 252 ? 13.078 -5.625 -8.883 1 87.19 252 TYR A N 1
ATOM 1959 C CA . TYR A 1 252 ? 13.578 -4.27 -8.656 1 87.19 252 TYR A CA 1
ATOM 1960 C C . TYR A 1 252 ? 12.422 -3.285 -8.516 1 87.19 252 TYR A C 1
ATOM 1962 O O . TYR A 1 252 ? 11.477 -3.307 -9.305 1 87.19 252 TYR A O 1
ATOM 1970 N N . GLU A 1 253 ? 12.43 -2.613 -7.375 1 79.25 253 GLU A N 1
ATOM 1971 C CA . GLU A 1 253 ? 11.32 -1.705 -7.09 1 79.25 253 GLU A CA 1
ATOM 1972 C C . GLU A 1 253 ? 11.82 -0.416 -6.441 1 79.25 253 GLU A C 1
ATOM 1974 O O . GLU A 1 253 ? 13.023 -0.249 -6.223 1 79.25 253 GLU A O 1
ATOM 1979 N N . GLU A 1 254 ? 10.859 0.5 -6.242 1 68.5 254 GLU A N 1
ATOM 1980 C CA . GLU A 1 254 ? 11.172 1.802 -5.66 1 68.5 254 GLU A CA 1
ATOM 1981 C C . GLU A 1 254 ? 11.43 1.688 -4.16 1 68.5 254 GLU A C 1
ATOM 1983 O O . GLU A 1 254 ? 12.211 2.457 -3.6 1 68.5 254 GLU A O 1
ATOM 1988 N N . ASN A 1 255 ? 10.711 0.752 -3.533 1 71.62 255 ASN A N 1
ATOM 1989 C CA . ASN A 1 255 ? 10.883 0.642 -2.088 1 71.62 255 ASN A CA 1
ATOM 1990 C C . ASN A 1 255 ? 11.039 -0.812 -1.651 1 71.62 255 ASN A C 1
ATOM 1992 O O . ASN A 1 255 ? 10.281 -1.682 -2.096 1 71.62 255 ASN A O 1
ATOM 1996 N N . ILE A 1 256 ? 12.133 -0.892 -0.842 1 71.12 256 ILE A N 1
ATOM 1997 C CA . ILE A 1 256 ? 12.359 -2.217 -0.279 1 71.12 256 ILE A CA 1
ATOM 1998 C C . ILE A 1 256 ? 11.711 -2.311 1.1 1 71.12 256 ILE A C 1
ATOM 2000 O O . ILE A 1 256 ? 11.812 -1.384 1.905 1 71.12 256 ILE A O 1
ATOM 2004 N N . GLU A 1 257 ? 10.758 -3.197 1.221 1 68.19 257 GLU A N 1
ATOM 2005 C CA . GLU A 1 257 ? 10.219 -3.535 2.537 1 68.19 257 GLU A CA 1
ATOM 2006 C C . GLU A 1 257 ? 11 -4.68 3.172 1 68.19 257 GLU A C 1
ATOM 2008 O O . GLU A 1 257 ? 11.25 -5.699 2.527 1 68.19 257 GLU A O 1
ATOM 2013 N N . PRO A 1 258 ? 11.477 -4.395 4.371 1 64.94 258 PRO A N 1
ATOM 2014 C CA . PRO A 1 258 ? 12.172 -5.504 5.031 1 64.94 258 PRO A CA 1
ATOM 2015 C C . PRO A 1 258 ? 11.328 -6.77 5.109 1 64.94 258 PRO A C 1
ATOM 2017 O O . PRO A 1 258 ? 10.109 -6.695 5.312 1 64.94 258 PRO A O 1
ATOM 2020 N N . GLY A 1 259 ? 11.953 -7.926 4.82 1 67.06 259 GLY A N 1
ATOM 2021 C CA . GLY A 1 259 ? 11.289 -9.211 5 1 67.06 259 GLY A CA 1
ATOM 2022 C C . GLY A 1 259 ? 10.672 -9.742 3.725 1 67.06 259 GLY A C 1
ATOM 2023 O O . GLY A 1 259 ? 9.945 -10.742 3.75 1 67.06 259 GLY A O 1
ATOM 2024 N N . SER A 1 260 ? 10.898 -9.102 2.674 1 74.06 260 SER A N 1
ATOM 2025 C CA . SER A 1 260 ? 10.375 -9.625 1.415 1 74.06 260 SER A CA 1
ATOM 2026 C C . SER A 1 260 ? 10.891 -11.023 1.133 1 74.06 260 SER A C 1
ATOM 2028 O O . SER A 1 260 ? 12.094 -11.289 1.276 1 74.06 260 SER A O 1
ATOM 2030 N N . PRO A 1 261 ? 9.977 -11.922 0.773 1 76.06 261 PRO A N 1
ATOM 2031 C CA . PRO A 1 261 ? 10.414 -13.281 0.456 1 76.06 261 PRO A CA 1
ATOM 2032 C C . PRO A 1 261 ? 11.102 -13.383 -0.905 1 76.06 261 PRO A C 1
ATOM 2034 O O . PRO A 1 261 ? 11.578 -14.453 -1.284 1 76.06 261 PRO A O 1
ATOM 2037 N N . ILE A 1 262 ? 11.148 -12.32 -1.63 1 83.69 262 ILE A N 1
ATOM 2038 C CA . ILE A 1 262 ? 11.812 -12.211 -2.926 1 83.69 262 ILE A CA 1
ATOM 2039 C C . ILE A 1 262 ? 13.016 -11.281 -2.816 1 83.69 262 ILE A C 1
ATOM 2041 O O . ILE A 1 262 ? 12.945 -10.242 -2.162 1 83.69 262 ILE A O 1
ATOM 2045 N N . SER A 1 263 ? 14.141 -11.742 -3.352 1 85.12 263 SER A N 1
ATOM 2046 C CA . SER A 1 263 ? 15.258 -10.812 -3.439 1 85.12 263 SER A CA 1
ATOM 2047 C C . SER A 1 263 ? 14.867 -9.547 -4.199 1 85.12 263 SER A C 1
ATOM 2049 O O . SER A 1 263 ? 14.188 -9.617 -5.227 1 85.12 263 SER A O 1
ATOM 2051 N N . LEU A 1 264 ? 15.219 -8.508 -3.629 1 85.44 264 LEU A N 1
ATOM 2052 C CA . LEU A 1 264 ? 14.742 -7.242 -4.184 1 85.44 264 LEU A CA 1
ATOM 2053 C C . LEU A 1 264 ? 15.844 -6.188 -4.148 1 85.44 264 LEU A C 1
ATOM 2055 O O . LEU A 1 264 ? 16.562 -6.074 -3.154 1 85.44 264 LEU A O 1
ATOM 2059 N N . PHE A 1 265 ? 15.984 -5.488 -5.289 1 83.19 265 PHE A N 1
ATOM 2060 C CA . PHE A 1 265 ? 16.734 -4.242 -5.305 1 83.19 265 PHE A CA 1
ATOM 2061 C C . PHE A 1 265 ? 15.805 -3.041 -5.254 1 83.19 265 PHE A C 1
ATOM 2063 O O . PHE A 1 265 ? 14.805 -3 -5.965 1 83.19 265 PHE A O 1
ATOM 2070 N N . GLY A 1 266 ? 16.062 -2.211 -4.422 1 80 266 GLY A N 1
ATOM 2071 C CA . GLY A 1 266 ? 15.289 -0.986 -4.32 1 80 266 GLY A CA 1
ATOM 2072 C C . GLY A 1 266 ? 15.867 0.005 -3.328 1 80 266 GLY A C 1
ATOM 2073 O O . GLY A 1 266 ? 17.016 -0.131 -2.904 1 80 266 GLY A O 1
ATOM 2074 N N . TYR A 1 267 ? 15.086 1.025 -3.123 1 76.44 267 TYR A N 1
ATOM 2075 C CA . TYR A 1 267 ? 15.5 2.051 -2.17 1 76.44 267 TYR A CA 1
ATOM 2076 C C . TYR A 1 267 ? 14.828 1.839 -0.817 1 76.44 267 TYR A C 1
ATOM 2078 O O . TYR A 1 267 ? 13.734 1.282 -0.74 1 76.44 267 TYR A O 1
ATOM 2086 N N . SER A 1 268 ? 15.562 2.182 0.123 1 78.12 268 SER A N 1
ATOM 2087 C CA . SER A 1 268 ? 15.016 2.135 1.473 1 78.12 268 SER A CA 1
ATOM 2088 C C . SER A 1 268 ? 14.32 3.445 1.835 1 78.12 268 SER A C 1
ATOM 2090 O O . SER A 1 268 ? 14.961 4.5 1.858 1 78.12 268 SER A O 1
ATOM 2092 N N . ALA A 1 269 ? 13.109 3.369 2.104 1 79.94 269 ALA A N 1
ATOM 2093 C CA . ALA A 1 269 ? 12.383 4.555 2.555 1 79.94 269 ALA A CA 1
ATOM 2094 C C . ALA A 1 269 ? 13.016 5.133 3.82 1 79.94 269 ALA A C 1
ATOM 2096 O O . ALA A 1 269 ? 13.094 6.352 3.979 1 79.94 269 ALA A O 1
ATOM 2097 N N . GLU A 1 270 ? 13.422 4.266 4.66 1 81.94 270 GLU A N 1
ATOM 2098 C CA . GLU A 1 270 ? 14.023 4.691 5.922 1 81.94 270 GLU A CA 1
ATOM 2099 C C . GLU A 1 270 ? 15.305 5.484 5.684 1 81.94 270 GLU A C 1
ATOM 2101 O O . GLU A 1 270 ? 15.461 6.594 6.199 1 81.94 270 GLU A O 1
ATOM 2106 N N . LYS A 1 271 ? 16.172 4.941 4.918 1 78.19 271 LYS A N 1
ATOM 2107 C CA . LYS A 1 271 ? 17.453 5.602 4.66 1 78.19 271 LYS A CA 1
ATOM 2108 C C . LYS A 1 271 ? 17.25 6.918 3.914 1 78.19 271 LYS A C 1
ATOM 2110 O O . LYS A 1 271 ? 17.922 7.91 4.207 1 78.19 271 LYS A O 1
ATOM 2115 N N . SER A 1 272 ? 16.391 6.824 2.967 1 78.81 272 SER A N 1
ATOM 2116 C CA . SER A 1 272 ? 16.078 8.047 2.229 1 78.81 272 SER A CA 1
ATOM 2117 C C . SER A 1 272 ? 15.477 9.109 3.143 1 78.81 272 SER A C 1
ATOM 2119 O O . SER A 1 272 ? 15.758 10.297 2.988 1 78.81 272 SER A O 1
ATOM 2121 N N . ALA A 1 273 ? 14.688 8.688 4.035 1 83.75 273 ALA A N 1
ATOM 2122 C CA . ALA A 1 273 ? 14.039 9.609 4.969 1 83.75 273 ALA A CA 1
ATOM 2123 C C . ALA A 1 273 ? 15.062 10.273 5.883 1 83.75 273 ALA A C 1
ATOM 2125 O O . ALA A 1 273 ? 14.93 11.453 6.215 1 83.75 273 ALA A O 1
ATOM 2126 N N . VAL A 1 274 ? 16.031 9.531 6.312 1 82.81 274 VAL A N 1
ATOM 2127 C CA . VAL A 1 274 ? 17.094 10.086 7.145 1 82.81 274 VAL A CA 1
ATOM 2128 C C . VAL A 1 274 ? 17.797 11.219 6.406 1 82.81 274 VAL A C 1
ATOM 2130 O O . VAL A 1 274 ? 17.969 12.312 6.953 1 82.81 274 VAL A O 1
ATOM 2133 N N . LYS A 1 275 ? 18.125 10.961 5.23 1 77.94 275 LYS A N 1
ATOM 2134 C CA . LYS A 1 275 ? 18.812 11.961 4.43 1 77.94 275 LYS A CA 1
ATOM 2135 C C . LYS A 1 275 ? 17.938 13.188 4.207 1 77.94 275 LYS A C 1
ATOM 2137 O O . LYS A 1 275 ? 18.422 14.32 4.266 1 77.94 275 LYS A O 1
ATOM 2142 N N . THR A 1 276 ? 16.703 12.945 3.871 1 80 276 THR A N 1
ATOM 2143 C CA . THR A 1 276 ? 15.758 14.039 3.666 1 80 276 THR A CA 1
ATOM 2144 C C . THR A 1 276 ? 15.641 14.898 4.922 1 80 276 THR A C 1
ATOM 2146 O O . THR A 1 276 ? 15.695 16.125 4.848 1 80 276 THR A O 1
ATOM 2149 N N . ALA A 1 277 ? 15.477 14.258 6.027 1 82.56 277 ALA A N 1
ATOM 2150 C CA . ALA A 1 277 ? 15.344 14.977 7.289 1 82.56 277 ALA A CA 1
ATOM 2151 C C . ALA A 1 277 ? 16.625 15.75 7.621 1 82.56 277 ALA A C 1
ATOM 2153 O O . ALA A 1 277 ? 16.562 16.859 8.141 1 82.56 277 ALA A O 1
ATOM 2154 N N . ASP A 1 278 ? 17.734 15.102 7.328 1 79.75 278 ASP A N 1
ATOM 2155 C CA . ASP A 1 278 ? 19.016 15.789 7.52 1 79.75 278 ASP A CA 1
ATOM 2156 C C . ASP A 1 278 ? 19.078 17.062 6.68 1 79.75 278 ASP A C 1
ATOM 2158 O O . ASP A 1 278 ? 19.516 18.109 7.168 1 79.75 278 ASP A O 1
ATOM 2162 N N . TYR A 1 279 ? 18.734 16.938 5.551 1 77.81 279 TYR A N 1
ATOM 2163 C CA . TYR A 1 279 ? 18.734 18.062 4.633 1 77.81 279 TYR A CA 1
ATOM 2164 C C . TYR A 1 279 ? 17.828 19.172 5.133 1 77.81 279 TYR A C 1
ATOM 2166 O O . TYR A 1 279 ? 18.219 20.344 5.164 1 77.81 279 TYR A O 1
ATOM 2174 N N . ILE A 1 280 ? 16.641 18.875 5.496 1 80.38 280 ILE A N 1
ATOM 2175 C CA . ILE A 1 280 ? 15.656 19.844 5.965 1 80.38 280 ILE A CA 1
ATOM 2176 C C . ILE A 1 280 ? 16.172 20.531 7.223 1 80.38 280 ILE A C 1
ATOM 2178 O O . ILE A 1 280 ? 16.047 21.75 7.363 1 80.38 280 ILE A O 1
ATOM 2182 N N . THR A 1 281 ? 16.719 19.75 8.039 1 82.06 281 THR A N 1
ATOM 2183 C CA . THR A 1 281 ? 17.281 20.297 9.273 1 82.06 281 THR A CA 1
ATOM 2184 C C . THR A 1 281 ? 18.359 21.328 8.961 1 82.06 281 THR A C 1
ATOM 2186 O O . THR A 1 281 ? 18.359 22.422 9.531 1 82.06 281 THR A O 1
ATOM 2189 N N . ALA A 1 282 ? 19.234 20.938 8.094 1 76.5 282 ALA A N 1
ATOM 2190 C CA . ALA A 1 282 ? 20.312 21.844 7.715 1 76.5 282 ALA A CA 1
ATOM 2191 C C . ALA A 1 282 ? 19.766 23.125 7.086 1 76.5 282 ALA A C 1
ATOM 2193 O O . ALA A 1 282 ? 20.234 24.219 7.391 1 76.5 282 ALA A O 1
ATOM 2194 N N . LYS A 1 283 ? 18.812 22.938 6.227 1 75.19 283 LYS A N 1
ATOM 2195 C CA . LYS A 1 283 ? 18.234 24.078 5.516 1 75.19 283 LYS A CA 1
ATOM 2196 C C . LYS A 1 283 ? 17.531 25.047 6.484 1 75.19 283 LYS A C 1
ATOM 2198 O O . LYS A 1 283 ? 17.734 26.25 6.402 1 75.19 283 LYS A O 1
ATOM 2203 N N . ILE A 1 284 ? 16.734 24.516 7.344 1 74.19 284 ILE A N 1
ATOM 2204 C CA . ILE A 1 284 ? 15.992 25.328 8.281 1 74.19 284 ILE A CA 1
ATOM 2205 C C . ILE A 1 284 ? 16.953 26.047 9.227 1 74.19 284 ILE A C 1
ATOM 2207 O O . ILE A 1 284 ? 16.734 27.203 9.602 1 74.19 284 ILE A O 1
ATOM 2211 N N . ASN A 1 285 ? 18.062 25.375 9.523 1 75.06 285 ASN A N 1
ATOM 2212 C CA . ASN A 1 285 ? 19.047 25.953 10.43 1 75.06 285 ASN A CA 1
ATOM 2213 C C . ASN A 1 285 ? 20.094 26.766 9.672 1 75.06 285 ASN A C 1
ATOM 2215 O O . ASN A 1 285 ? 21.078 27.234 10.266 1 75.06 285 ASN A O 1
ATOM 2219 N N . GLU A 1 286 ? 19.922 26.844 8.406 1 74.56 286 GLU A N 1
ATOM 2220 C CA . GLU A 1 286 ? 20.828 27.609 7.547 1 74.56 286 GLU A CA 1
ATOM 2221 C C . GLU A 1 286 ? 22.25 27.078 7.641 1 74.56 286 GLU A C 1
ATOM 2223 O O . GLU A 1 286 ? 23.188 27.859 7.785 1 74.56 286 GLU A O 1
ATOM 2228 N N . GLN A 1 287 ? 22.328 25.812 7.691 1 74.56 287 GLN A N 1
ATOM 2229 C CA . GLN A 1 287 ? 23.625 25.125 7.691 1 74.56 287 GLN A CA 1
ATOM 2230 C C . GLN A 1 287 ? 23.953 24.578 6.309 1 74.56 287 GLN A C 1
ATOM 2232 O O . GLN A 1 287 ? 23.047 24.328 5.504 1 74.56 287 GLN A O 1
ATOM 2237 N N . GLU A 1 288 ? 25.219 24.5 6 1 69 288 GLU A N 1
ATOM 2238 C CA . GLU A 1 288 ? 25.656 23.875 4.746 1 69 288 GLU A CA 1
ATOM 2239 C C . GLU A 1 288 ? 25.328 22.391 4.727 1 69 288 GLU A C 1
ATOM 2241 O O . GLU A 1 288 ? 25.391 21.719 5.762 1 69 288 GLU A O 1
ATOM 2246 N N . PHE A 1 289 ? 24.797 21.969 3.66 1 66.5 289 PHE A N 1
ATOM 2247 C CA . PHE A 1 289 ? 24.516 20.547 3.473 1 66.5 289 PHE A CA 1
ATOM 2248 C C . PHE A 1 289 ? 25.172 20.016 2.201 1 66.5 289 PHE A C 1
ATOM 2250 O O . PHE A 1 289 ? 25.109 20.672 1.155 1 66.5 289 PHE A O 1
ATOM 2257 N N . ASP A 1 290 ? 26.016 18.953 2.275 1 61.62 290 ASP A N 1
ATOM 2258 C CA . ASP A 1 290 ? 26.641 18.297 1.123 1 61.62 290 ASP A CA 1
ATOM 2259 C C . ASP A 1 290 ? 25.625 17.469 0.35 1 61.62 290 ASP A C 1
ATOM 2261 O O . ASP A 1 290 ? 25.172 16.422 0.838 1 61.62 290 ASP A O 1
ATOM 2265 N N . TYR A 1 291 ? 25.188 17.984 -0.785 1 54.53 291 TYR A N 1
ATOM 2266 C CA . TYR A 1 291 ? 24.156 17.359 -1.615 1 54.53 291 TYR A CA 1
ATOM 2267 C C . TYR A 1 291 ? 24.734 16.141 -2.346 1 54.53 291 TYR A C 1
ATOM 2269 O O . TYR A 1 291 ? 23.984 15.25 -2.75 1 54.53 291 TYR A O 1
ATOM 2277 N N . VAL A 1 292 ? 26.047 16.062 -2.74 1 51.38 292 VAL A N 1
ATOM 2278 C CA . VAL A 1 292 ? 26.641 15.047 -3.598 1 51.38 292 VAL A CA 1
ATOM 2279 C C . VAL A 1 292 ? 26.25 13.656 -3.09 1 51.38 292 VAL A C 1
ATOM 2281 O O . VAL A 1 292 ? 25.953 12.766 -3.883 1 51.38 292 VAL A O 1
ATOM 2284 N N . ASN A 1 293 ? 26.203 13.461 -1.892 1 51.66 293 ASN A N 1
ATOM 2285 C CA . ASN A 1 293 ? 26.062 12.117 -1.353 1 51.66 293 ASN A CA 1
ATOM 2286 C C . ASN A 1 293 ? 24.594 11.773 -1.11 1 51.66 293 ASN A C 1
ATOM 2288 O O . ASN A 1 293 ? 24.281 10.805 -0.409 1 51.66 293 ASN A O 1
ATOM 2292 N N . ASN A 1 294 ? 23.688 12.414 -1.933 1 53.47 294 ASN A N 1
ATOM 2293 C CA . ASN A 1 294 ? 22.297 12.266 -1.507 1 53.47 294 ASN A CA 1
ATOM 2294 C C . ASN A 1 294 ? 21.531 11.312 -2.416 1 53.47 294 ASN A C 1
ATOM 2296 O O . ASN A 1 294 ? 20.297 11.32 -2.438 1 53.47 294 ASN A O 1
ATOM 2300 N N . LYS A 1 295 ? 22.391 10.57 -3.203 1 57.56 295 LYS A N 1
ATOM 2301 C CA . LYS A 1 295 ? 21.703 9.539 -3.971 1 57.56 295 LYS A CA 1
ATOM 2302 C C . LYS A 1 295 ? 21.188 8.422 -3.061 1 57.56 295 LYS A C 1
ATOM 2304 O O . LYS A 1 295 ? 21.906 7.953 -2.178 1 57.56 295 LYS A O 1
ATOM 2309 N N . PRO A 1 296 ? 19.859 8.266 -3.16 1 60.22 296 PRO A N 1
ATOM 2310 C CA . PRO A 1 296 ? 19.375 7.129 -2.363 1 60.22 296 PRO A CA 1
ATOM 2311 C C . PRO A 1 296 ? 20.172 5.848 -2.625 1 60.22 296 PRO A C 1
ATOM 2313 O O . PRO A 1 296 ? 20.609 5.617 -3.75 1 60.22 296 PRO A O 1
ATOM 2316 N N . GLU A 1 297 ? 20.547 5.199 -1.56 1 65.38 297 GLU A N 1
ATOM 2317 C CA . GLU A 1 297 ? 21.297 3.945 -1.67 1 65.38 297 GLU A CA 1
ATOM 2318 C C . GLU A 1 297 ? 20.375 2.801 -2.102 1 65.38 297 GLU A C 1
ATOM 2320 O O . GLU A 1 297 ? 19.297 2.615 -1.541 1 65.38 297 GLU A O 1
ATOM 2325 N N . ILE A 1 298 ? 20.734 2.27 -3.223 1 66.12 298 ILE A N 1
ATOM 2326 C CA . ILE A 1 298 ? 20.062 1.048 -3.645 1 66.12 298 ILE A CA 1
ATOM 2327 C C . ILE A 1 298 ? 20.5 -0.115 -2.754 1 66.12 298 ILE A C 1
ATOM 2329 O O . ILE A 1 298 ? 21.688 -0.313 -2.52 1 66.12 298 ILE A O 1
ATOM 2333 N N . MET A 1 299 ? 19.5 -0.727 -2.156 1 66.5 299 MET A N 1
ATOM 2334 C CA . MET A 1 299 ? 19.781 -1.84 -1.251 1 66.5 299 MET A CA 1
ATOM 2335 C C . MET A 1 299 ? 19.234 -3.146 -1.816 1 66.5 299 MET A C 1
ATOM 2337 O O . MET A 1 299 ? 18.281 -3.137 -2.607 1 66.5 299 MET A O 1
ATOM 2341 N N . LEU A 1 300 ? 20.047 -4.109 -1.55 1 68.19 300 LEU A N 1
ATOM 2342 C CA . LEU A 1 300 ? 19.594 -5.465 -1.844 1 68.19 300 LEU A CA 1
ATOM 2343 C C . LEU A 1 300 ? 19.016 -6.125 -0.597 1 68.19 300 LEU A C 1
ATOM 2345 O O . LEU A 1 300 ? 19.641 -6.105 0.467 1 68.19 300 LEU A O 1
ATOM 2349 N N . ASN A 1 301 ? 17.75 -6.414 -0.702 1 63.75 301 ASN A N 1
ATOM 2350 C CA . ASN A 1 301 ? 17.188 -7.328 0.284 1 63.75 301 ASN A CA 1
ATOM 2351 C C . ASN A 1 301 ? 17.188 -8.766 -0.224 1 63.75 301 ASN A C 1
ATOM 2353 O O . ASN A 1 301 ? 16.422 -9.109 -1.136 1 63.75 301 ASN A O 1
ATOM 2357 N N . TYR A 1 302 ? 18.219 -9.508 0.352 1 58.16 302 TYR A N 1
ATOM 2358 C CA . TYR A 1 302 ? 18.438 -10.875 -0.124 1 58.16 302 TYR A CA 1
ATOM 2359 C C . TYR A 1 302 ? 17.578 -11.867 0.65 1 58.16 302 TYR A C 1
ATOM 2361 O O . TYR A 1 302 ? 17.625 -11.906 1.882 1 58.16 302 TYR A O 1
ATOM 2369 N N . THR A 1 303 ? 16.641 -12.453 0.022 1 51.91 303 THR A N 1
ATOM 2370 C CA . THR A 1 303 ? 15.93 -13.523 0.708 1 51.91 303 THR A CA 1
ATOM 2371 C C . THR A 1 303 ? 16.156 -14.859 0.006 1 51.91 303 THR A C 1
ATOM 2373 O O . THR A 1 303 ? 16.047 -15.922 0.627 1 51.91 303 THR A O 1
ATOM 2376 N N . VAL A 1 304 ? 16.438 -14.82 -1.346 1 50.56 304 VAL A N 1
ATOM 2377 C CA . VAL A 1 304 ? 16.625 -16.094 -2.027 1 50.56 304 VAL A CA 1
ATOM 2378 C C . VAL A 1 304 ? 18.031 -16.188 -2.594 1 50.56 304 VAL A C 1
ATOM 2380 O O . VAL A 1 304 ? 18.656 -15.164 -2.904 1 50.56 304 VAL A O 1
ATOM 2383 N N . LYS A 1 305 ? 18.688 -17.344 -2.359 1 52.69 305 LYS A N 1
ATOM 2384 C CA . LYS A 1 305 ? 20.016 -17.609 -2.914 1 52.69 305 LYS A CA 1
ATOM 2385 C C . LYS A 1 305 ? 20.094 -17.219 -4.387 1 52.69 305 LYS A C 1
ATOM 2387 O O . LYS A 1 305 ? 19.156 -17.469 -5.148 1 52.69 305 LYS A O 1
ATOM 2392 N N . LEU A 1 306 ? 20.875 -16.172 -4.676 1 52.59 306 LEU A N 1
ATOM 2393 C CA . LEU A 1 306 ? 21.172 -15.812 -6.055 1 52.59 306 LEU A CA 1
ATOM 2394 C C . LEU A 1 306 ? 22.25 -16.719 -6.633 1 52.59 306 LEU A C 1
ATOM 2396 O O . LEU A 1 306 ? 23.172 -17.125 -5.926 1 52.59 306 LEU A O 1
ATOM 2400 N N . MET B 1 1 ? -33.688 24.844 2.582 1 43.31 1 MET B N 1
ATOM 2401 C CA . MET B 1 1 ? -32.906 23.625 2.594 1 43.31 1 MET B CA 1
ATOM 2402 C C . MET B 1 1 ? -31.625 23.781 1.771 1 43.31 1 MET B C 1
ATOM 2404 O O . MET B 1 1 ? -31.672 24.297 0.651 1 43.31 1 MET B O 1
ATOM 2408 N N . SER B 1 2 ? -30.453 23.781 2.389 1 59 2 SER B N 1
ATOM 2409 C CA . SER B 1 2 ? -29.203 24.062 1.682 1 59 2 SER B CA 1
ATOM 2410 C C . SER B 1 2 ? -28.906 23 0.643 1 59 2 SER B C 1
ATOM 2412 O O . SER B 1 2 ? -29.109 21.812 0.893 1 59 2 SER B O 1
ATOM 2414 N N . ILE B 1 3 ? -28.719 23.391 -0.543 1 66.31 3 ILE B N 1
ATOM 2415 C CA . ILE B 1 3 ? -28.453 22.531 -1.687 1 66.31 3 ILE B CA 1
ATOM 2416 C C . ILE B 1 3 ? -27.219 21.672 -1.415 1 66.31 3 ILE B C 1
ATOM 2418 O O . ILE B 1 3 ? -26.188 22.172 -0.967 1 66.31 3 ILE B O 1
ATOM 2422 N N . THR B 1 4 ? -27.438 20.328 -1.363 1 68.88 4 THR B N 1
ATOM 2423 C CA . THR B 1 4 ? -26.344 19.391 -1.131 1 68.88 4 THR B CA 1
ATOM 2424 C C . THR B 1 4 ? -25.844 18.812 -2.447 1 68.88 4 THR B C 1
ATOM 2426 O O . THR B 1 4 ? -26.484 18.984 -3.49 1 68.88 4 THR B O 1
ATOM 2429 N N . ILE B 1 5 ? -24.688 18.203 -2.295 1 74.5 5 ILE B N 1
ATOM 2430 C CA . ILE B 1 5 ? -24.109 17.547 -3.455 1 74.5 5 ILE B CA 1
ATOM 2431 C C . ILE B 1 5 ? -25.078 16.469 -3.965 1 74.5 5 ILE B C 1
ATOM 2433 O O . ILE B 1 5 ? -25.188 16.25 -5.176 1 74.5 5 ILE B O 1
ATOM 2437 N N . LYS B 1 6 ? -25.812 15.875 -3.066 1 75.44 6 LYS B N 1
ATOM 2438 C CA . LYS B 1 6 ? -26.797 14.875 -3.465 1 75.44 6 LYS B CA 1
ATOM 2439 C C . LYS B 1 6 ? -27.906 15.5 -4.309 1 75.44 6 LYS B C 1
ATOM 2441 O O . LYS B 1 6 ? -28.375 14.891 -5.273 1 75.44 6 LYS B O 1
ATOM 2446 N N . ASP B 1 7 ? -28.25 16.656 -3.928 1 79.19 7 ASP B N 1
ATOM 2447 C CA . ASP B 1 7 ? -29.266 17.359 -4.688 1 79.19 7 ASP B CA 1
ATOM 2448 C C . ASP B 1 7 ? -28.797 17.656 -6.105 1 79.19 7 ASP B C 1
ATOM 2450 O O . ASP B 1 7 ? -29.562 17.516 -7.066 1 79.19 7 ASP B O 1
ATOM 2454 N N . ILE B 1 8 ? -27.531 17.969 -6.156 1 83.94 8 ILE B N 1
ATOM 2455 C CA . ILE B 1 8 ? -26.953 18.281 -7.457 1 83.94 8 ILE B CA 1
ATOM 2456 C C . ILE B 1 8 ? -26.859 17.016 -8.305 1 83.94 8 ILE B C 1
ATOM 2458 O O . ILE B 1 8 ? -27.172 17.031 -9.492 1 83.94 8 ILE B O 1
ATOM 2462 N N . ALA B 1 9 ? -26.516 15.992 -7.668 1 83.5 9 ALA B N 1
ATOM 2463 C CA . ALA B 1 9 ? -26.406 14.703 -8.359 1 83.5 9 ALA B CA 1
ATOM 2464 C C . ALA B 1 9 ? -27.766 14.266 -8.906 1 83.5 9 ALA B C 1
ATOM 2466 O O . ALA B 1 9 ? -27.859 13.805 -10.047 1 83.5 9 ALA B O 1
ATOM 2467 N N . ARG B 1 10 ? -28.672 14.414 -8.141 1 82.12 10 ARG B N 1
ATOM 2468 C CA . ARG B 1 10 ? -30.031 14.078 -8.539 1 82.12 10 ARG B CA 1
ATOM 2469 C C . ARG B 1 10 ? -30.484 14.938 -9.719 1 82.12 10 ARG B C 1
ATOM 2471 O O . ARG B 1 10 ? -31.031 14.422 -10.695 1 82.12 10 ARG B O 1
ATOM 2478 N N . GLU B 1 11 ? -30.203 16.125 -9.656 1 84.94 11 GLU B N 1
ATOM 2479 C CA . GLU B 1 11 ? -30.641 17.062 -10.688 1 84.94 11 GLU B CA 1
ATOM 2480 C C . GLU B 1 11 ? -29.859 16.875 -11.984 1 84.94 11 GLU B C 1
ATOM 2482 O O . GLU B 1 11 ? -30.422 17 -13.078 1 84.94 11 GLU B O 1
ATOM 2487 N N . ALA B 1 12 ? -28.625 16.625 -11.797 1 85.19 12 ALA B N 1
ATOM 2488 C CA . ALA B 1 12 ? -27.734 16.469 -12.938 1 85.19 12 ALA B CA 1
ATOM 2489 C C . ALA B 1 12 ? -27.812 15.055 -13.516 1 85.19 12 ALA B C 1
ATOM 2491 O O . ALA B 1 12 ? -27.266 14.773 -14.586 1 85.19 12 ALA B O 1
ATOM 2492 N N . ASN B 1 13 ? -28.469 14.148 -12.812 1 86.38 13 ASN B N 1
ATOM 2493 C CA . ASN B 1 13 ? -28.594 12.742 -13.195 1 86.38 13 ASN B CA 1
ATOM 2494 C C . ASN B 1 13 ? -27.234 12.078 -13.375 1 86.38 13 ASN B C 1
ATOM 2496 O O . ASN B 1 13 ? -26.984 11.43 -14.391 1 86.38 13 ASN B O 1
ATOM 2500 N N . VAL B 1 14 ? -26.422 12.43 -12.539 1 83.19 14 VAL B N 1
ATOM 2501 C CA . VAL B 1 14 ? -25.125 11.781 -12.461 1 83.19 14 VAL B CA 1
ATOM 2502 C C . VAL B 1 14 ? -24.875 11.273 -11.039 1 83.19 14 VAL B C 1
ATOM 2504 O O . VAL B 1 14 ? -25.656 11.578 -10.125 1 83.19 14 VAL B O 1
ATOM 2507 N N . SER B 1 15 ? -23.922 10.422 -10.891 1 76.19 15 SER B N 1
ATOM 2508 C CA . SER B 1 15 ? -23.609 9.883 -9.57 1 76.19 15 SER B CA 1
ATOM 2509 C C . SER B 1 15 ? -23.047 10.953 -8.641 1 76.19 15 SER B C 1
ATOM 2511 O O . SER B 1 15 ? -22.531 11.977 -9.109 1 76.19 15 SER B O 1
ATOM 2513 N N . PHE B 1 16 ? -23.234 10.703 -7.363 1 73.56 16 PHE B N 1
ATOM 2514 C CA . PHE B 1 16 ? -22.625 11.539 -6.336 1 73.56 16 PHE B CA 1
ATOM 2515 C C . PHE B 1 16 ? -21.141 11.711 -6.602 1 73.56 16 PHE B C 1
ATOM 2517 O O . PHE B 1 16 ? -20.609 12.82 -6.496 1 73.56 16 PHE B O 1
ATOM 2524 N N . SER B 1 17 ? -20.531 10.68 -7.055 1 70.94 17 SER B N 1
ATOM 2525 C CA . SER B 1 17 ? -19.078 10.688 -7.297 1 70.94 17 SER B CA 1
ATOM 2526 C C . SER B 1 17 ? -18.719 11.617 -8.453 1 70.94 17 SER B C 1
ATOM 2528 O O . SER B 1 17 ? -17.719 12.336 -8.391 1 70.94 17 SER B O 1
ATOM 2530 N N . THR B 1 18 ? -19.562 11.617 -9.406 1 76.75 18 THR B N 1
ATOM 2531 C CA . THR B 1 18 ? -19.344 12.453 -10.578 1 76.75 18 THR B CA 1
ATOM 2532 C C . THR B 1 18 ? -19.453 13.938 -10.211 1 76.75 18 THR B C 1
ATOM 2534 O O . THR B 1 18 ? -18.625 14.75 -10.641 1 76.75 18 THR B O 1
ATOM 2537 N N . VAL B 1 19 ? -20.484 14.258 -9.391 1 77.88 19 VAL B N 1
ATOM 2538 C CA . VAL B 1 19 ? -20.656 15.641 -8.953 1 77.88 19 VAL B CA 1
ATOM 2539 C C . VAL B 1 19 ? -19.453 16.047 -8.094 1 77.88 19 VAL B C 1
ATOM 2541 O O . VAL B 1 19 ? -18.891 17.125 -8.297 1 77.88 19 VAL B O 1
ATOM 2544 N N . SER B 1 20 ? -19.062 15.156 -7.262 1 70.88 20 SER B N 1
ATOM 2545 C CA . SER B 1 20 ? -17.938 15.43 -6.379 1 70.88 20 SER B CA 1
ATOM 2546 C C . SER B 1 20 ? -16.656 15.688 -7.172 1 70.88 20 SER B C 1
ATOM 2548 O O . SER B 1 20 ? -15.953 16.672 -6.926 1 70.88 20 SER B O 1
ATOM 2550 N N . LYS B 1 21 ? -16.453 14.898 -8.109 1 71.06 21 LYS B N 1
ATOM 2551 C CA . LYS B 1 21 ? -15.266 15.031 -8.945 1 71.06 21 LYS B CA 1
ATOM 2552 C C . LYS B 1 21 ? -15.32 16.312 -9.773 1 71.06 21 LYS B C 1
ATOM 2554 O O . LYS B 1 21 ? -14.312 17.016 -9.914 1 71.06 21 LYS B O 1
ATOM 2559 N N . ALA B 1 22 ? -16.453 16.609 -10.297 1 75.69 22 ALA B N 1
ATOM 2560 C CA . ALA B 1 22 ? -16.641 17.797 -11.125 1 75.69 22 ALA B CA 1
ATOM 2561 C C . ALA B 1 22 ? -16.422 19.078 -10.32 1 75.69 22 ALA B C 1
ATOM 2563 O O . ALA B 1 22 ? -15.75 20 -10.781 1 75.69 22 ALA B O 1
ATOM 2564 N N . LEU B 1 23 ? -16.938 19.094 -9.156 1 72.44 23 LEU B N 1
ATOM 2565 C CA . LEU B 1 23 ? -16.844 20.266 -8.297 1 72.44 23 LEU B CA 1
ATOM 2566 C C . LEU B 1 23 ? -15.406 20.484 -7.832 1 72.44 23 LEU B C 1
ATOM 2568 O O . LEU B 1 23 ? -15.016 21.609 -7.531 1 72.44 23 LEU B O 1
ATOM 2572 N N . ASN B 1 24 ? -14.656 19.375 -7.961 1 62.5 24 ASN B N 1
ATOM 2573 C CA . ASN B 1 24 ? -13.258 19.453 -7.543 1 62.5 24 ASN B CA 1
ATOM 2574 C C . ASN B 1 24 ? -12.32 19.531 -8.742 1 62.5 24 ASN B C 1
ATOM 2576 O O . ASN B 1 24 ? -11.133 19.203 -8.633 1 62.5 24 ASN B O 1
ATOM 2580 N N . ASP B 1 25 ? -12.82 19.797 -9.719 1 65.12 25 ASP B N 1
ATOM 2581 C CA . ASP B 1 25 ? -12.102 20 -10.977 1 65.12 25 ASP B CA 1
ATOM 2582 C C . ASP B 1 25 ? -11.281 18.766 -11.336 1 65.12 25 ASP B C 1
ATOM 2584 O O . ASP B 1 25 ? -10.141 18.875 -11.789 1 65.12 25 ASP B O 1
ATOM 2588 N N . SER B 1 26 ? -11.773 17.672 -10.977 1 65.44 26 SER B N 1
ATOM 2589 C CA . SER B 1 26 ? -11.102 16.422 -11.273 1 65.44 26 SER B CA 1
ATOM 2590 C C . SER B 1 26 ? -10.992 16.188 -12.781 1 65.44 26 SER B C 1
ATOM 2592 O O . SER B 1 26 ? -11.961 16.391 -13.508 1 65.44 26 SER B O 1
ATOM 2594 N N . PRO B 1 27 ? -9.82 15.797 -13.188 1 63.5 27 PRO B N 1
ATOM 2595 C CA . PRO B 1 27 ? -9.688 15.5 -14.617 1 63.5 27 PRO B CA 1
ATOM 2596 C C . PRO B 1 27 ? -10.453 14.25 -15.039 1 63.5 27 PRO B C 1
ATOM 2598 O O . PRO B 1 27 ? -10.594 13.977 -16.234 1 63.5 27 PRO B O 1
ATOM 2601 N N . LEU B 1 28 ? -10.961 13.609 -14.18 1 66.75 28 LEU B N 1
ATOM 2602 C CA . LEU B 1 28 ? -11.68 12.375 -14.484 1 66.75 28 LEU B CA 1
ATOM 2603 C C . LEU B 1 28 ? -13.086 12.672 -14.992 1 66.75 28 LEU B C 1
ATOM 2605 O O . LEU B 1 28 ? -13.766 11.773 -15.492 1 66.75 28 LEU B O 1
ATOM 2609 N N . VAL B 1 29 ? -13.461 13.883 -14.859 1 77.75 29 VAL B N 1
ATOM 2610 C CA . VAL B 1 29 ? -14.766 14.297 -15.359 1 77.75 29 VAL B CA 1
ATOM 2611 C C . VAL B 1 29 ? -14.602 15.133 -16.625 1 77.75 29 VAL B C 1
ATOM 2613 O O . VAL B 1 29 ? -13.828 16.094 -16.641 1 77.75 29 VAL B O 1
ATOM 2616 N N . LYS B 1 30 ? -15.273 14.633 -17.656 1 79.5 30 LYS B N 1
ATOM 2617 C CA . LYS B 1 30 ? -15.203 15.336 -18.938 1 79.5 30 LYS B CA 1
ATOM 2618 C C . LYS B 1 30 ? -15.617 16.797 -18.781 1 79.5 30 LYS B C 1
ATOM 2620 O O . LYS B 1 30 ? -16.516 17.109 -18.016 1 79.5 30 LYS B O 1
ATOM 2625 N N . GLU B 1 31 ? -14.984 17.578 -19.625 1 81.56 31 GLU B N 1
ATOM 2626 C CA . GLU B 1 31 ? -15.141 19.016 -19.5 1 81.56 31 GLU B CA 1
ATOM 2627 C C . GLU B 1 31 ? -16.594 19.438 -19.672 1 81.56 31 GLU B C 1
ATOM 2629 O O . GLU B 1 31 ? -17.125 20.219 -18.891 1 81.56 31 GLU B O 1
ATOM 2634 N N . PRO B 1 32 ? -17.281 18.906 -20.609 1 86.12 32 PRO B N 1
ATOM 2635 C CA . PRO B 1 32 ? -18.688 19.312 -20.75 1 86.12 32 PRO B CA 1
ATOM 2636 C C . PRO B 1 32 ? -19.516 18.969 -19.516 1 86.12 32 PRO B C 1
ATOM 2638 O O . PRO B 1 32 ? -20.359 19.766 -19.094 1 86.12 32 PRO B O 1
ATOM 2641 N N . THR B 1 33 ? -19.234 17.844 -18.891 1 85 33 THR B N 1
ATOM 2642 C CA . THR B 1 33 ? -19.953 17.406 -17.719 1 85 33 THR B CA 1
ATOM 2643 C C . THR B 1 33 ? -19.578 18.25 -16.5 1 85 33 THR B C 1
ATOM 2645 O O . THR B 1 33 ? -20.438 18.625 -15.703 1 85 33 THR B O 1
ATOM 2648 N N . LYS B 1 34 ? -18.422 18.578 -16.391 1 84.31 34 LYS B N 1
ATOM 2649 C CA . LYS B 1 34 ? -17.922 19.422 -15.312 1 84.31 34 LYS B CA 1
ATOM 2650 C C . LYS B 1 34 ? -18.594 20.797 -15.328 1 84.31 34 LYS B C 1
ATOM 2652 O O . LYS B 1 34 ? -19.078 21.266 -14.297 1 84.31 34 LYS B O 1
ATOM 2657 N N . GLN B 1 35 ? -18.578 21.297 -16.562 1 82 35 GLN B N 1
ATOM 2658 C CA . GLN B 1 35 ? -19.188 22.609 -16.734 1 82 35 GLN B CA 1
ATOM 2659 C C . GLN B 1 35 ? -20.688 22.578 -16.406 1 82 35 GLN B C 1
ATOM 2661 O O . GLN B 1 35 ? -21.203 23.484 -15.766 1 82 35 GLN B O 1
ATOM 2666 N N . MET B 1 36 ? -21.297 21.547 -16.859 1 86.12 36 MET B N 1
ATOM 2667 C CA . MET B 1 36 ? -22.719 21.391 -16.578 1 86.12 36 MET B CA 1
ATOM 2668 C C . MET B 1 36 ? -22.969 21.297 -15.07 1 86.12 36 MET B C 1
ATOM 2670 O O . MET B 1 36 ? -23.875 21.953 -14.555 1 86.12 36 MET B O 1
ATOM 2674 N N . ILE B 1 37 ? -22.141 20.594 -14.383 1 85 37 ILE B N 1
ATOM 2675 C CA . ILE B 1 37 ? -22.312 20.375 -12.953 1 85 37 ILE B CA 1
ATOM 2676 C C . ILE B 1 37 ? -22.016 21.672 -12.195 1 85 37 ILE B C 1
ATOM 2678 O O . ILE B 1 37 ? -22.75 22.047 -11.273 1 85 37 ILE B O 1
ATOM 2682 N N . LEU B 1 38 ? -21 22.328 -12.641 1 80.5 38 LEU B N 1
ATOM 2683 C CA . LEU B 1 38 ? -20.641 23.594 -12.016 1 80.5 38 LEU B CA 1
ATOM 2684 C C . LEU B 1 38 ? -21.734 24.641 -12.203 1 80.5 38 LEU B C 1
ATOM 2686 O O . LEU B 1 38 ? -22.078 25.359 -11.273 1 80.5 38 LEU B O 1
ATOM 2690 N N . ALA B 1 39 ? -22.266 24.703 -13.391 1 81.12 39 ALA B N 1
ATOM 2691 C CA . ALA B 1 39 ? -23.359 25.625 -13.703 1 81.12 39 ALA B CA 1
ATOM 2692 C C . ALA B 1 39 ? -24.594 25.297 -12.875 1 81.12 39 ALA B C 1
ATOM 2694 O O . ALA B 1 39 ? -25.234 26.188 -12.32 1 81.12 39 ALA B O 1
ATOM 2695 N N . LEU B 1 40 ? -24.844 24.078 -12.758 1 84.19 40 LEU B N 1
ATOM 2696 C CA . LEU B 1 40 ? -26 23.641 -11.992 1 84.19 40 LEU B CA 1
ATOM 2697 C C . LEU B 1 40 ? -25.828 23.938 -10.508 1 84.19 40 LEU B C 1
ATOM 2699 O O . LEU B 1 40 ? -26.781 24.375 -9.844 1 84.19 40 LEU B O 1
ATOM 2703 N N . ALA B 1 41 ? -24.688 23.656 -10.047 1 78.94 41 ALA B N 1
ATOM 2704 C CA . ALA B 1 41 ? -24.375 23.953 -8.656 1 78.94 41 ALA B CA 1
ATOM 2705 C C . ALA B 1 41 ? -24.578 25.438 -8.359 1 78.94 41 ALA B C 1
ATOM 2707 O O . ALA B 1 41 ? -25.188 25.797 -7.344 1 78.94 41 ALA B O 1
ATOM 2708 N N . LYS B 1 42 ? -24.109 26.188 -9.281 1 74.56 42 LYS B N 1
ATOM 2709 C CA . LYS B 1 42 ? -24.297 27.641 -9.156 1 74.56 42 LYS B CA 1
ATOM 2710 C C . LYS B 1 42 ? -25.766 28.016 -9.211 1 74.56 42 LYS B C 1
ATOM 2712 O O . LYS B 1 42 ? -26.234 28.812 -8.398 1 74.56 42 LYS B O 1
ATOM 2717 N N . GLU B 1 43 ? -26.422 27.531 -10.133 1 79.75 43 GLU B N 1
ATOM 2718 C CA . GLU B 1 43 ? -27.844 27.812 -10.305 1 79.75 43 GLU B CA 1
ATOM 2719 C C . GLU B 1 43 ? -28.641 27.406 -9.078 1 79.75 43 GLU B C 1
ATOM 2721 O O . GLU B 1 43 ? -29.578 28.094 -8.68 1 79.75 43 GLU B O 1
ATOM 2726 N N . MET B 1 44 ? -28.203 26.297 -8.508 1 77.5 44 MET B N 1
ATOM 2727 C CA . MET B 1 44 ? -28.938 25.75 -7.363 1 77.5 44 MET B CA 1
ATOM 2728 C C . MET B 1 44 ? -28.484 26.406 -6.066 1 77.5 44 MET B C 1
ATOM 2730 O O . MET B 1 44 ? -29.047 26.141 -5.004 1 77.5 44 MET B O 1
ATOM 2734 N N . GLY B 1 45 ? -27.625 27.25 -6.262 1 66.31 45 GLY B N 1
ATOM 2735 C CA . GLY B 1 45 ? -27.125 27.969 -5.105 1 66.31 45 GLY B CA 1
ATOM 2736 C C . GLY B 1 45 ? -26.219 27.125 -4.23 1 66.31 45 GLY B C 1
ATOM 2737 O O . GLY B 1 45 ? -26.172 27.312 -3.012 1 66.31 45 GLY B O 1
ATOM 2738 N N . TYR B 1 46 ? -25.859 26.109 -4.926 1 60.78 46 TYR B N 1
ATOM 2739 C CA . TYR B 1 46 ? -24.906 25.312 -4.164 1 60.78 46 TYR B CA 1
ATOM 2740 C C . TYR B 1 46 ? -23.625 26.078 -3.922 1 60.78 46 TYR B C 1
ATOM 2742 O O . TYR B 1 46 ? -22.984 26.547 -4.871 1 60.78 46 TYR B O 1
ATOM 2750 N N . GLU B 1 47 ? -23.484 26.703 -2.848 1 49.84 47 GLU B N 1
ATOM 2751 C CA . GLU B 1 47 ? -22.203 27.281 -2.436 1 49.84 47 GLU B CA 1
ATOM 2752 C C . GLU B 1 47 ? -21.391 26.281 -1.621 1 49.84 47 GLU B C 1
ATOM 2754 O O . GLU B 1 47 ? -21.922 25.609 -0.73 1 49.84 47 GLU B O 1
ATOM 2759 N N . ILE B 1 48 ? -20.359 25.812 -2.154 1 48.16 48 ILE B N 1
ATOM 2760 C CA . ILE B 1 48 ? -19.484 25.047 -1.282 1 48.16 48 ILE B CA 1
ATOM 2761 C C . ILE B 1 48 ? -19.391 25.703 0.086 1 48.16 48 ILE B C 1
ATOM 2763 O O . ILE B 1 48 ? -18.672 26.703 0.257 1 48.16 48 ILE B O 1
ATOM 2767 N N . ASN B 1 49 ? -20.406 26.234 0.584 1 44.59 49 ASN B N 1
ATOM 2768 C CA . ASN B 1 49 ? -20.609 27.094 1.743 1 44.59 49 ASN B CA 1
ATOM 2769 C C . ASN B 1 49 ? -19.906 26.547 2.982 1 44.59 49 ASN B C 1
ATOM 2771 O O . ASN B 1 49 ? -19.891 27.188 4.035 1 44.59 49 ASN B O 1
ATOM 2775 N N . THR B 1 50 ? -19.516 25.406 3.029 1 45.28 50 THR B N 1
ATOM 2776 C CA . THR B 1 50 ? -19.234 24.953 4.387 1 45.28 50 THR B CA 1
ATOM 2777 C C . THR B 1 50 ? -18.078 25.766 4.984 1 45.28 50 THR B C 1
ATOM 2779 O O . THR B 1 50 ? -18.109 26.109 6.164 1 45.28 50 THR B O 1
ATOM 2782 N N . SER B 1 51 ? -17.094 26.109 4.145 1 45 51 SER B N 1
ATOM 2783 C CA . SER B 1 51 ? -15.992 26.859 4.766 1 45 51 SER B CA 1
ATOM 2784 C C . SER B 1 51 ? -16.469 28.203 5.301 1 45 51 SER B C 1
ATOM 2786 O O . SER B 1 51 ? -16.047 28.625 6.379 1 45 51 SER B O 1
ATOM 2788 N N . ALA B 1 52 ? -17.281 28.875 4.492 1 45.5 52 ALA B N 1
ATOM 2789 C CA . ALA B 1 52 ? -17.766 30.203 4.898 1 45.5 52 ALA B CA 1
ATOM 2790 C C . ALA B 1 52 ? -18.641 30.109 6.141 1 45.5 52 ALA B C 1
ATOM 2792 O O . ALA B 1 52 ? -18.562 30.953 7.031 1 45.5 52 ALA B O 1
ATOM 2793 N N . LYS B 1 53 ? -19.438 29.203 6.184 1 47.84 53 LYS B N 1
ATOM 2794 C CA . LYS B 1 53 ? -20.297 29.109 7.367 1 47.84 53 LYS B CA 1
ATOM 2795 C C . LYS B 1 53 ? -19.484 28.75 8.602 1 47.84 53 LYS B C 1
ATOM 2797 O O . LYS B 1 53 ? -19.719 29.281 9.688 1 47.84 53 LYS B O 1
ATOM 2802 N N . ILE B 1 54 ? -18.531 27.797 8.438 1 48.41 54 ILE B N 1
ATOM 2803 C CA . ILE B 1 54 ? -17.656 27.438 9.547 1 48.41 54 ILE B CA 1
ATOM 2804 C C . ILE B 1 54 ? -16.891 28.672 10.023 1 48.41 54 ILE B C 1
ATOM 2806 O O . ILE B 1 54 ? -16.766 28.906 11.227 1 48.41 54 ILE B O 1
ATOM 2810 N N . LEU B 1 55 ? -16.516 29.516 9.031 1 47.06 55 LEU B N 1
ATOM 2811 C CA . LEU B 1 55 ? -15.828 30.75 9.406 1 47.06 55 LEU B CA 1
ATOM 2812 C C . LEU B 1 55 ? -16.781 31.703 10.133 1 47.06 55 LEU B C 1
ATOM 2814 O O . LEU B 1 55 ? -16.375 32.375 11.094 1 47.06 55 LEU B O 1
ATOM 2818 N N . ALA B 1 56 ? -17.969 31.688 9.766 1 49.06 56 ALA B N 1
ATOM 2819 C CA . ALA B 1 56 ? -18.922 32.594 10.359 1 49.06 56 ALA B CA 1
ATOM 2820 C C . ALA B 1 56 ? -19.266 32.219 11.797 1 49.06 56 ALA B C 1
ATOM 2822 O O . ALA B 1 56 ? -19.516 33.062 12.648 1 49.06 56 ALA B O 1
ATOM 2823 N N . THR B 1 57 ? -19.234 31 12.125 1 53.5 57 THR B N 1
ATOM 2824 C CA . THR B 1 57 ? -19.641 30.516 13.438 1 53.5 57 THR B CA 1
ATOM 2825 C C . THR B 1 57 ? -18.453 30.453 14.383 1 53.5 57 THR B C 1
ATOM 2827 O O . THR B 1 57 ? -18.609 30.188 15.578 1 53.5 57 THR B O 1
ATOM 2830 N N . GLY B 1 58 ? -17.203 30.781 13.977 1 60.91 58 GLY B N 1
ATOM 2831 C CA . GLY B 1 58 ? -16.016 30.75 14.812 1 60.91 58 GLY B CA 1
ATOM 2832 C C . GLY B 1 58 ? -15.445 29.359 14.977 1 60.91 58 GLY B C 1
ATOM 2833 O O . GLY B 1 58 ? -14.469 29.172 15.703 1 60.91 58 GLY B O 1
ATOM 2834 N N . LYS B 1 59 ? -16.141 28.406 14.336 1 65.75 59 LYS B N 1
ATOM 2835 C CA . LYS B 1 59 ? -15.648 27.031 14.469 1 65.75 59 LYS B CA 1
ATOM 2836 C C . LYS B 1 59 ? -14.531 26.75 13.469 1 65.75 59 LYS B C 1
ATOM 2838 O O . LYS B 1 59 ? -14.523 27.312 12.359 1 65.75 59 LYS B O 1
ATOM 2843 N N . SER B 1 60 ? -13.57 25.984 13.891 1 78.69 60 SER B N 1
ATOM 2844 C CA . SER B 1 60 ? -12.477 25.594 13.016 1 78.69 60 SER B CA 1
ATOM 2845 C C . SER B 1 60 ? -12.953 24.656 11.914 1 78.69 60 SER B C 1
ATOM 2847 O O . SER B 1 60 ? -13.805 23.781 12.156 1 78.69 60 SER B O 1
ATOM 2849 N N . ASN B 1 61 ? -12.523 24.844 10.734 1 85.88 61 ASN B N 1
ATOM 2850 C CA . ASN B 1 61 ? -12.852 23.953 9.625 1 85.88 61 ASN B CA 1
ATOM 2851 C C . ASN B 1 61 ? -11.758 22.906 9.414 1 85.88 61 ASN B C 1
ATOM 2853 O O . ASN B 1 61 ? -11.805 22.156 8.445 1 85.88 61 ASN B O 1
ATOM 2857 N N . ALA B 1 62 ? -10.844 22.906 10.32 1 87.94 62 ALA B N 1
ATOM 2858 C CA . ALA B 1 62 ? -9.781 21.906 10.195 1 87.94 62 ALA B CA 1
ATOM 2859 C C . ALA B 1 62 ? -10.188 20.578 10.852 1 87.94 62 ALA B C 1
ATOM 2861 O O . ALA B 1 62 ? -10.812 20.578 11.914 1 87.94 62 ALA B O 1
ATOM 2862 N N . VAL B 1 63 ? -9.883 19.5 10.156 1 87.94 63 VAL B N 1
ATOM 2863 C CA . VAL B 1 63 ? -10.133 18.156 10.68 1 87.94 63 VAL B CA 1
ATOM 2864 C C . VAL B 1 63 ? -8.836 17.359 10.695 1 87.94 63 VAL B C 1
ATOM 2866 O O . VAL B 1 63 ? -8.125 17.297 9.688 1 87.94 63 VAL B O 1
ATOM 2869 N N . GLY B 1 64 ? -8.516 16.781 11.836 1 89.12 64 GLY B N 1
ATOM 2870 C CA . GLY B 1 64 ? -7.328 15.945 11.953 1 89.12 64 GLY B CA 1
ATOM 2871 C C . GLY B 1 64 ? -7.586 14.484 11.648 1 89.12 64 GLY B C 1
ATOM 2872 O O . GLY B 1 64 ? -8.602 13.93 12.07 1 89.12 64 GLY B O 1
ATOM 2873 N N . ILE B 1 65 ? -6.688 13.93 10.898 1 89.06 65 ILE B N 1
ATOM 2874 C CA . ILE B 1 65 ? -6.711 12.5 10.625 1 89.06 65 ILE B CA 1
ATOM 2875 C C . ILE B 1 65 ? -5.434 11.852 11.148 1 89.06 65 ILE B C 1
ATOM 2877 O O . ILE B 1 65 ? -4.336 12.148 10.672 1 89.06 65 ILE B O 1
ATOM 2881 N N . TYR B 1 66 ? -5.602 10.984 12.125 1 87.5 66 TYR B N 1
ATOM 2882 C CA . TYR B 1 66 ? -4.477 10.234 12.68 1 87.5 66 TYR B CA 1
ATOM 2883 C C . TYR B 1 66 ? -4.426 8.828 12.109 1 87.5 66 TYR B C 1
ATOM 2885 O O . TYR B 1 66 ? -5.355 8.039 12.297 1 87.5 66 TYR B O 1
ATOM 2893 N N . CYS B 1 67 ? -3.289 8.523 11.398 1 88.12 67 CYS B N 1
ATOM 2894 C CA . CYS B 1 67 ? -3.162 7.238 10.719 1 88.12 67 CYS B CA 1
ATOM 2895 C C . CYS B 1 67 ? -1.733 6.719 10.805 1 88.12 67 CYS B C 1
ATOM 2897 O O . CYS B 1 67 ? -0.974 6.816 9.836 1 88.12 67 CYS B O 1
ATOM 2899 N N . PRO B 1 68 ? -1.422 6.039 11.875 1 84.94 68 PRO B N 1
ATOM 2900 C CA . PRO B 1 68 ? -0.061 5.523 12.039 1 84.94 68 PRO B CA 1
ATOM 2901 C C . PRO B 1 68 ? 0.243 4.352 11.109 1 84.94 68 PRO B C 1
ATOM 2903 O O . PRO B 1 68 ? 1.409 3.998 10.914 1 84.94 68 PRO B O 1
ATOM 2906 N N . SER B 1 69 ? -0.782 3.736 10.516 1 83.44 69 SER B N 1
ATOM 2907 C CA . SER B 1 69 ? -0.619 2.545 9.688 1 83.44 69 SER B CA 1
ATOM 2908 C C . SER B 1 69 ? -0.856 2.861 8.219 1 83.44 69 SER B C 1
ATOM 2910 O O . SER B 1 69 ? -1.496 2.082 7.508 1 83.44 69 SER B O 1
ATOM 2912 N N . ILE B 1 70 ? -0.331 3.941 7.793 1 88.94 70 ILE B N 1
ATOM 2913 C CA . ILE B 1 70 ? -0.619 4.465 6.465 1 88.94 70 ILE B CA 1
ATOM 2914 C C . ILE B 1 70 ? -0.033 3.533 5.406 1 88.94 70 ILE B C 1
ATOM 2916 O O . ILE B 1 70 ? -0.43 3.582 4.238 1 88.94 70 ILE B O 1
ATOM 2920 N N . THR B 1 71 ? 0.914 2.678 5.77 1 86.81 71 THR B N 1
ATOM 2921 C CA . THR B 1 71 ? 1.534 1.773 4.809 1 86.81 71 THR B CA 1
ATOM 2922 C C . THR B 1 71 ? 0.608 0.603 4.492 1 86.81 71 THR B C 1
ATOM 2924 O O . THR B 1 71 ? 0.846 -0.144 3.539 1 86.81 71 THR B O 1
ATOM 2927 N N . LYS B 1 72 ? -0.421 0.447 5.277 1 83.25 72 LYS B N 1
ATOM 2928 C CA . LYS B 1 72 ? -1.456 -0.519 4.922 1 83.25 72 LYS B CA 1
ATOM 2929 C C . LYS B 1 72 ? -2.383 0.041 3.846 1 83.25 72 LYS B C 1
ATOM 2931 O O . LYS B 1 72 ? -2.949 1.123 4.008 1 83.25 72 LYS B O 1
ATOM 2936 N N . PRO B 1 73 ? -2.584 -0.712 2.854 1 82.62 73 PRO B N 1
ATOM 2937 C CA . PRO B 1 73 ? -3.311 -0.189 1.695 1 82.62 73 PRO B CA 1
ATOM 2938 C C . PRO B 1 73 ? -4.703 0.327 2.057 1 82.62 73 PRO B C 1
ATOM 2940 O O . PRO B 1 73 ? -5.125 1.374 1.559 1 82.62 73 PRO B O 1
ATOM 2943 N N . ALA B 1 74 ? -5.383 -0.37 2.873 1 79.62 74 ALA B N 1
ATOM 2944 C CA . ALA B 1 74 ? -6.73 0.05 3.25 1 79.62 74 ALA B CA 1
ATOM 2945 C C . ALA B 1 74 ? -6.707 1.403 3.953 1 79.62 74 ALA B C 1
ATOM 2947 O O . ALA B 1 74 ? -7.598 2.234 3.744 1 79.62 74 ALA B O 1
ATOM 2948 N N . TYR B 1 75 ? -5.699 1.623 4.738 1 84.06 75 TYR B N 1
ATOM 2949 C CA . TYR B 1 75 ? -5.598 2.875 5.48 1 84.06 75 TYR B CA 1
ATOM 2950 C C . TYR B 1 75 ? -5.188 4.02 4.562 1 84.06 75 TYR B C 1
ATOM 2952 O O . TYR B 1 75 ? -5.664 5.148 4.715 1 84.06 75 TYR B O 1
ATOM 2960 N N . ALA B 1 76 ? -4.27 3.709 3.727 1 87.75 76 ALA B N 1
ATOM 2961 C CA . ALA B 1 76 ? -3.885 4.727 2.752 1 87.75 76 ALA B CA 1
ATOM 2962 C C . ALA B 1 76 ? -5.082 5.176 1.921 1 87.75 76 ALA B C 1
ATOM 2964 O O . ALA B 1 76 ? -5.285 6.371 1.704 1 87.75 76 ALA B O 1
ATOM 2965 N N . ALA B 1 77 ? -5.84 4.211 1.477 1 85.62 77 ALA B N 1
ATOM 2966 C CA . ALA B 1 77 ? -7.035 4.504 0.692 1 85.62 77 ALA B CA 1
ATOM 2967 C C . ALA B 1 77 ? -8.039 5.324 1.503 1 85.62 77 ALA B C 1
ATOM 2969 O O . ALA B 1 77 ? -8.633 6.273 0.99 1 85.62 77 ALA B O 1
ATOM 2970 N N . ALA B 1 78 ? -8.195 4.945 2.691 1 84.69 78 ALA B N 1
ATOM 2971 C CA . ALA B 1 78 ? -9.109 5.672 3.568 1 84.69 78 ALA B CA 1
ATOM 2972 C C . ALA B 1 78 ? -8.664 7.121 3.746 1 84.69 78 ALA B C 1
ATOM 2974 O O . ALA B 1 78 ? -9.477 8.047 3.658 1 84.69 78 ALA B O 1
ATOM 2975 N N . CYS B 1 79 ? -7.402 7.285 4.043 1 89.12 79 CYS B N 1
ATOM 2976 C CA . CYS B 1 79 ? -6.859 8.625 4.234 1 89.12 79 CYS B CA 1
ATOM 2977 C C . CYS B 1 79 ? -7.102 9.492 3.002 1 89.12 79 CYS B C 1
ATOM 2979 O O . CYS B 1 79 ? -7.512 10.648 3.121 1 89.12 79 CYS B O 1
ATOM 2981 N N . LEU B 1 80 ? -6.828 8.906 1.921 1 90.62 80 LEU B N 1
ATOM 2982 C CA . LEU B 1 80 ? -6.996 9.633 0.668 1 90.62 80 LEU B CA 1
ATOM 2983 C C . LEU B 1 80 ? -8.453 10.016 0.453 1 90.62 80 LEU B C 1
ATOM 2985 O O . LEU B 1 80 ? -8.766 11.18 0.18 1 90.62 80 LEU B O 1
ATOM 2989 N N . GLU B 1 81 ? -9.328 9.102 0.57 1 86.94 81 GLU B N 1
ATOM 2990 C CA . GLU B 1 81 ? -10.734 9.305 0.254 1 86.94 81 GLU B CA 1
ATOM 2991 C C . GLU B 1 81 ? -11.414 10.195 1.297 1 86.94 81 GLU B C 1
ATOM 2993 O O . GLU B 1 81 ? -12.242 11.039 0.956 1 86.94 81 GLU B O 1
ATOM 2998 N N . ILE B 1 82 ? -11.109 10.008 2.529 1 87.75 82 ILE B N 1
ATOM 2999 C CA . ILE B 1 82 ? -11.68 10.852 3.574 1 87.75 82 ILE B CA 1
ATOM 3000 C C . ILE B 1 82 ? -11.242 12.297 3.367 1 87.75 82 ILE B C 1
ATOM 3002 O O . ILE B 1 82 ? -12.047 13.219 3.469 1 87.75 82 ILE B O 1
ATOM 3006 N N . SER B 1 83 ? -9.945 12.445 3.162 1 92.5 83 SER B N 1
ATOM 3007 C CA . SER B 1 83 ? -9.438 13.789 2.898 1 92.5 83 SER B CA 1
ATOM 3008 C C . SER B 1 83 ? -10.18 14.445 1.737 1 92.5 83 SER B C 1
ATOM 3010 O O . SER B 1 83 ? -10.57 15.609 1.818 1 92.5 83 SER B O 1
ATOM 3012 N N . HIS B 1 84 ? -10.359 13.68 0.735 1 91.44 84 HIS B N 1
ATOM 3013 C CA . HIS B 1 84 ? -11.047 14.18 -0.448 1 91.44 84 HIS B CA 1
ATOM 3014 C C . HIS B 1 84 ? -12.477 14.594 -0.115 1 91.44 84 HIS B C 1
ATOM 3016 O O . HIS B 1 84 ? -12.914 15.688 -0.486 1 91.44 84 HIS B O 1
ATOM 3022 N N . GLN B 1 85 ? -13.148 13.766 0.567 1 87.75 85 GLN B N 1
ATOM 3023 C CA . GLN B 1 85 ? -14.54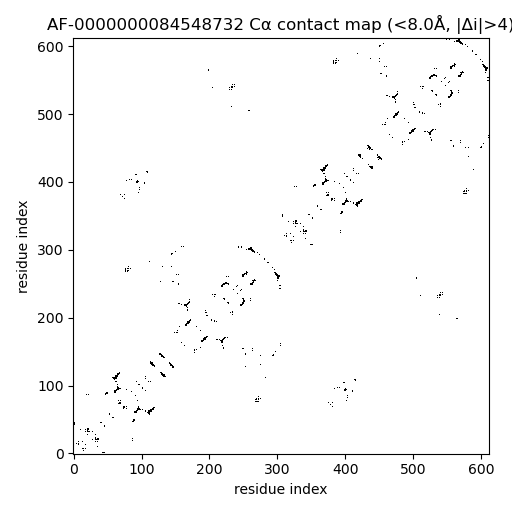7 14.031 0.889 1 87.75 85 GLN B CA 1
ATOM 3024 C C . GLN B 1 85 ? -14.68 15.219 1.839 1 87.75 85 GLN B C 1
ATOM 3026 O O . GLN B 1 85 ? -15.617 16 1.733 1 87.75 85 GLN B O 1
ATOM 3031 N N . LEU B 1 86 ? -13.805 15.328 2.799 1 88.94 86 LEU B N 1
ATOM 3032 C CA . LEU B 1 86 ? -13.805 16.453 3.717 1 88.94 86 LEU B CA 1
ATOM 3033 C C . LEU B 1 86 ? -13.594 17.766 2.963 1 88.94 86 LEU B C 1
ATOM 3035 O O . LEU B 1 86 ? -14.281 18.75 3.221 1 88.94 86 LEU B O 1
ATOM 3039 N N . LYS B 1 87 ? -12.719 17.703 2.055 1 90 87 LYS B N 1
ATOM 3040 C CA . LYS B 1 87 ? -12.445 18.891 1.256 1 90 87 LYS B CA 1
ATOM 3041 C C . LYS B 1 87 ? -13.672 19.328 0.464 1 90 87 LYS B C 1
ATOM 3043 O O . LYS B 1 87 ? -13.977 20.516 0.378 1 90 87 LYS B O 1
ATOM 3048 N N . LEU B 1 88 ? -14.273 18.391 -0.073 1 86.56 88 LEU B N 1
ATOM 3049 C CA . LEU B 1 88 ? -15.469 18.672 -0.857 1 86.56 88 LEU B CA 1
ATOM 3050 C C . LEU B 1 88 ? -16.531 19.375 -0.008 1 86.56 88 LEU B C 1
ATOM 3052 O O . LEU B 1 88 ? -17.375 20.094 -0.536 1 86.56 88 LEU B O 1
ATOM 3056 N N . ARG B 1 89 ? -16.422 19.25 1.23 1 85.88 89 ARG B N 1
ATOM 3057 C CA . ARG B 1 89 ? -17.406 19.828 2.148 1 85.88 89 ARG B CA 1
ATOM 3058 C C . ARG B 1 89 ? -16.875 21.078 2.826 1 85.88 89 ARG B C 1
ATOM 3060 O O . ARG B 1 89 ? -17.469 21.578 3.779 1 85.88 89 ARG B O 1
ATOM 3067 N N . GLY B 1 90 ? -15.68 21.484 2.373 1 87.31 90 GLY B N 1
ATOM 3068 C CA . GLY B 1 90 ? -15.125 22.75 2.822 1 87.31 90 GLY B CA 1
ATOM 3069 C C . GLY B 1 90 ? -14.211 22.609 4.023 1 87.31 90 GLY B C 1
ATOM 3070 O O . GLY B 1 90 ? -13.82 23.609 4.633 1 87.31 90 GLY B O 1
ATOM 3071 N N . PHE B 1 91 ? -13.93 21.438 4.422 1 89.19 91 PHE B N 1
ATOM 3072 C CA . PHE B 1 91 ? -13.031 21.219 5.547 1 89.19 91 PHE B CA 1
ATOM 3073 C C . PHE B 1 91 ? -11.578 21.156 5.074 1 89.19 91 PHE B C 1
ATOM 3075 O O . PHE B 1 91 ? -11.32 21 3.879 1 89.19 91 PHE B O 1
ATOM 3082 N N . LEU B 1 92 ? -10.719 21.391 6.016 1 90.31 92 LEU B N 1
ATOM 3083 C CA . LEU B 1 92 ? -9.281 21.281 5.793 1 90.31 92 LEU B CA 1
ATOM 3084 C C . LEU B 1 92 ? -8.711 20.062 6.516 1 90.31 92 LEU B C 1
ATOM 3086 O O . LEU B 1 92 ? -8.461 20.125 7.723 1 90.31 92 LEU B O 1
ATOM 3090 N N . PRO B 1 93 ? -8.453 19.031 5.766 1 93.44 93 PRO B N 1
ATOM 3091 C CA . PRO B 1 93 ? -7.898 17.844 6.41 1 93.44 93 PRO B CA 1
ATOM 3092 C C . PRO B 1 93 ? -6.398 17.953 6.676 1 93.44 93 PRO B C 1
ATOM 3094 O O . PRO B 1 93 ? -5.664 18.5 5.848 1 93.44 93 PRO B O 1
ATOM 3097 N N . ALA B 1 94 ? -6.012 17.547 7.809 1 92.31 94 ALA B N 1
ATOM 3098 C CA . ALA B 1 94 ? -4.609 17.438 8.195 1 92.31 94 ALA B CA 1
ATOM 3099 C C . ALA B 1 94 ? -4.277 16.016 8.656 1 92.31 94 ALA B C 1
ATOM 3101 O O . ALA B 1 94 ? -4.836 15.531 9.641 1 92.31 94 ALA B O 1
ATOM 3102 N N . LEU B 1 95 ? -3.295 15.438 7.957 1 94.69 95 LEU B N 1
ATOM 3103 C CA . LEU B 1 95 ? -2.969 14.039 8.227 1 94.69 95 LEU B CA 1
ATOM 3104 C C . LEU B 1 95 ? -1.676 13.93 9.031 1 94.69 95 LEU B C 1
ATOM 3106 O O . LEU B 1 95 ? -0.709 14.648 8.758 1 94.69 95 LEU B O 1
ATOM 3110 N N . SER B 1 96 ? -1.699 13.039 10.023 1 91.25 96 SER B N 1
ATOM 3111 C CA . SER B 1 96 ? -0.508 12.719 10.805 1 91.25 96 SER B CA 1
ATOM 3112 C C . SER B 1 96 ? -0.312 11.211 10.922 1 91.25 96 SER B C 1
ATOM 3114 O O . SER B 1 96 ? -1.269 10.477 11.164 1 91.25 96 SER B O 1
ATOM 3116 N N . THR B 1 97 ? 0.87 10.789 10.68 1 90.62 97 THR B N 1
ATOM 3117 C CA . THR B 1 97 ? 1.189 9.367 10.773 1 90.62 97 THR B CA 1
ATOM 3118 C C . THR B 1 97 ? 2.15 9.109 11.93 1 90.62 97 THR B C 1
ATOM 3120 O O . THR B 1 97 ? 2.613 7.98 12.117 1 90.62 97 THR B O 1
ATOM 3123 N N . SER B 1 98 ? 2.424 10.07 12.664 1 83.81 98 SER B N 1
ATOM 3124 C CA . SER B 1 98 ? 3.361 9.969 13.773 1 83.81 98 SER B CA 1
ATOM 3125 C C . SER B 1 98 ? 2.686 9.398 15.016 1 83.81 98 SER B C 1
ATOM 3127 O O . SER B 1 98 ? 1.653 8.727 14.914 1 83.81 98 SER B O 1
ATOM 3129 N N . SER B 1 99 ? 3.318 9.609 16.125 1 80.5 99 SER B N 1
ATOM 3130 C CA . SER B 1 99 ? 2.684 9.211 17.375 1 80.5 99 SER B CA 1
ATOM 3131 C C . SER B 1 99 ? 1.436 10.039 17.656 1 80.5 99 SER B C 1
ATOM 3133 O O . SER B 1 99 ? 1.285 11.141 17.125 1 80.5 99 SER B O 1
ATOM 3135 N N . PHE B 1 100 ? 0.571 9.492 18.438 1 78.56 100 PHE B N 1
ATOM 3136 C CA . PHE B 1 100 ? -0.653 10.234 18.719 1 78.56 100 PHE B CA 1
ATOM 3137 C C . PHE B 1 100 ? -0.341 11.539 19.453 1 78.56 100 PHE B C 1
ATOM 3139 O O . PHE B 1 100 ? -1.012 12.547 19.234 1 78.56 100 PHE B O 1
ATOM 3146 N N . ASN B 1 101 ? 0.644 11.531 20.25 1 77.69 101 ASN B N 1
ATOM 3147 C CA . ASN B 1 101 ? 1.04 12.758 20.938 1 77.69 101 ASN B CA 1
ATOM 3148 C C . ASN B 1 101 ? 1.486 13.836 19.938 1 77.69 101 ASN B C 1
ATOM 3150 O O . ASN B 1 101 ? 1.133 15 20.094 1 77.69 101 ASN B O 1
ATOM 3154 N N . ASP B 1 102 ? 2.248 13.406 19.062 1 80 102 ASP B N 1
ATOM 3155 C CA . ASP B 1 102 ? 2.678 14.352 18.031 1 80 102 ASP B CA 1
ATOM 3156 C C . ASP B 1 102 ? 1.492 14.828 17.188 1 80 102 ASP B C 1
ATOM 3158 O O . ASP B 1 102 ? 1.416 16 16.828 1 80 102 ASP B O 1
ATOM 3162 N N . ALA B 1 103 ? 0.642 13.891 16.922 1 85.44 103 ALA B N 1
ATOM 3163 C CA . ALA B 1 103 ? -0.565 14.25 16.188 1 85.44 103 ALA B CA 1
ATOM 3164 C C . ALA B 1 103 ? -1.396 15.273 16.953 1 85.44 103 ALA B C 1
ATOM 3166 O O . ALA B 1 103 ? -1.904 16.234 16.375 1 85.44 103 ALA B O 1
ATOM 3167 N N . LYS B 1 104 ? -1.479 15.102 18.188 1 82.62 104 LYS B N 1
ATOM 3168 C CA . LYS B 1 104 ? -2.236 16.031 19.031 1 82.62 104 LYS B CA 1
ATOM 3169 C C . LYS B 1 104 ? -1.64 17.422 18.984 1 82.62 104 LYS B C 1
ATOM 3171 O O . LYS B 1 104 ? -2.371 18.422 18.953 1 82.62 104 LYS B O 1
ATOM 3176 N N . GLU B 1 105 ? -0.376 17.5 19.062 1 82.75 105 GLU B N 1
ATOM 3177 C CA . GLU B 1 105 ? 0.282 18.797 18.969 1 82.75 105 GLU B CA 1
ATOM 3178 C C . GLU B 1 105 ? -0.07 19.484 17.656 1 82.75 105 GLU B C 1
ATOM 3180 O O . GLU B 1 105 ? -0.434 20.672 17.656 1 82.75 105 GLU B O 1
ATOM 3185 N N . LEU B 1 106 ? 0.031 18.766 16.594 1 87.5 106 LEU B N 1
ATOM 3186 C CA . LEU B 1 106 ? -0.317 19.297 15.281 1 87.5 106 LEU B CA 1
ATOM 3187 C C . LEU B 1 106 ? -1.771 19.75 15.242 1 87.5 106 LEU B C 1
ATOM 3189 O O . LEU B 1 106 ? -2.066 20.875 14.797 1 87.5 106 LEU B O 1
ATOM 3193 N N . PHE B 1 107 ? -2.621 18.969 15.727 1 86 107 PHE B N 1
ATOM 3194 C CA . PHE B 1 107 ? -4.055 19.234 15.664 1 86 107 PHE B CA 1
ATOM 3195 C C . PHE B 1 107 ? -4.426 20.406 16.578 1 86 107 PHE B C 1
ATOM 3197 O O . PHE B 1 107 ? -5.336 21.172 16.266 1 86 107 PHE B O 1
ATOM 3204 N N . SER B 1 108 ? -3.742 20.5 17.656 1 84.62 108 SER B N 1
ATOM 3205 C CA . SER B 1 108 ? -3.957 21.625 18.547 1 84.62 108 SER B CA 1
ATOM 3206 C C . SER B 1 108 ? -3.551 22.938 17.891 1 84.62 108 SER B C 1
ATOM 3208 O O . SER B 1 108 ? -4.277 23.938 17.969 1 84.62 108 SER B O 1
ATOM 3210 N N . ARG B 1 109 ? -2.488 22.938 17.266 1 84.06 109 ARG B N 1
ATOM 3211 C CA . ARG B 1 109 ? -2.018 24.125 16.562 1 84.06 109 ARG B CA 1
ATOM 3212 C C . ARG B 1 109 ? -3.008 24.562 15.492 1 84.06 109 ARG B C 1
ATOM 3214 O O . ARG B 1 109 ? -3.166 25.75 15.227 1 84.06 109 ARG B O 1
ATOM 3221 N N . LEU B 1 110 ? -3.68 23.594 14.953 1 85 110 LEU B N 1
ATOM 3222 C CA . LEU B 1 110 ? -4.625 23.859 13.875 1 85 110 LEU B CA 1
ATOM 3223 C C . LEU B 1 110 ? -6.023 24.109 14.43 1 85 110 LEU B C 1
ATOM 3225 O O . LEU B 1 110 ? -6.945 24.453 13.68 1 85 110 LEU B O 1
ATOM 3229 N N . LYS B 1 111 ? -6.109 23.891 15.719 1 82.19 111 LYS B N 1
ATOM 3230 C CA . LYS B 1 111 ? -7.418 24.016 16.359 1 82.19 111 LYS B CA 1
ATOM 3231 C C . LYS B 1 111 ? -8.477 23.219 15.609 1 82.19 111 LYS B C 1
ATOM 3233 O O . LYS B 1 111 ? -9.523 23.75 15.25 1 82.19 111 LYS B O 1
ATOM 3238 N N . VAL B 1 112 ? -8.219 22.016 15.422 1 84.94 112 VAL B N 1
ATOM 3239 C CA . VAL B 1 112 ? -9.102 21.188 14.617 1 84.94 112 VAL B CA 1
ATOM 3240 C C . VAL B 1 112 ? -10.445 21.016 15.328 1 84.94 112 VAL B C 1
ATOM 3242 O O . VAL B 1 112 ? -10.508 20.984 16.562 1 84.94 112 VAL B O 1
ATOM 3245 N N . ALA B 1 113 ? -11.477 20.938 14.547 1 78.5 113 ALA B N 1
ATOM 3246 C CA . ALA B 1 113 ? -12.828 20.766 15.078 1 78.5 113 ALA B CA 1
ATOM 3247 C C . ALA B 1 113 ? -13.07 19.312 15.484 1 78.5 113 ALA B C 1
ATOM 3249 O O . ALA B 1 113 ? -13.883 19.031 16.375 1 78.5 113 ALA B O 1
ATOM 3250 N N . CYS B 1 114 ? -12.391 18.406 14.797 1 80 114 CYS B N 1
ATOM 3251 C CA . CYS B 1 114 ? -12.578 16.984 15 1 80 114 CYS B CA 1
ATOM 3252 C C . CYS B 1 114 ? -11.312 16.203 14.633 1 80 114 CYS B C 1
ATOM 3254 O O . CYS B 1 114 ? -10.539 16.656 13.781 1 80 114 CYS B O 1
ATOM 3256 N N . ILE B 1 115 ? -11.133 15.023 15.336 1 82.12 115 ILE B N 1
ATOM 3257 C CA . ILE B 1 115 ? -10.039 14.117 15.008 1 82.12 115 ILE B CA 1
ATOM 3258 C C . ILE B 1 115 ? -10.602 12.766 14.578 1 82.12 115 ILE B C 1
ATOM 3260 O O . ILE B 1 115 ? -11.469 12.203 15.258 1 82.12 115 ILE B O 1
ATOM 3264 N N . ILE B 1 116 ? -10.141 12.344 13.398 1 82.38 116 ILE B N 1
ATOM 3265 C CA . ILE B 1 116 ? -10.43 10.992 12.93 1 82.38 116 ILE B CA 1
ATOM 3266 C C . ILE B 1 116 ? -9.242 10.078 13.203 1 82.38 116 ILE B C 1
ATOM 3268 O O . ILE B 1 116 ? -8.117 10.375 12.781 1 82.38 116 ILE B O 1
ATOM 3272 N N . ILE B 1 117 ? -9.422 9.008 13.875 1 81 117 ILE B N 1
ATOM 3273 C CA . ILE B 1 117 ? -8.359 8.047 14.172 1 81 117 ILE B CA 1
ATOM 3274 C C . ILE B 1 117 ? -8.555 6.785 13.336 1 81 117 ILE B C 1
ATOM 3276 O O . ILE B 1 117 ? -9.578 6.109 13.445 1 81 117 ILE B O 1
ATOM 3280 N N . LEU B 1 118 ? -7.508 6.617 12.43 1 79.12 118 LEU B N 1
ATOM 3281 C CA . LEU B 1 118 ? -7.477 5.41 11.617 1 79.12 118 LEU B CA 1
ATOM 3282 C C . LEU B 1 118 ? -6.418 4.438 12.117 1 79.12 118 LEU B C 1
ATOM 3284 O O . LEU B 1 118 ? -5.25 4.527 11.734 1 79.12 118 LEU B O 1
ATOM 3288 N N . ASP B 1 119 ? -6.391 3.588 13.078 1 64.75 119 ASP B N 1
ATOM 3289 C CA . ASP B 1 119 ? -5.41 2.664 13.633 1 64.75 119 ASP B CA 1
ATOM 3290 C C . ASP B 1 119 ? -6.047 1.314 13.953 1 64.75 119 ASP B C 1
ATOM 3292 O O . ASP B 1 119 ? -7.262 1.226 14.148 1 64.75 119 ASP B O 1
ATOM 3296 N N . GLN B 1 120 ? -4.992 0.236 13.773 1 53 120 GLN B N 1
ATOM 3297 C CA . GLN B 1 120 ? -5.453 -1.095 14.156 1 53 120 GLN B CA 1
ATOM 3298 C C . GLN B 1 120 ? -5.723 -1.174 15.656 1 53 120 GLN B C 1
ATOM 3300 O O . GLN B 1 120 ? -6.555 -1.966 16.094 1 53 120 GLN B O 1
ATOM 3305 N N . GLN B 1 121 ? -4.496 -0.805 16.531 1 44.59 121 GLN B N 1
ATOM 3306 C CA . GLN B 1 121 ? -4.355 -1.261 17.906 1 44.59 121 GLN B CA 1
ATOM 3307 C C . GLN B 1 121 ? -5.57 -0.87 18.734 1 44.59 121 GLN B C 1
ATOM 3309 O O . GLN B 1 121 ? -5.617 -1.138 19.938 1 44.59 121 GLN B O 1
ATOM 3314 N N . ASP B 1 122 ? -6.066 0.041 18.812 1 36.69 122 ASP B N 1
ATOM 3315 C CA . ASP B 1 122 ? -6.973 -0.182 19.922 1 36.69 122 ASP B CA 1
ATOM 3316 C C . ASP B 1 122 ? -7.574 -1.586 19.875 1 36.69 122 ASP B C 1
ATOM 3318 O O . ASP B 1 122 ? -8.484 -1.851 19.094 1 36.69 122 ASP B O 1
ATOM 3322 N N . PHE B 1 123 ? -6.938 -2.904 20.234 1 32.38 123 PHE B N 1
ATOM 3323 C CA . PHE B 1 123 ? -7.199 -4.043 21.109 1 32.38 123 PHE B CA 1
ATOM 3324 C C . PHE B 1 123 ? -8.242 -3.693 22.156 1 32.38 123 PHE B C 1
ATOM 3326 O O . PHE B 1 123 ? -8.781 -4.578 22.828 1 32.38 123 PHE B O 1
ATOM 3333 N N . TYR B 1 124 ? -8.039 -2.803 23.062 1 30.03 124 TYR B N 1
ATOM 3334 C CA . TYR B 1 124 ? -9.117 -2.879 24.047 1 30.03 124 TYR B CA 1
ATOM 3335 C C . TYR B 1 124 ? -10.469 -3.021 23.359 1 30.03 124 TYR B C 1
ATOM 3337 O O . TYR B 1 124 ? -11.5 -3.164 24.031 1 30.03 124 TYR B O 1
ATOM 3345 N N . PHE B 1 125 ? -10.742 -2.361 22.25 1 29.8 125 PHE B N 1
ATOM 3346 C CA . PHE B 1 125 ? -12.023 -2.814 21.719 1 29.8 125 PHE B CA 1
ATOM 3347 C C . PHE B 1 125 ? -11.852 -4.07 20.875 1 29.8 125 PHE B C 1
ATOM 3349 O O . PHE B 1 125 ? -10.984 -4.117 20 1 29.8 125 PHE B O 1
ATOM 3356 N N . THR B 1 126 ? -11.852 -5.391 21.406 1 30.64 126 THR B N 1
ATOM 3357 C CA . THR B 1 126 ? -11.922 -6.73 20.844 1 30.64 126 THR B CA 1
ATOM 3358 C C . THR B 1 126 ? -12.234 -6.672 19.344 1 30.64 126 THR B C 1
ATOM 3360 O O . THR B 1 126 ? -11.625 -7.395 18.547 1 30.64 126 THR B O 1
ATOM 3363 N N . ASN B 1 127 ? -13.523 -6.812 18.859 1 27.34 127 ASN B N 1
ATOM 3364 C CA . ASN B 1 127 ? -14.242 -7.066 17.609 1 27.34 127 ASN B CA 1
ATOM 3365 C C . ASN B 1 127 ? -14.188 -5.863 16.688 1 27.34 127 ASN B C 1
ATOM 3367 O O . ASN B 1 127 ? -15.031 -5.719 15.797 1 27.34 127 ASN B O 1
ATOM 3371 N N . VAL B 1 128 ? -13.805 -4.715 17.141 1 30 128 VAL B N 1
ATOM 3372 C CA . VAL B 1 128 ? -14.102 -3.566 16.281 1 30 128 VAL B CA 1
ATOM 3373 C C . VAL B 1 128 ? -13.07 -3.48 15.164 1 30 128 VAL B C 1
ATOM 3375 O O . VAL B 1 128 ? -11.859 -3.502 15.422 1 30 128 VAL B O 1
ATOM 3378 N N . ASP B 1 129 ? -13.312 -3.855 14.031 1 31.2 129 ASP B N 1
ATOM 3379 C CA . ASP B 1 129 ? -12.844 -3.443 12.711 1 31.2 129 ASP B CA 1
ATOM 3380 C C . ASP B 1 129 ? -12.531 -1.95 12.68 1 31.2 129 ASP B C 1
ATOM 3382 O O . ASP B 1 129 ? -12.891 -1.216 13.602 1 31.2 129 ASP B O 1
ATOM 3386 N N . PHE B 1 130 ? -12.609 -1.14 11.445 1 30.94 130 PHE B N 1
ATOM 3387 C CA . PHE B 1 130 ? -12.336 0.251 11.102 1 30.94 130 PHE B CA 1
ATOM 3388 C C . PHE B 1 130 ? -13.086 1.194 12.039 1 30.94 130 PHE B C 1
ATOM 3390 O O . PHE B 1 130 ? -14.273 1.008 12.297 1 30.94 130 PHE B O 1
ATOM 3397 N N . THR B 1 131 ? -12.664 1.397 13.227 1 33.72 131 THR B N 1
ATOM 3398 C CA . THR B 1 131 ? -13.422 2.404 13.961 1 33.72 131 THR B CA 1
ATOM 3399 C C . THR B 1 131 ? -13.016 3.811 13.531 1 33.72 131 THR B C 1
ATOM 3401 O O . THR B 1 131 ? -11.828 4.082 13.32 1 33.72 131 THR B O 1
ATOM 3404 N N . TYR B 1 132 ? -13.711 4.527 12.57 1 36.09 132 TYR B N 1
ATOM 3405 C CA . TYR B 1 132 ? -13.742 5.961 12.312 1 36.09 132 TYR B CA 1
ATOM 3406 C C . TYR B 1 132 ? -14.031 6.738 13.594 1 36.09 132 TYR B C 1
ATOM 3408 O O . TYR B 1 132 ? -15.188 6.918 13.969 1 36.09 132 TYR B O 1
ATOM 3416 N N . ASN B 1 133 ? -13.43 6.422 14.695 1 35.75 133 ASN B N 1
ATOM 3417 C CA . ASN B 1 133 ? -13.844 7.23 15.836 1 35.75 133 ASN B CA 1
ATOM 3418 C C . ASN B 1 133 ? -13.266 8.641 15.766 1 35.75 133 ASN B C 1
ATOM 3420 O O . ASN B 1 133 ? -12.047 8.812 15.844 1 35.75 133 ASN B O 1
ATOM 3424 N N . PRO B 1 134 ? -14.023 9.641 15.125 1 34.47 134 PRO B N 1
ATOM 3425 C CA . PRO B 1 134 ? -13.664 11.016 15.477 1 34.47 134 PRO B CA 1
ATOM 3426 C C . PRO B 1 134 ? -13.367 11.188 16.969 1 34.47 134 PRO B C 1
ATOM 3428 O O . PRO B 1 134 ? -14.18 10.797 17.812 1 34.47 134 PRO B O 1
ATOM 3431 N N . TYR B 1 135 ? -12.273 10.773 17.359 1 34.19 135 TYR B N 1
ATOM 3432 C CA . TYR B 1 135 ? -11.984 11.008 18.766 1 34.19 135 TYR B CA 1
ATOM 3433 C C . TYR B 1 135 ? -12.289 12.453 19.156 1 34.19 135 TYR B C 1
ATOM 3435 O O . TYR B 1 135 ? -11.656 13.383 18.641 1 34.19 135 TYR B O 1
ATOM 3443 N N . THR B 1 136 ? -13.586 12.898 19.172 1 32.59 136 THR B N 1
ATOM 3444 C CA . THR B 1 136 ? -13.758 14.094 20 1 32.59 136 THR B CA 1
ATOM 3445 C C . THR B 1 136 ? -13.273 13.844 21.422 1 32.59 136 THR B C 1
ATOM 3447 O O . THR B 1 136 ? -13.172 12.695 21.859 1 32.59 136 THR B O 1
ATOM 3450 N N . GLU B 1 137 ? -12.555 14.805 22.047 1 31.83 137 GLU B N 1
ATOM 3451 C CA . GLU B 1 137 ? -12.055 14.734 23.422 1 31.83 137 GLU B CA 1
ATOM 3452 C C . GLU B 1 137 ? -12.891 13.781 24.266 1 31.83 137 GLU B C 1
ATOM 3454 O O . GLU B 1 137 ? -12.422 13.266 25.281 1 31.83 137 GLU B O 1
ATOM 3459 N N . ASN B 1 138 ? -14.188 13.992 24.328 1 33.53 138 ASN B N 1
ATOM 3460 C CA . ASN B 1 138 ? -14.867 13.508 25.531 1 33.53 138 ASN B CA 1
ATOM 3461 C C . ASN B 1 138 ? -15.047 11.992 25.5 1 33.53 138 ASN B C 1
ATOM 3463 O O . ASN B 1 138 ? -15.836 11.438 26.266 1 33.53 138 ASN B O 1
ATOM 3467 N N . ASN B 1 139 ? -14.102 11.141 25.141 1 36.41 139 ASN B N 1
ATOM 3468 C CA . ASN B 1 139 ? -14.055 9.703 25.391 1 36.41 139 ASN B CA 1
ATOM 3469 C C . ASN B 1 139 ? -15.367 9.023 25 1 36.41 139 ASN B C 1
ATOM 3471 O O . ASN B 1 139 ? -15.586 7.852 25.312 1 36.41 139 ASN B O 1
ATOM 3475 N N . GLU B 1 140 ? -16.641 9.625 25 1 36.69 140 GLU B N 1
ATOM 3476 C CA . GLU B 1 140 ? -17.859 8.836 24.984 1 36.69 140 GLU B CA 1
ATOM 3477 C C . GLU B 1 140 ? -18 8.07 23.672 1 36.69 140 GLU B C 1
ATOM 3479 O O . GLU B 1 140 ? -18 6.836 23.672 1 36.69 140 GLU B O 1
ATOM 3484 N N . THR B 1 141 ? -19.047 8.453 22.688 1 41.06 141 THR B N 1
ATOM 3485 C CA . THR B 1 141 ? -19.703 7.613 21.688 1 41.06 141 THR B CA 1
ATOM 3486 C C . THR B 1 141 ? -18.766 7.316 20.531 1 41.06 141 THR B C 1
ATOM 3488 O O . THR B 1 141 ? -18.406 8.219 19.766 1 41.06 141 THR B O 1
ATOM 3491 N N . LYS B 1 142 ? -17.781 6.484 20.719 1 44.72 142 LYS B N 1
ATOM 3492 C CA . LYS B 1 142 ? -16.906 5.965 19.672 1 44.72 142 LYS B CA 1
ATOM 3493 C C . LYS B 1 142 ? -17.719 5.375 18.516 1 44.72 142 LYS B C 1
ATOM 3495 O O . LYS B 1 142 ? -18.344 4.324 18.672 1 44.72 142 LYS B O 1
ATOM 3500 N N . GLU B 1 143 ? -18.547 6.203 17.797 1 45.81 143 GLU B N 1
ATOM 3501 C CA . GLU B 1 143 ? -19.172 5.742 16.562 1 45.81 143 GLU B CA 1
ATOM 3502 C C . GLU B 1 143 ? -18.156 5.129 15.609 1 45.81 143 GLU B C 1
ATOM 3504 O O . GLU B 1 143 ? -17.188 5.785 15.219 1 45.81 143 GLU B O 1
ATOM 3509 N N . ARG B 1 144 ? -18 3.836 15.75 1 49.75 144 ARG B N 1
ATOM 3510 C CA . ARG B 1 144 ? -17.016 3.057 15.008 1 49.75 144 ARG B CA 1
ATOM 3511 C C . ARG B 1 144 ? -17.562 2.633 13.648 1 49.75 144 ARG B C 1
ATOM 3513 O O . ARG B 1 144 ? -18.703 2.184 13.539 1 49.75 144 ARG B O 1
ATOM 3520 N N . PHE B 1 145 ? -17.047 3.273 12.664 1 51 145 PHE B N 1
ATOM 3521 C CA . PHE B 1 145 ? -17.281 2.717 11.336 1 51 145 PHE B CA 1
ATOM 3522 C C . PHE B 1 145 ? -16.328 1.555 11.062 1 51 145 PHE B C 1
ATOM 3524 O O . PHE B 1 145 ? -15.109 1.709 11.148 1 51 145 PHE B O 1
ATOM 3531 N N . TYR B 1 146 ? -16.859 0.303 11.484 1 50.31 146 TYR B N 1
ATOM 3532 C CA . TYR B 1 146 ? -15.961 -0.84 11.32 1 50.31 146 TYR B CA 1
ATOM 3533 C C . TYR B 1 146 ? -16.25 -1.569 10.016 1 50.31 146 TYR B C 1
ATOM 3535 O O . TYR B 1 146 ? -17.391 -1.675 9.586 1 50.31 146 TYR B O 1
ATOM 3543 N N . ALA B 1 147 ? -15.32 -1.466 9.102 1 54.91 147 ALA B N 1
ATOM 3544 C CA . ALA B 1 147 ? -15.383 -2.467 8.039 1 54.91 147 ALA B CA 1
ATOM 3545 C C . ALA B 1 147 ? -14.781 -3.793 8.5 1 54.91 147 ALA B C 1
ATOM 3547 O O . ALA B 1 147 ? -13.602 -3.855 8.859 1 54.91 147 ALA B O 1
ATOM 3548 N N . LEU B 1 148 ? -15.703 -4.766 8.734 1 62 148 LEU B N 1
ATOM 3549 C CA . LEU B 1 148 ? -15.18 -6.035 9.234 1 62 148 LEU B CA 1
ATOM 3550 C C . LEU B 1 148 ? -14.93 -7.008 8.086 1 62 148 LEU B C 1
ATOM 3552 O O . LEU B 1 148 ? -15.82 -7.281 7.289 1 62 148 LEU B O 1
ATOM 3556 N N . LYS B 1 149 ? -13.656 -7.391 7.961 1 73.19 149 LYS B N 1
ATOM 3557 C CA . LYS B 1 149 ? -13.266 -8.43 7.016 1 73.19 149 LYS B CA 1
ATOM 3558 C C . LYS B 1 149 ? -14.148 -9.664 7.156 1 73.19 149 LYS B C 1
ATOM 3560 O O . LYS B 1 149 ? -14.461 -10.328 6.164 1 73.19 149 LYS B O 1
ATOM 3565 N N . LYS B 1 150 ? -14.695 -9.867 8.352 1 77.44 150 LYS B N 1
ATOM 3566 C CA . LYS B 1 150 ? -15.516 -11.039 8.641 1 77.44 150 LYS B CA 1
ATOM 3567 C C . LYS B 1 150 ? -16.812 -11.008 7.84 1 77.44 150 LYS B C 1
ATOM 3569 O O . LYS B 1 150 ? -17.25 -12.031 7.305 1 77.44 150 LYS B O 1
ATOM 3574 N N . ASP B 1 151 ? -17.422 -9.859 7.797 1 78.69 151 ASP B N 1
ATOM 3575 C CA . ASP B 1 151 ? -18.688 -9.734 7.062 1 78.69 151 ASP B CA 1
ATOM 3576 C C . ASP B 1 151 ? -18.469 -9.984 5.57 1 78.69 151 ASP B C 1
ATOM 3578 O O . ASP B 1 151 ? -19.312 -10.602 4.918 1 78.69 151 ASP B O 1
ATOM 3582 N N . ALA B 1 152 ? -17.359 -9.477 5.09 1 82.62 152 ALA B N 1
ATOM 3583 C CA . ALA B 1 152 ? -17.031 -9.711 3.686 1 82.62 152 ALA B CA 1
ATOM 3584 C C . ALA B 1 152 ? -16.844 -11.203 3.41 1 82.62 152 ALA B C 1
ATOM 3586 O O . ALA B 1 152 ? -17.312 -11.711 2.383 1 82.62 152 ALA B O 1
ATOM 3587 N N . ALA B 1 153 ? -16.234 -11.875 4.309 1 87.06 153 ALA B N 1
ATOM 3588 C CA . ALA B 1 153 ? -16 -13.305 4.16 1 87.06 153 ALA B CA 1
ATOM 3589 C C . ALA B 1 153 ? -17.312 -14.086 4.164 1 87.06 153 ALA B C 1
ATOM 3591 O O . ALA B 1 153 ? -17.516 -15 3.357 1 87.06 153 ALA B O 1
ATOM 3592 N N . ILE B 1 154 ? -18.172 -13.711 5.082 1 87.88 154 ILE B N 1
ATOM 3593 C CA . ILE B 1 154 ? -19.453 -14.383 5.203 1 87.88 154 ILE B CA 1
ATOM 3594 C C . ILE B 1 154 ? -20.281 -14.164 3.93 1 87.88 154 ILE B C 1
ATOM 3596 O O . ILE B 1 154 ? -20.875 -15.102 3.408 1 87.88 154 ILE B O 1
ATOM 3600 N N . LYS B 1 155 ? -20.266 -13 3.439 1 87.94 155 LYS B N 1
ATOM 3601 C CA . LYS B 1 155 ? -20.984 -12.695 2.207 1 87.94 155 LYS B CA 1
ATOM 3602 C C . LYS B 1 155 ? -20.406 -13.469 1.025 1 87.94 155 LYS B C 1
ATOM 3604 O O . LYS B 1 155 ? -21.156 -13.945 0.164 1 87.94 155 LYS B O 1
ATOM 3609 N N . ALA B 1 156 ? -19.141 -13.539 0.977 1 89.94 156 ALA B N 1
ATOM 3610 C CA . ALA B 1 156 ? -18.484 -14.312 -0.078 1 89.94 156 ALA B CA 1
ATOM 3611 C C . ALA B 1 156 ? -18.906 -15.773 -0.032 1 89.94 156 ALA B C 1
ATOM 3613 O O . ALA B 1 156 ? -19.266 -16.359 -1.06 1 89.94 156 ALA B O 1
ATOM 3614 N N . ALA B 1 157 ? -18.891 -16.344 1.137 1 92.81 157 ALA B N 1
ATOM 3615 C CA . ALA B 1 157 ? -19.266 -17.75 1.315 1 92.81 157 ALA B CA 1
ATOM 3616 C C . ALA B 1 157 ? -20.719 -17.969 0.896 1 92.81 157 ALA B C 1
ATOM 3618 O O . ALA B 1 157 ? -21.031 -18.938 0.194 1 92.81 157 ALA B O 1
ATOM 3619 N N . SER B 1 158 ? -21.547 -17.047 1.353 1 92.38 158 SER B N 1
ATOM 3620 C CA . SER B 1 158 ? -22.969 -17.141 1.021 1 92.38 158 SER B CA 1
ATOM 3621 C C . SER B 1 158 ? -23.188 -17.062 -0.485 1 92.38 158 SER B C 1
ATOM 3623 O O . SER B 1 158 ? -23.953 -17.844 -1.054 1 92.38 158 SER B O 1
ATOM 3625 N N . LEU B 1 159 ? -22.531 -16.141 -1.114 1 90.94 159 LEU B N 1
ATOM 3626 C CA . LEU B 1 159 ? -22.656 -15.961 -2.557 1 90.94 159 LEU B CA 1
ATOM 3627 C C . LEU B 1 159 ? -22.219 -17.219 -3.305 1 90.94 159 LEU B C 1
ATOM 3629 O O . LEU B 1 159 ? -22.922 -17.672 -4.211 1 90.94 159 LEU B O 1
ATOM 3633 N N . LEU B 1 160 ? -21.125 -17.734 -2.932 1 92.75 160 LEU B N 1
ATOM 3634 C CA . LEU B 1 160 ? -20.594 -18.922 -3.598 1 92.75 160 LEU B CA 1
ATOM 3635 C C . LEU B 1 160 ? -21.547 -20.109 -3.428 1 92.75 160 LEU B C 1
ATOM 3637 O O . LEU B 1 160 ? -21.828 -20.812 -4.391 1 92.75 160 LEU B O 1
ATOM 3641 N N . THR B 1 161 ? -22.047 -20.234 -2.26 1 93.94 161 THR B N 1
ATOM 3642 C CA . THR B 1 161 ? -22.969 -21.344 -1.988 1 93.94 161 THR B CA 1
ATOM 3643 C C . THR B 1 161 ? -24.234 -21.203 -2.822 1 93.94 161 THR B C 1
ATOM 3645 O O . THR B 1 161 ? -24.672 -22.156 -3.461 1 93.94 161 THR B O 1
ATOM 3648 N N . HIS B 1 162 ? -24.766 -20.031 -2.822 1 92.5 162 HIS B N 1
ATOM 3649 C CA . HIS B 1 162 ? -26.016 -19.766 -3.531 1 92.5 162 HIS B CA 1
ATOM 3650 C C . HIS B 1 162 ? -25.797 -19.828 -5.043 1 92.5 162 HIS B C 1
ATOM 3652 O O . HIS B 1 162 ? -26.766 -19.984 -5.797 1 92.5 162 HIS B O 1
ATOM 3658 N N . SER B 1 163 ? -24.609 -19.672 -5.469 1 91.56 163 SER B N 1
ATOM 3659 C CA . SER B 1 163 ? -24.281 -19.75 -6.891 1 91.56 163 SER B CA 1
ATOM 3660 C C . SER B 1 163 ? -24.062 -21.188 -7.328 1 91.56 163 SER B C 1
ATOM 3662 O O . SER B 1 163 ? -23.734 -21.453 -8.484 1 91.56 163 SER B O 1
ATOM 3664 N N . GLY B 1 164 ? -24.078 -22.172 -6.371 1 92.88 164 GLY B N 1
ATOM 3665 C CA . GLY B 1 164 ? -24.078 -23.562 -6.746 1 92.88 164 GLY B CA 1
ATOM 3666 C C . GLY B 1 164 ? -22.797 -24.297 -6.395 1 92.88 164 GLY B C 1
ATOM 3667 O O . GLY B 1 164 ? -22.625 -25.469 -6.703 1 92.88 164 GLY B O 1
ATOM 3668 N N . HIS B 1 165 ? -21.859 -23.641 -5.766 1 95.06 165 HIS B N 1
ATOM 3669 C CA . HIS B 1 165 ? -20.625 -24.297 -5.344 1 95.06 165 HIS B CA 1
ATOM 3670 C C . HIS B 1 165 ? -20.859 -25.172 -4.113 1 95.06 165 HIS B C 1
ATOM 3672 O O . HIS B 1 165 ? -21.609 -24.797 -3.213 1 95.06 165 HIS B O 1
ATOM 3678 N N . HIS B 1 166 ? -20.156 -26.297 -4.047 1 95.25 166 HIS B N 1
ATOM 3679 C CA . HIS B 1 166 ? -20.422 -27.25 -2.982 1 95.25 166 HIS B CA 1
ATOM 3680 C C . HIS B 1 166 ? -19.172 -27.531 -2.166 1 95.25 166 HIS B C 1
ATOM 3682 O O . HIS B 1 166 ? -19.266 -27.953 -1.01 1 95.25 166 HIS B O 1
ATOM 3688 N N . SER B 1 167 ? -18.047 -27.422 -2.742 1 96.38 167 SER B N 1
ATOM 3689 C CA . SER B 1 167 ? -16.766 -27.688 -2.092 1 96.38 167 SER B CA 1
ATOM 3690 C C . SER B 1 167 ? -15.859 -26.469 -2.109 1 96.38 167 SER B C 1
ATOM 3692 O O . SER B 1 167 ? -15.516 -25.953 -3.178 1 96.38 167 SER B O 1
ATOM 3694 N N . VAL B 1 168 ? -15.469 -26.062 -0.867 1 96.75 168 VAL B N 1
ATOM 3695 C CA . VAL B 1 168 ? -14.688 -24.828 -0.818 1 96.75 168 VAL B CA 1
ATOM 3696 C C . VAL B 1 168 ? -13.344 -25.094 -0.15 1 96.75 168 VAL B C 1
ATOM 3698 O O . VAL B 1 168 ? -13.258 -25.859 0.816 1 96.75 168 VAL B O 1
ATOM 3701 N N . LEU B 1 169 ? -12.312 -24.547 -0.728 1 97.25 169 LEU B N 1
ATOM 3702 C CA . LEU B 1 169 ? -11.008 -24.422 -0.092 1 97.25 169 LEU B CA 1
ATOM 3703 C C . LEU B 1 169 ? -10.758 -23 0.372 1 97.25 169 LEU B C 1
ATOM 3705 O O . LEU B 1 169 ? -10.758 -22.062 -0.439 1 97.25 169 LEU B O 1
ATOM 3709 N N . THR B 1 170 ? -10.664 -22.828 1.684 1 96.38 170 THR B N 1
ATOM 3710 C CA . THR B 1 170 ? -10.266 -21.516 2.193 1 96.38 170 THR B CA 1
ATOM 3711 C C . THR B 1 170 ? -8.75 -21.422 2.309 1 96.38 170 THR B C 1
ATOM 3713 O O . THR B 1 170 ? -8.102 -22.328 2.83 1 96.38 170 THR B O 1
ATOM 3716 N N . VAL B 1 171 ? -8.172 -20.406 1.713 1 96.81 171 VAL B N 1
ATOM 3717 C CA . VAL B 1 171 ? -6.746 -20.125 1.828 1 96.81 171 VAL B CA 1
ATOM 3718 C C . VAL B 1 171 ? -6.551 -18.828 2.613 1 96.81 171 VAL B C 1
ATOM 3720 O O . VAL B 1 171 ? -6.91 -17.75 2.143 1 96.81 171 VAL B O 1
ATOM 3723 N N . SER B 1 172 ? -5.93 -18.953 3.838 1 94.81 172 SER B N 1
ATOM 3724 C CA . SER B 1 172 ? -5.879 -17.797 4.734 1 94.81 172 SER B CA 1
ATOM 3725 C C . SER B 1 172 ? -4.551 -17.734 5.477 1 94.81 172 SER B C 1
ATOM 3727 O O . SER B 1 172 ? -3.875 -18.766 5.637 1 94.81 172 SER B O 1
ATOM 3729 N N . GLU B 1 173 ? -4.148 -16.516 5.812 1 90.5 173 GLU B N 1
ATOM 3730 C CA . GLU B 1 173 ? -2.939 -16.328 6.613 1 90.5 173 GLU B CA 1
ATOM 3731 C C . GLU B 1 173 ? -3.215 -16.594 8.094 1 90.5 173 GLU B C 1
ATOM 3733 O O . GLU B 1 173 ? -2.285 -16.766 8.883 1 90.5 173 GLU B O 1
ATOM 3738 N N . TYR B 1 174 ? -4.426 -16.547 8.508 1 83.88 174 TYR B N 1
ATOM 3739 C CA . TYR B 1 174 ? -4.809 -16.75 9.898 1 83.88 174 TYR B CA 1
ATOM 3740 C C . TYR B 1 174 ? -5.848 -17.859 10.016 1 83.88 174 TYR B C 1
ATOM 3742 O O . TYR B 1 174 ? -6.57 -18.156 9.062 1 83.88 174 TYR B O 1
ATOM 3750 N N . GLU B 1 175 ? -5.676 -18.5 11.164 1 80 175 GLU B N 1
ATOM 3751 C CA . GLU B 1 175 ? -6.758 -19.422 11.453 1 80 175 GLU B CA 1
ATOM 3752 C C . GLU B 1 175 ? -8.062 -18.688 11.742 1 80 175 GLU B C 1
ATOM 3754 O O . GLU B 1 175 ? -8.141 -17.906 12.688 1 80 175 GLU B O 1
ATOM 3759 N N . GLU B 1 176 ? -8.906 -18.797 10.844 1 76.19 176 GLU B N 1
ATOM 3760 C CA . GLU B 1 176 ? -10.188 -18.109 10.953 1 76.19 176 GLU B CA 1
ATOM 3761 C C . GLU B 1 176 ? -11.273 -19.031 11.492 1 76.19 176 GLU B C 1
ATOM 3763 O O . GLU B 1 176 ? -12.234 -19.344 10.789 1 76.19 176 GLU B O 1
ATOM 3768 N N . ASP B 1 177 ? -11.188 -19.328 12.703 1 80.75 177 ASP B N 1
ATOM 3769 C CA . ASP B 1 177 ? -12.148 -20.219 13.344 1 80.75 177 ASP B CA 1
ATOM 3770 C C . ASP B 1 177 ? -13.57 -19.688 13.211 1 80.75 177 ASP B C 1
ATOM 3772 O O . ASP B 1 177 ? -14.508 -20.453 12.992 1 80.75 177 ASP B O 1
ATOM 3776 N N . TRP B 1 178 ? -13.625 -18.422 13.242 1 81.94 178 TRP B N 1
ATOM 3777 C CA . TRP B 1 178 ? -14.938 -17.781 13.148 1 81.94 178 TRP B CA 1
ATOM 3778 C C . TRP B 1 178 ? -15.594 -18.078 11.805 1 81.94 178 TRP B C 1
ATOM 3780 O O . TRP B 1 178 ? -16.812 -18.266 11.727 1 81.94 178 TRP B O 1
ATOM 3790 N N . LEU B 1 179 ? -14.891 -18.172 10.773 1 85.19 179 LEU B N 1
ATOM 3791 C CA . LEU B 1 179 ? -15.453 -18.438 9.461 1 85.19 179 LEU B CA 1
ATOM 3792 C C . LEU B 1 179 ? -15.953 -19.875 9.367 1 85.19 179 LEU B C 1
ATOM 3794 O O . LEU B 1 179 ? -17.031 -20.125 8.836 1 85.19 179 LEU B O 1
ATOM 3798 N N . SER B 1 180 ? -15.172 -20.734 9.883 1 87.06 180 SER B N 1
ATOM 3799 C CA . SER B 1 180 ? -15.578 -22.125 9.922 1 87.06 180 SER B CA 1
ATOM 3800 C C . SER B 1 180 ? -16.891 -22.297 10.695 1 87.06 180 SER B C 1
ATOM 3802 O O . SER B 1 180 ? -17.766 -23.062 10.281 1 87.06 180 SER B O 1
ATOM 3804 N N . GLU B 1 181 ? -17 -21.594 11.781 1 89.25 181 GLU B N 1
ATOM 3805 C CA . GLU B 1 181 ? -18.188 -21.656 12.617 1 89.25 181 GLU B CA 1
ATOM 3806 C C . GLU B 1 181 ? -19.422 -21.172 11.867 1 89.25 181 GLU B C 1
ATOM 3808 O O . GLU B 1 181 ? -20.484 -21.781 11.938 1 89.25 181 GLU B O 1
ATOM 3813 N N . VAL B 1 182 ? -19.234 -20.141 11.164 1 89.12 182 VAL B N 1
ATOM 3814 C CA . VAL B 1 182 ? -20.359 -19.562 10.43 1 89.12 182 VAL B CA 1
ATOM 3815 C C . VAL B 1 182 ? -20.766 -20.5 9.297 1 89.12 182 VAL B C 1
ATOM 3817 O O . VAL B 1 182 ? -21.953 -20.703 9.047 1 89.12 182 VAL B O 1
ATOM 3820 N N . ILE B 1 183 ? -19.844 -21.062 8.609 1 91.56 183 ILE B N 1
ATOM 3821 C CA . ILE B 1 183 ? -20.109 -21.969 7.504 1 91.56 183 ILE B CA 1
ATOM 3822 C C . ILE B 1 183 ? -20.891 -23.172 8 1 91.56 183 ILE B C 1
ATOM 3824 O O . ILE B 1 183 ? -21.859 -23.609 7.367 1 91.56 183 ILE B O 1
ATOM 3828 N N . LYS B 1 184 ? -20.5 -23.609 9.164 1 91.56 184 LYS B N 1
ATOM 3829 C CA . LYS B 1 184 ? -21.188 -24.734 9.773 1 91.56 184 LYS B CA 1
ATOM 3830 C C . LYS B 1 184 ? -22.609 -24.359 10.211 1 91.56 184 LYS B C 1
ATOM 3832 O O . LYS B 1 184 ? -23.562 -25.047 9.891 1 91.56 184 LYS B O 1
ATOM 3837 N N . LYS B 1 185 ? -22.672 -23.312 10.898 1 93.12 185 LYS B N 1
ATOM 3838 C CA . LYS B 1 185 ? -23.938 -22.844 11.453 1 93.12 185 LYS B CA 1
ATOM 3839 C C . LYS B 1 185 ? -24.969 -22.578 10.344 1 93.12 185 LYS B C 1
ATOM 3841 O O . LYS B 1 185 ? -26.141 -22.906 10.484 1 93.12 185 LYS B O 1
ATOM 3846 N N . GLU B 1 186 ? -24.5 -22.047 9.25 1 93.69 186 GLU B N 1
ATOM 3847 C CA . GLU B 1 186 ? -25.406 -21.672 8.164 1 93.69 186 GLU B CA 1
ATOM 3848 C C . GLU B 1 186 ? -25.484 -22.781 7.113 1 93.69 186 GLU B C 1
ATOM 3850 O O . GLU B 1 186 ? -26.156 -22.625 6.09 1 93.69 186 GLU B O 1
ATOM 3855 N N . ALA B 1 187 ? -24.797 -23.812 7.352 1 93.94 187 ALA B N 1
ATOM 3856 C CA . ALA B 1 187 ? -24.766 -24.969 6.457 1 93.94 187 ALA B CA 1
ATOM 3857 C C . ALA B 1 187 ? -24.312 -24.562 5.055 1 93.94 187 ALA B C 1
ATOM 3859 O O . ALA B 1 187 ? -24.984 -24.891 4.066 1 93.94 187 ALA B O 1
ATOM 3860 N N . LEU B 1 188 ? -23.25 -23.812 5.09 1 95.06 188 LEU B N 1
ATOM 3861 C CA . LEU B 1 188 ? -22.688 -23.391 3.814 1 95.06 188 LEU B CA 1
ATOM 3862 C C . LEU B 1 188 ? -21.703 -24.422 3.285 1 95.06 188 LEU B C 1
ATOM 3864 O O . LEU B 1 188 ? -20.859 -24.922 4.035 1 95.06 188 LEU B O 1
ATOM 3868 N N . PHE B 1 189 ? -21.828 -24.797 2.037 1 95.62 189 PHE B N 1
ATOM 3869 C CA . PHE B 1 189 ? -20.984 -25.766 1.354 1 95.62 189 PHE B CA 1
ATOM 3870 C C . PHE B 1 189 ? -21.172 -27.172 1.932 1 95.62 189 PHE B C 1
ATOM 3872 O O . PHE B 1 189 ? -21.531 -27.312 3.105 1 95.62 189 PHE B O 1
ATOM 3879 N N . ASP B 1 190 ? -21.031 -28.141 1.175 1 95.19 190 ASP B N 1
ATOM 3880 C CA . ASP B 1 190 ? -21.062 -29.531 1.607 1 95.19 190 ASP B CA 1
ATOM 3881 C C . ASP B 1 190 ? -19.719 -29.969 2.186 1 95.19 190 ASP B C 1
ATOM 3883 O O . ASP B 1 190 ? -19.672 -30.734 3.145 1 95.19 190 ASP B O 1
ATOM 3887 N N . LYS B 1 191 ? -18.641 -29.5 1.579 1 95.88 191 LYS B N 1
ATOM 3888 C CA . LYS B 1 191 ? -17.281 -29.812 1.993 1 95.88 191 LYS B CA 1
ATOM 3889 C C . LYS B 1 191 ? -16.453 -28.531 2.174 1 95.88 191 LYS B C 1
ATOM 3891 O O . LYS B 1 191 ? -16.469 -27.656 1.312 1 95.88 191 LYS B O 1
ATOM 3896 N N . VAL B 1 192 ? -15.781 -28.5 3.309 1 95.56 192 VAL B N 1
ATOM 3897 C CA . VAL B 1 192 ? -14.961 -27.344 3.621 1 95.56 192 VAL B CA 1
ATOM 3898 C C . VAL B 1 192 ? -13.539 -27.781 3.955 1 95.56 192 VAL B C 1
ATOM 3900 O O . VAL B 1 192 ? -13.336 -28.656 4.797 1 95.56 192 VAL B O 1
ATOM 3903 N N . HIS B 1 193 ? -12.609 -27.219 3.264 1 96 193 HIS B N 1
ATOM 3904 C CA . HIS B 1 193 ? -11.188 -27.453 3.521 1 96 193 HIS B CA 1
ATOM 3905 C C . HIS B 1 193 ? -10.461 -26.156 3.836 1 96 193 HIS B C 1
ATOM 3907 O O . HIS B 1 193 ? -10.828 -25.094 3.314 1 96 193 HIS B O 1
ATOM 3913 N N . HIS B 1 194 ? -9.492 -26.312 4.695 1 95.5 194 HIS B N 1
ATOM 3914 C CA . HIS B 1 194 ? -8.742 -25.125 5.105 1 95.5 194 HIS B CA 1
ATOM 3915 C C . HIS B 1 194 ? -7.258 -25.281 4.793 1 95.5 194 HIS B C 1
ATOM 3917 O O . HIS B 1 194 ? -6.684 -26.359 4.973 1 95.5 194 HIS B O 1
ATOM 3923 N N . CYS B 1 195 ? -6.699 -24.25 4.273 1 96.56 195 CYS B N 1
ATOM 3924 C CA . CYS B 1 195 ? -5.266 -24.141 4.039 1 96.56 195 CYS B CA 1
ATOM 3925 C C . CYS B 1 195 ? -4.719 -22.844 4.652 1 96.56 195 CYS B C 1
ATOM 3927 O O . CYS B 1 195 ? -5.09 -21.75 4.234 1 96.56 195 CYS B O 1
ATOM 3929 N N . TYR B 1 196 ? -3.871 -23.016 5.629 1 95.06 196 TYR B N 1
ATOM 3930 C CA . TYR B 1 196 ? -3.26 -21.875 6.297 1 95.06 196 TYR B CA 1
ATOM 3931 C C . TYR B 1 196 ? -1.829 -21.656 5.812 1 95.06 196 TYR B C 1
ATOM 3933 O O . TYR B 1 196 ? -1.024 -22.594 5.809 1 95.06 196 TYR B O 1
ATOM 3941 N N . VAL B 1 197 ? -1.603 -20.406 5.379 1 95.56 197 VAL B N 1
ATOM 3942 C CA . VAL B 1 197 ? -0.302 -20.125 4.777 1 95.56 197 VAL B CA 1
ATOM 3943 C C . VAL B 1 197 ? 0.241 -18.797 5.305 1 95.56 197 VAL B C 1
ATOM 3945 O O . VAL B 1 197 ? -0.476 -18.047 5.969 1 95.56 197 VAL B O 1
ATOM 3948 N N . ASN B 1 198 ? 1.515 -18.609 5.051 1 92.38 198 ASN B N 1
ATOM 3949 C CA . ASN B 1 198 ? 2.225 -17.375 5.328 1 92.38 198 ASN B CA 1
ATOM 3950 C C . ASN B 1 198 ? 2.812 -16.766 4.059 1 92.38 198 ASN B C 1
ATOM 3952 O O . ASN B 1 198 ? 3.662 -17.375 3.408 1 92.38 198 ASN B O 1
ATOM 3956 N N . THR B 1 199 ? 2.4 -15.508 3.762 1 89.25 199 THR B N 1
ATOM 3957 C CA . THR B 1 199 ? 2.816 -14.883 2.512 1 89.25 199 THR B CA 1
ATOM 3958 C C . THR B 1 199 ? 4.281 -14.461 2.578 1 89.25 199 THR B C 1
ATOM 3960 O O . THR B 1 199 ? 4.879 -14.117 1.558 1 89.25 199 THR B O 1
ATOM 3963 N N . ASN B 1 200 ? 4.895 -14.531 3.801 1 85.75 200 ASN B N 1
ATOM 3964 C CA . ASN B 1 200 ? 6.316 -14.219 3.939 1 85.75 200 ASN B CA 1
ATOM 3965 C C . ASN B 1 200 ? 7.18 -15.461 3.721 1 85.75 200 ASN B C 1
ATOM 3967 O O . ASN B 1 200 ? 8.406 -15.367 3.732 1 85.75 200 ASN B O 1
ATOM 3971 N N . ASP B 1 201 ? 6.555 -16.562 3.596 1 90.88 201 ASP B N 1
ATOM 3972 C CA . ASP B 1 201 ? 7.219 -17.812 3.26 1 90.88 201 ASP B CA 1
ATOM 3973 C C . ASP B 1 201 ? 6.605 -18.438 2.01 1 90.88 201 ASP B C 1
ATOM 3975 O O . ASP B 1 201 ? 5.781 -19.359 2.105 1 90.88 201 ASP B O 1
ATOM 3979 N N . LEU B 1 202 ? 7.137 -18.016 0.885 1 92.5 202 LEU B N 1
ATOM 3980 C CA . LEU B 1 202 ? 6.512 -18.359 -0.389 1 92.5 202 LEU B CA 1
ATOM 3981 C C . LEU B 1 202 ? 6.73 -19.828 -0.725 1 92.5 202 LEU B C 1
ATOM 3983 O O . LEU B 1 202 ? 5.887 -20.453 -1.373 1 92.5 202 LEU B O 1
ATOM 3987 N N . GLU B 1 203 ? 7.859 -20.375 -0.276 1 91.31 203 GLU B N 1
ATOM 3988 C CA . GLU B 1 203 ? 8.109 -21.797 -0.522 1 91.31 203 GLU B CA 1
ATOM 3989 C C . GLU B 1 203 ? 7.074 -22.672 0.183 1 91.31 203 GLU B C 1
ATOM 3991 O O . GLU B 1 203 ? 6.484 -23.562 -0.431 1 91.31 203 GLU B O 1
ATOM 3996 N N . ARG B 1 204 ? 6.93 -22.391 1.416 1 94.12 204 ARG B N 1
ATOM 3997 C CA . ARG B 1 204 ? 5.957 -23.172 2.186 1 94.12 204 ARG B CA 1
ATOM 3998 C C . ARG B 1 204 ? 4.539 -22.891 1.695 1 94.12 204 ARG B C 1
ATOM 4000 O O . ARG B 1 204 ? 3.703 -23.797 1.669 1 94.12 204 ARG B O 1
ATOM 4007 N N . LEU B 1 205 ? 4.285 -21.688 1.336 1 96.62 205 LEU B N 1
ATOM 4008 C CA . LEU B 1 205 ? 2.982 -21.312 0.791 1 96.62 205 LEU B CA 1
ATOM 4009 C C . LEU B 1 205 ? 2.67 -22.125 -0.464 1 96.62 205 LEU B C 1
ATOM 4011 O O . LEU B 1 205 ? 1.584 -22.688 -0.584 1 96.62 205 LEU B O 1
ATOM 4015 N N . PHE B 1 206 ? 3.633 -22.234 -1.316 1 96.25 206 PHE B N 1
ATOM 4016 C CA . PHE B 1 206 ? 3.465 -22.969 -2.564 1 96.25 206 PHE B CA 1
ATOM 4017 C C . PHE B 1 206 ? 3.143 -24.422 -2.291 1 96.25 206 PHE B C 1
ATOM 4019 O O . PHE B 1 206 ? 2.176 -24.969 -2.832 1 96.25 206 PHE B O 1
ATOM 4026 N N . THR B 1 207 ? 3.906 -24.984 -1.453 1 97 207 THR B N 1
ATOM 4027 C CA . THR B 1 207 ? 3.76 -26.406 -1.147 1 97 207 THR B CA 1
ATOM 4028 C C . THR B 1 207 ? 2.402 -26.688 -0.511 1 97 207 THR B C 1
ATOM 4030 O O . THR B 1 207 ? 1.732 -27.656 -0.866 1 97 207 THR B O 1
ATOM 4033 N N . ALA B 1 208 ? 2.008 -25.859 0.376 1 97.75 208 ALA B N 1
ATOM 4034 C CA . ALA B 1 208 ? 0.75 -26.031 1.094 1 97.75 208 ALA B CA 1
ATOM 4035 C C . ALA B 1 208 ? -0.443 -25.906 0.15 1 97.75 208 ALA B C 1
ATOM 4037 O O . ALA B 1 208 ? -1.358 -26.734 0.187 1 97.75 208 ALA B O 1
ATOM 4038 N N . ILE B 1 209 ? -0.431 -24.906 -0.701 1 98.06 209 ILE B N 1
ATOM 4039 C CA . ILE B 1 209 ? -1.547 -24.672 -1.61 1 98.06 209 ILE B CA 1
ATOM 4040 C C . ILE B 1 209 ? -1.613 -25.797 -2.646 1 98.06 209 ILE B C 1
ATOM 4042 O O . ILE B 1 209 ? -2.693 -26.312 -2.938 1 98.06 209 ILE B O 1
ATOM 4046 N N . LYS B 1 210 ? -0.482 -26.141 -3.18 1 97.38 210 LYS B N 1
ATOM 4047 C CA . LYS B 1 210 ? -0.441 -27.25 -4.141 1 97.38 210 LYS B CA 1
ATOM 4048 C C . LYS B 1 210 ? -1.028 -28.516 -3.545 1 97.38 210 LYS B C 1
ATOM 4050 O O . LYS B 1 210 ? -1.857 -29.172 -4.172 1 97.38 210 LYS B O 1
ATOM 4055 N N . LYS B 1 211 ? -0.566 -28.844 -2.348 1 97.5 211 LYS B N 1
ATOM 4056 C CA . LYS B 1 211 ? -1.052 -30.031 -1.663 1 97.5 211 LYS B CA 1
ATOM 4057 C C . LYS B 1 211 ? -2.561 -29.969 -1.44 1 97.5 211 LYS B C 1
ATOM 4059 O O . LYS B 1 211 ? -3.273 -30.938 -1.682 1 97.5 211 LYS B O 1
ATOM 4064 N N . ALA B 1 212 ? -3.045 -28.859 -0.987 1 97.75 212 ALA B N 1
ATOM 4065 C CA . ALA B 1 212 ? -4.469 -28.672 -0.719 1 97.75 212 ALA B CA 1
ATOM 4066 C C . ALA B 1 212 ? -5.293 -28.844 -1.99 1 97.75 212 ALA B C 1
ATOM 4068 O O . ALA B 1 212 ? -6.348 -29.484 -1.973 1 97.75 212 ALA B O 1
ATOM 4069 N N . LEU B 1 213 ? -4.84 -28.281 -3.078 1 96.81 213 LEU B N 1
ATOM 4070 C CA . LEU B 1 213 ? -5.555 -28.359 -4.348 1 96.81 213 LEU B CA 1
ATOM 4071 C C . LEU B 1 213 ? -5.605 -29.797 -4.848 1 96.81 213 LEU B C 1
ATOM 4073 O O . LEU B 1 213 ? -6.645 -30.25 -5.34 1 96.81 213 LEU B O 1
ATOM 4077 N N . ASP B 1 214 ? -4.508 -30.484 -4.664 1 94.5 214 ASP B N 1
ATOM 4078 C CA . ASP B 1 214 ? -4.418 -31.875 -5.109 1 94.5 214 ASP B CA 1
ATOM 4079 C C . ASP B 1 214 ? -5.367 -32.781 -4.32 1 94.5 214 ASP B C 1
ATOM 4081 O O . ASP B 1 214 ? -5.969 -33.688 -4.875 1 94.5 214 ASP B O 1
ATOM 4085 N N . GLN B 1 215 ? -5.551 -32.406 -3.119 1 94.81 215 GLN B N 1
ATOM 4086 C CA . GLN B 1 215 ? -6.273 -33.281 -2.209 1 94.81 215 GLN B CA 1
ATOM 4087 C C . GLN B 1 215 ? -7.77 -33 -2.236 1 94.81 215 GLN B C 1
ATOM 4089 O O . GLN B 1 215 ? -8.586 -33.875 -1.915 1 94.81 215 GLN B O 1
ATOM 4094 N N . THR B 1 216 ? -8.219 -31.812 -2.592 1 93.06 216 THR B N 1
ATOM 4095 C CA . THR B 1 216 ? -9.594 -31.438 -2.32 1 93.06 216 THR B CA 1
ATOM 4096 C C . THR B 1 216 ? -10.367 -31.219 -3.623 1 93.06 216 THR B C 1
ATOM 4098 O O . THR B 1 216 ? -11.594 -31.328 -3.65 1 93.06 216 THR B O 1
ATOM 4101 N N . LEU B 1 217 ? -9.742 -30.828 -4.746 1 89.44 217 LEU B N 1
ATOM 4102 C CA . LEU B 1 217 ? -10.383 -30.484 -6.012 1 89.44 217 LEU B CA 1
ATOM 4103 C C . LEU B 1 217 ? -11.617 -29.625 -5.777 1 89.44 217 LEU B C 1
ATOM 4105 O O . LEU B 1 217 ? -12.727 -30.016 -6.152 1 89.44 217 LEU B O 1
ATOM 4109 N N . PRO B 1 218 ? -11.492 -28.516 -5.18 1 95.75 218 PRO B N 1
ATOM 4110 C CA . PRO B 1 218 ? -12.617 -27.641 -4.848 1 95.75 218 PRO B CA 1
A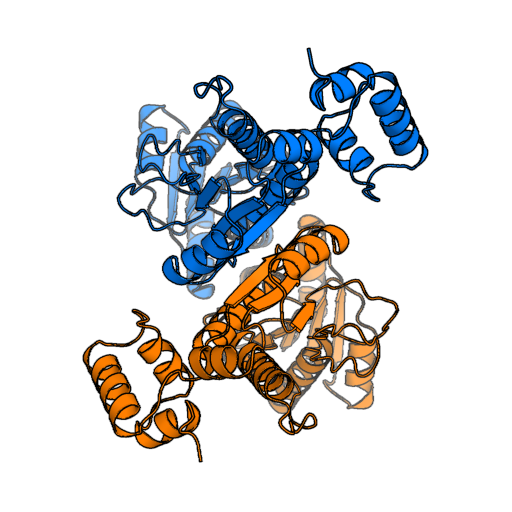TOM 4111 C C . PRO B 1 218 ? -13.258 -27.016 -6.082 1 95.75 218 PRO B C 1
ATOM 4113 O O . PRO B 1 218 ? -12.609 -26.891 -7.125 1 95.75 218 PRO B O 1
ATOM 4116 N N . ASP B 1 219 ? -14.547 -26.688 -5.949 1 95.56 219 ASP B N 1
ATOM 4117 C CA . ASP B 1 219 ? -15.18 -25.906 -7.02 1 95.56 219 ASP B CA 1
ATOM 4118 C C . ASP B 1 219 ? -15.234 -24.422 -6.668 1 95.56 219 ASP B C 1
ATOM 4120 O O . ASP B 1 219 ? -15.688 -23.609 -7.477 1 95.56 219 ASP B O 1
ATOM 4124 N N . ALA B 1 220 ? -14.75 -24.094 -5.465 1 95.12 220 ALA B N 1
ATOM 4125 C CA . ALA B 1 220 ? -14.594 -22.703 -5.059 1 95.12 220 ALA B CA 1
ATOM 4126 C C . ALA B 1 220 ? -13.367 -22.516 -4.168 1 95.12 220 ALA B C 1
ATOM 4128 O O . ALA B 1 220 ? -13.047 -23.391 -3.363 1 95.12 220 ALA B O 1
ATOM 4129 N N . ILE B 1 221 ? -12.734 -21.375 -4.297 1 96.25 221 ILE B N 1
ATOM 4130 C CA . ILE B 1 221 ? -11.617 -21 -3.438 1 96.25 221 ILE B CA 1
ATOM 4131 C C . ILE B 1 221 ? -11.867 -19.609 -2.838 1 96.25 221 ILE B C 1
ATOM 4133 O O . ILE B 1 221 ? -12.172 -18.672 -3.562 1 96.25 221 ILE B O 1
ATOM 4137 N N . MET B 1 222 ? -11.812 -19.516 -1.565 1 94.81 222 MET B N 1
ATOM 4138 C CA . MET B 1 222 ? -11.914 -18.25 -0.847 1 94.81 222 MET B CA 1
ATOM 4139 C C . MET B 1 222 ? -10.578 -17.875 -0.214 1 94.81 222 MET B C 1
ATOM 4141 O O . MET B 1 222 ? -9.992 -18.672 0.528 1 94.81 222 MET B O 1
ATOM 4145 N N . CYS B 1 223 ? -10.156 -16.688 -0.534 1 94.75 223 CYS B N 1
ATOM 4146 C CA . CYS B 1 223 ? -8.852 -16.266 -0.026 1 94.75 223 CYS B CA 1
ATOM 4147 C C . CYS B 1 223 ? -8.992 -15.055 0.881 1 94.75 223 CYS B C 1
ATOM 4149 O O . CYS B 1 223 ? -9.789 -14.156 0.604 1 94.75 223 CYS B O 1
ATOM 4151 N N . SER B 1 224 ? -8.133 -14.945 1.866 1 91.19 224 SER B N 1
ATOM 4152 C CA . SER B 1 224 ? -8.25 -13.906 2.881 1 91.19 224 SER B CA 1
ATOM 4153 C C . SER B 1 224 ? -7.621 -12.602 2.398 1 91.19 224 SER B C 1
ATOM 4155 O O . SER B 1 224 ? -7.617 -11.602 3.125 1 91.19 224 SER B O 1
ATOM 4157 N N . SER B 1 225 ? -7.055 -12.578 1.232 1 88.81 225 SER B N 1
ATOM 4158 C CA . SER B 1 225 ? -6.5 -11.359 0.65 1 88.81 225 SER B CA 1
ATOM 4159 C C . SER B 1 225 ? -6.398 -11.469 -0.868 1 88.81 225 SER B C 1
ATOM 4161 O O . SER B 1 225 ? -6.355 -12.578 -1.414 1 88.81 225 SER B O 1
ATOM 4163 N N . ARG B 1 226 ? -6.336 -10.375 -1.484 1 88.44 226 ARG B N 1
ATOM 4164 C CA . ARG B 1 226 ? -6.148 -10.336 -2.932 1 88.44 226 ARG B CA 1
ATOM 4165 C C . ARG B 1 226 ? -4.824 -10.977 -3.328 1 88.44 226 ARG B C 1
ATOM 4167 O O . ARG B 1 226 ? -4.75 -11.695 -4.328 1 88.44 226 ARG B O 1
ATOM 4174 N N . LYS B 1 227 ? -3.814 -10.648 -2.559 1 89.75 227 LYS B N 1
ATOM 4175 C CA . LYS B 1 227 ? -2.506 -11.242 -2.816 1 89.75 227 LYS B CA 1
ATOM 4176 C C . LYS B 1 227 ? -2.578 -12.766 -2.807 1 89.75 227 LYS B C 1
ATOM 4178 O O . LYS B 1 227 ? -2.098 -13.422 -3.732 1 89.75 227 LYS B O 1
ATOM 4183 N N . LEU B 1 228 ? -3.178 -13.305 -1.829 1 94.38 228 LEU B N 1
ATOM 4184 C CA . LEU B 1 228 ? -3.297 -14.758 -1.72 1 94.38 228 LEU B CA 1
ATOM 4185 C C . LEU B 1 228 ? -4.109 -15.328 -2.881 1 94.38 228 LEU B C 1
ATOM 4187 O O . LEU B 1 228 ? -3.787 -16.391 -3.402 1 94.38 228 LEU B O 1
ATOM 4191 N N . ALA B 1 229 ? -5.145 -14.586 -3.223 1 94.19 229 ALA B N 1
ATOM 4192 C CA . ALA B 1 229 ? -5.973 -15.039 -4.336 1 94.19 229 ALA B CA 1
ATOM 4193 C C . ALA B 1 229 ? -5.168 -15.078 -5.633 1 94.19 229 ALA B C 1
ATOM 4195 O O . ALA B 1 229 ? -5.285 -16.031 -6.41 1 94.19 229 ALA B O 1
ATOM 4196 N N . GLU B 1 230 ? -4.402 -14.062 -5.844 1 93.81 230 GLU B N 1
ATOM 4197 C CA . GLU B 1 230 ? -3.598 -13.992 -7.059 1 93.81 230 GLU B CA 1
ATOM 4198 C C . GLU B 1 230 ? -2.555 -15.102 -7.094 1 93.81 230 GLU B C 1
ATOM 4200 O O . GLU B 1 230 ? -2.359 -15.75 -8.125 1 93.81 230 GLU B O 1
ATOM 4205 N N . LEU B 1 231 ? -1.875 -15.359 -5.996 1 96.06 231 LEU B N 1
ATOM 4206 C CA . LEU B 1 231 ? -0.887 -16.438 -5.914 1 96.06 231 LEU B CA 1
ATOM 4207 C C . LEU B 1 231 ? -1.542 -17.797 -6.117 1 96.06 231 LEU B C 1
ATOM 4209 O O . LEU B 1 231 ? -1.039 -18.625 -6.883 1 96.06 231 LEU B O 1
ATOM 4213 N N . THR B 1 232 ? -2.666 -17.984 -5.445 1 97 232 THR B N 1
ATOM 4214 C CA . THR B 1 232 ? -3.398 -19.25 -5.555 1 97 232 THR B CA 1
ATOM 4215 C C . THR B 1 232 ? -3.869 -19.469 -6.988 1 97 232 THR B C 1
ATOM 4217 O O . THR B 1 232 ? -3.83 -20.594 -7.488 1 97 232 THR B O 1
ATOM 4220 N N . LEU B 1 233 ? -4.305 -18.406 -7.605 1 95.69 233 LEU B N 1
ATOM 4221 C CA . LEU B 1 233 ? -4.758 -18.484 -8.992 1 95.69 233 LEU B CA 1
ATOM 4222 C C . LEU B 1 233 ? -3.637 -18.969 -9.898 1 95.69 233 LEU B C 1
ATOM 4224 O O . LEU B 1 233 ? -3.852 -19.859 -10.742 1 95.69 233 LEU B O 1
ATOM 4228 N N . MET B 1 234 ? -2.439 -18.422 -9.75 1 96.12 234 MET B N 1
ATOM 4229 C CA . MET B 1 234 ? -1.307 -18.812 -10.586 1 96.12 234 MET B CA 1
ATOM 4230 C C . MET B 1 234 ? -0.965 -20.281 -10.367 1 96.12 234 MET B C 1
ATOM 4232 O O . MET B 1 234 ? -0.708 -21.016 -11.328 1 96.12 234 MET B O 1
ATOM 4236 N N . ILE B 1 235 ? -0.955 -20.703 -9.117 1 96.62 235 ILE B N 1
ATOM 4237 C CA . ILE B 1 235 ? -0.661 -22.094 -8.797 1 96.62 235 ILE B CA 1
ATOM 4238 C C . ILE B 1 235 ? -1.729 -23 -9.406 1 96.62 235 ILE B C 1
ATOM 4240 O O . ILE B 1 235 ? -1.41 -24 -10.07 1 96.62 235 ILE B O 1
ATOM 4244 N N . SER B 1 236 ? -2.965 -22.656 -9.219 1 95.56 236 SER B N 1
ATOM 4245 C CA . SER B 1 236 ? -4.09 -23.453 -9.688 1 95.56 236 SER B CA 1
ATOM 4246 C C . SER B 1 236 ? -4.055 -23.625 -11.203 1 95.56 236 SER B C 1
ATOM 4248 O O . SER B 1 236 ? -4.156 -24.75 -11.711 1 95.56 236 SER B O 1
ATOM 4250 N N . LYS B 1 237 ? -3.887 -22.516 -11.898 1 94.19 237 LYS B N 1
ATOM 4251 C CA . LYS B 1 237 ? -3.85 -22.562 -13.352 1 94.19 237 LYS B CA 1
ATOM 4252 C C . LYS B 1 237 ? -2.672 -23.391 -13.852 1 94.19 237 LYS B C 1
ATOM 4254 O O . LYS B 1 237 ? -2.807 -24.156 -14.812 1 94.19 237 LYS B O 1
ATOM 4259 N N . SER B 1 238 ? -1.616 -23.234 -13.188 1 95 238 SER B N 1
ATOM 4260 C CA . SER B 1 238 ? -0.42 -23.969 -13.578 1 95 238 SER B CA 1
ATOM 4261 C C . SER B 1 238 ? -0.615 -25.469 -13.383 1 95 238 SER B C 1
ATOM 4263 O O . SER B 1 238 ? -0.003 -26.281 -14.094 1 95 238 SER B O 1
ATOM 4265 N N . LEU B 1 239 ? -1.436 -25.844 -12.422 1 93.31 239 LEU B N 1
ATOM 4266 C CA . LEU B 1 239 ? -1.71 -27.234 -12.133 1 93.31 239 LEU B CA 1
ATOM 4267 C C . LEU B 1 239 ? -2.834 -27.766 -13.016 1 93.31 239 LEU B C 1
ATOM 4269 O O . LEU B 1 239 ? -3.225 -28.938 -12.906 1 93.31 239 LEU B O 1
ATOM 4273 N N . GLY B 1 240 ? -3.406 -26.906 -13.805 1 91.75 240 GLY B N 1
ATOM 4274 C CA . GLY B 1 240 ? -4.371 -27.344 -14.797 1 91.75 240 GLY B CA 1
ATOM 4275 C C . GLY B 1 240 ? -5.809 -27.094 -14.383 1 91.75 240 GLY B C 1
ATOM 4276 O O . GLY B 1 240 ? -6.742 -27.516 -15.07 1 91.75 240 GLY B O 1
ATOM 4277 N N . LEU B 1 241 ? -6.027 -26.531 -13.234 1 90.88 241 LEU B N 1
ATOM 4278 C CA . LEU B 1 241 ? -7.375 -26.172 -12.82 1 90.88 241 LEU B CA 1
ATOM 4279 C C . LEU B 1 241 ? -7.848 -24.922 -13.57 1 90.88 241 LEU B C 1
ATOM 4281 O O . LEU B 1 241 ? -7.254 -23.844 -13.438 1 90.88 241 LEU B O 1
ATOM 4285 N N . ASN B 1 242 ? -8.93 -25.078 -14.305 1 86.56 242 ASN B N 1
ATOM 4286 C CA . ASN B 1 242 ? -9.438 -23.953 -15.102 1 86.56 242 ASN B CA 1
ATOM 4287 C C . ASN B 1 242 ? -10.297 -23.016 -14.266 1 86.56 242 ASN B C 1
ATOM 4289 O O . ASN B 1 242 ? -11.422 -23.359 -13.898 1 86.56 242 ASN B O 1
ATOM 4293 N N . ILE B 1 243 ? -9.859 -21.953 -14.023 1 88 243 ILE B N 1
ATOM 4294 C CA . ILE B 1 243 ? -10.578 -20.891 -13.336 1 88 243 ILE B CA 1
ATOM 4295 C C . ILE B 1 243 ? -10.914 -19.781 -14.32 1 88 243 ILE B C 1
ATOM 4297 O O . ILE B 1 243 ? -10.031 -19.281 -15.023 1 88 243 ILE B O 1
ATOM 4301 N N . PRO B 1 244 ? -12.148 -19.469 -14.422 1 86.38 244 PRO B N 1
ATOM 4302 C CA . PRO B 1 244 ? -13.258 -19.656 -13.484 1 86.38 244 PRO B CA 1
ATOM 4303 C C . PRO B 1 244 ? -14.203 -20.781 -13.906 1 86.38 244 PRO B C 1
ATOM 4305 O O . PRO B 1 244 ? -15.266 -20.953 -13.297 1 86.38 244 PRO B O 1
ATOM 4308 N N . VAL B 1 245 ? -13.922 -21.547 -14.859 1 84.94 245 VAL B N 1
ATOM 4309 C CA . VAL B 1 245 ? -14.883 -22.484 -15.43 1 84.94 245 VAL B CA 1
ATOM 4310 C C . VAL B 1 245 ? -15.125 -23.641 -14.453 1 84.94 245 VAL B C 1
ATOM 4312 O O . VAL B 1 245 ? -16.266 -23.922 -14.094 1 84.94 245 VAL B O 1
ATOM 4315 N N . GLU B 1 246 ? -14.086 -24.25 -13.914 1 89.75 246 GLU B N 1
ATOM 4316 C CA . GLU B 1 246 ? -14.188 -25.422 -13.047 1 89.75 246 GLU B CA 1
ATOM 4317 C C . GLU B 1 246 ? -14.211 -25.031 -11.578 1 89.75 246 GLU B C 1
ATOM 4319 O O . GLU B 1 246 ? -14.68 -25.781 -10.727 1 89.75 246 GLU B O 1
ATOM 4324 N N . CYS B 1 247 ? -13.672 -23.906 -11.328 1 93.06 247 CYS B N 1
ATOM 4325 C CA . CYS B 1 247 ? -13.523 -23.422 -9.961 1 93.06 247 CYS B CA 1
ATOM 4326 C C . CYS B 1 247 ? -13.57 -21.891 -9.914 1 93.06 247 CYS B C 1
ATOM 4328 O O . CYS B 1 247 ? -13 -21.234 -10.773 1 93.06 247 CYS B O 1
ATOM 4330 N N . SER B 1 248 ? -14.32 -21.391 -8.945 1 92.88 248 SER B N 1
ATOM 4331 C CA . SER B 1 248 ? -14.328 -19.938 -8.727 1 92.88 248 SER B CA 1
ATOM 4332 C C . SER B 1 248 ? -13.336 -19.531 -7.648 1 92.88 248 SER B C 1
ATOM 4334 O O . SER B 1 248 ? -13.062 -20.312 -6.727 1 92.88 248 SER B O 1
ATOM 4336 N N . ILE B 1 249 ? -12.805 -18.359 -7.828 1 93.56 249 ILE B N 1
ATOM 4337 C CA . ILE B 1 249 ? -11.906 -17.828 -6.809 1 93.56 249 ILE B CA 1
ATOM 4338 C C . ILE B 1 249 ? -12.344 -16.422 -6.402 1 93.56 249 ILE B C 1
ATOM 4340 O O . ILE B 1 249 ? -12.672 -15.602 -7.258 1 93.56 249 ILE B O 1
ATOM 4344 N N . ILE B 1 250 ? -12.43 -16.203 -5.113 1 92.31 250 ILE B N 1
ATOM 4345 C CA . ILE B 1 250 ? -12.852 -14.914 -4.582 1 92.31 250 ILE B CA 1
ATOM 4346 C C . ILE B 1 250 ? -11.984 -14.547 -3.379 1 92.31 250 ILE B C 1
ATOM 4348 O O . ILE B 1 250 ? -11.57 -15.414 -2.611 1 92.31 250 ILE B O 1
ATOM 4352 N N . ALA B 1 251 ? -11.68 -13.289 -3.299 1 91.94 251 ALA B N 1
ATOM 4353 C CA . ALA B 1 251 ? -10.992 -12.773 -2.119 1 91.94 251 ALA B CA 1
ATOM 4354 C C . ALA B 1 251 ? -11.914 -11.883 -1.292 1 91.94 251 ALA B C 1
ATOM 4356 O O . ALA B 1 251 ? -12.898 -11.352 -1.807 1 91.94 251 ALA B O 1
ATOM 4357 N N . TYR B 1 252 ? -11.633 -11.867 -0.036 1 86.81 252 TYR B N 1
ATOM 4358 C CA . TYR B 1 252 ? -12.305 -10.922 0.847 1 86.81 252 TYR B CA 1
ATOM 4359 C C . TYR B 1 252 ? -11.297 -10.07 1.601 1 86.81 252 TYR B C 1
ATOM 4361 O O . TYR B 1 252 ? -10.305 -10.578 2.123 1 86.81 252 TYR B O 1
ATOM 4369 N N . GLU B 1 253 ? -11.469 -8.766 1.426 1 78.62 253 GLU B N 1
ATOM 4370 C CA . GLU B 1 253 ? -10.508 -7.844 2.02 1 78.62 253 GLU B CA 1
ATOM 4371 C C . GLU B 1 253 ? -11.203 -6.625 2.619 1 78.62 253 GLU B C 1
ATOM 4373 O O . GLU B 1 253 ? -12.43 -6.508 2.545 1 78.62 253 GLU B O 1
ATOM 4378 N N . GLU B 1 254 ? -10.375 -5.789 3.266 1 67.88 254 GLU B N 1
ATOM 4379 C CA . GLU B 1 254 ? -10.883 -4.582 3.908 1 67.88 254 GLU B CA 1
ATOM 4380 C C . GLU B 1 254 ? -11.211 -3.506 2.877 1 67.88 254 GLU B C 1
ATOM 4382 O O . GLU B 1 254 ? -12.117 -2.693 3.088 1 67.88 254 GLU B O 1
ATOM 4387 N N . ASN B 1 255 ? -10.406 -3.488 1.803 1 71.31 255 ASN B N 1
ATOM 4388 C CA . ASN B 1 255 ? -10.648 -2.443 0.815 1 71.31 255 ASN B CA 1
ATOM 4389 C C . ASN B 1 255 ? -10.633 -2.998 -0.606 1 71.31 255 ASN B C 1
ATOM 4391 O O . ASN B 1 255 ? -9.75 -3.777 -0.962 1 71.31 255 ASN B O 1
ATOM 4395 N N . ILE B 1 256 ? -11.75 -2.562 -1.246 1 71.06 256 ILE B N 1
ATOM 4396 C CA . ILE B 1 256 ? -11.828 -2.955 -2.648 1 71.06 256 ILE B CA 1
ATOM 4397 C C . ILE B 1 256 ? -11.281 -1.838 -3.531 1 71.06 256 ILE B C 1
ATOM 4399 O O . ILE B 1 256 ? -11.57 -0.661 -3.307 1 71.06 256 ILE B O 1
ATOM 4403 N N . GLU B 1 257 ? -10.211 -2.143 -4.25 1 67.88 257 GLU B N 1
ATOM 4404 C CA . GLU B 1 257 ? -9.742 -1.238 -5.293 1 67.88 257 GLU B CA 1
ATOM 4405 C C . GLU B 1 257 ? -10.398 -1.557 -6.637 1 67.88 257 GLU B C 1
ATOM 4407 O O . GLU B 1 257 ? -10.469 -2.721 -7.035 1 67.88 257 GLU B O 1
ATOM 4412 N N . PRO B 1 258 ? -10.984 -0.52 -7.188 1 64.69 258 PRO B N 1
ATOM 4413 C CA . PRO B 1 258 ? -11.562 -0.783 -8.508 1 64.69 258 PRO B CA 1
ATOM 4414 C C . PRO B 1 258 ? -10.562 -1.392 -9.484 1 64.69 258 PRO B C 1
ATOM 4416 O O . PRO B 1 258 ? -9.383 -1.029 -9.469 1 64.69 258 PRO B O 1
ATOM 4419 N N . GLY B 1 259 ? -11.016 -2.393 -10.25 1 66.81 259 GLY B N 1
ATOM 4420 C CA . GLY B 1 259 ? -10.203 -2.947 -11.328 1 66.81 259 GLY B CA 1
ATOM 4421 C C . GLY B 1 259 ? -9.453 -4.199 -10.922 1 66.81 259 GLY B C 1
ATOM 4422 O O . GLY B 1 259 ? -8.609 -4.691 -11.664 1 66.81 259 GLY B O 1
ATOM 4423 N N . SER B 1 260 ? -9.703 -4.676 -9.789 1 74.06 260 SER B N 1
ATOM 4424 C CA . SER B 1 260 ? -9.047 -5.914 -9.383 1 74.06 260 SER B CA 1
ATOM 4425 C C . SER B 1 260 ? -9.383 -7.051 -10.344 1 74.06 260 SER B C 1
ATOM 4427 O O . SER B 1 260 ? -10.539 -7.242 -10.703 1 74.06 260 SER B O 1
ATOM 4429 N N . PRO B 1 261 ? -8.336 -7.766 -10.766 1 75.88 261 PRO B N 1
ATOM 4430 C CA . PRO B 1 261 ? -8.594 -8.898 -11.664 1 75.88 261 PRO B CA 1
ATOM 4431 C C . PRO B 1 261 ? -9.18 -10.102 -10.938 1 75.88 261 PRO B C 1
ATOM 4433 O O . PRO B 1 261 ? -9.516 -11.109 -11.57 1 75.88 261 PRO B O 1
ATOM 4436 N N . ILE B 1 262 ? -9.32 -10.039 -9.648 1 83.31 262 ILE B N 1
ATOM 4437 C CA . ILE B 1 262 ? -9.906 -11.07 -8.797 1 83.31 262 ILE B CA 1
ATOM 4438 C C . ILE B 1 262 ? -11.227 -10.57 -8.219 1 83.31 262 ILE B C 1
ATOM 4440 O O . ILE B 1 262 ? -11.336 -9.414 -7.809 1 83.31 262 ILE B O 1
ATOM 4444 N N . SER B 1 263 ? -12.242 -11.406 -8.312 1 84.75 263 SER B N 1
ATOM 4445 C CA . SER B 1 263 ? -13.461 -11.047 -7.602 1 84.75 263 SER B CA 1
ATOM 4446 C C . SER B 1 263 ? -13.188 -10.812 -6.121 1 84.75 263 SER B C 1
ATOM 4448 O O . SER B 1 263 ? -12.438 -11.562 -5.496 1 84.75 263 SER B O 1
ATOM 4450 N N . LEU B 1 264 ? -13.703 -9.773 -5.688 1 85.19 264 LEU B N 1
ATOM 4451 C CA . LEU B 1 264 ? -13.359 -9.367 -4.332 1 85.19 264 LEU B CA 1
ATOM 4452 C C . LEU B 1 264 ? -14.586 -8.844 -3.594 1 85.19 264 LEU B C 1
ATOM 4454 O O . LEU B 1 264 ? -15.391 -8.094 -4.16 1 85.19 264 LEU B O 1
ATOM 4458 N N . PHE B 1 265 ? -14.734 -9.32 -2.35 1 82.88 265 PHE B N 1
ATOM 4459 C CA . PHE B 1 265 ? -15.641 -8.672 -1.41 1 82.88 265 PHE B CA 1
ATOM 4460 C C . PHE B 1 265 ? -14.875 -7.781 -0.442 1 82.88 265 PHE B C 1
ATOM 4462 O O . PHE B 1 265 ? -13.836 -8.18 0.091 1 82.88 265 PHE B O 1
ATOM 4469 N N . GLY B 1 266 ? -15.289 -6.664 -0.32 1 79.56 266 GLY B N 1
ATOM 4470 C CA . GLY B 1 266 ? -14.68 -5.738 0.622 1 79.56 266 GLY B CA 1
ATOM 4471 C C . GLY B 1 266 ? -15.438 -4.43 0.744 1 79.56 266 GLY B C 1
ATOM 4472 O O . GLY B 1 266 ? -16.594 -4.328 0.312 1 79.56 266 GLY B O 1
ATOM 4473 N N . TYR B 1 267 ? -14.797 -3.549 1.459 1 76.12 267 TYR B N 1
ATOM 4474 C CA . TYR B 1 267 ? -15.391 -2.23 1.646 1 76.12 267 TYR B CA 1
ATOM 4475 C C . TYR B 1 267 ? -14.789 -1.217 0.683 1 76.12 267 TYR B C 1
ATOM 4477 O O . TYR B 1 267 ? -13.641 -1.367 0.253 1 76.12 267 TYR B O 1
ATOM 4485 N N . SER B 1 268 ? -15.609 -0.351 0.334 1 77.81 268 SER B N 1
ATOM 4486 C CA . SER B 1 268 ? -15.141 0.751 -0.5 1 77.81 268 SER B CA 1
ATOM 4487 C C . SER B 1 268 ? -14.648 1.916 0.351 1 77.81 268 SER B C 1
ATOM 4489 O O . SER B 1 268 ? -15.406 2.49 1.13 1 77.81 268 SER B O 1
ATOM 4491 N N . ALA B 1 269 ? -13.453 2.232 0.207 1 79.44 269 ALA B N 1
ATOM 4492 C CA . ALA B 1 269 ? -12.914 3.393 0.911 1 79.44 269 ALA B CA 1
ATOM 4493 C C . ALA B 1 269 ? -13.688 4.66 0.548 1 79.44 269 ALA B C 1
ATOM 4495 O O . ALA B 1 269 ? -13.938 5.508 1.407 1 79.44 269 ALA B O 1
ATOM 4496 N N . GLU B 1 270 ? -14.031 4.746 -0.685 1 81.62 270 GLU B N 1
ATOM 4497 C CA . GLU B 1 270 ? -14.758 5.918 -1.16 1 81.62 270 GLU B CA 1
ATOM 4498 C C . GLU B 1 270 ? -16.109 6.047 -0.466 1 81.62 270 GLU B C 1
ATOM 4500 O O . GLU B 1 270 ? -16.438 7.102 0.082 1 81.62 270 GLU B O 1
ATOM 4505 N N . LYS B 1 271 ? -16.844 5 -0.47 1 77.94 271 LYS B N 1
ATOM 4506 C CA . LYS B 1 271 ? -18.188 5.035 0.129 1 77.94 271 LYS B CA 1
ATOM 4507 C C . LYS B 1 271 ? -18.094 5.273 1.634 1 77.94 271 LYS B C 1
ATOM 4509 O O . LYS B 1 271 ? -18.906 6.023 2.195 1 77.94 271 LYS B O 1
ATOM 4514 N N . SER B 1 272 ? -17.188 4.582 2.197 1 78.19 272 SER B N 1
ATOM 4515 C CA . SER B 1 272 ? -16.984 4.777 3.629 1 78.19 272 SER B CA 1
ATOM 4516 C C . SER B 1 272 ? -16.578 6.215 3.939 1 78.19 272 SER B C 1
ATOM 4518 O O . SER B 1 272 ? -17 6.777 4.953 1 78.19 272 SER B O 1
ATOM 4520 N N . ALA B 1 273 ? -15.805 6.77 3.104 1 83.19 273 ALA B N 1
ATOM 4521 C CA . ALA B 1 273 ? -15.336 8.141 3.295 1 83.19 273 ALA B CA 1
ATOM 4522 C C . ALA B 1 273 ? -16.484 9.133 3.195 1 83.19 273 ALA B C 1
ATOM 4524 O O . ALA B 1 273 ? -16.531 10.125 3.928 1 83.19 273 ALA B O 1
ATOM 4525 N N . VAL B 1 274 ? -17.375 8.891 2.287 1 82.62 274 VAL B N 1
ATOM 4526 C CA . VAL B 1 274 ? -18.547 9.75 2.143 1 82.62 274 VAL B CA 1
ATOM 4527 C C . VAL B 1 274 ? -19.344 9.766 3.447 1 82.62 274 VAL B C 1
ATOM 4529 O O . VAL B 1 274 ? -19.688 10.828 3.959 1 82.62 274 VAL B O 1
ATOM 4532 N N . LYS B 1 275 ? -19.547 8.641 3.934 1 77.5 275 LYS B N 1
ATOM 4533 C CA . LYS B 1 275 ? -20.312 8.531 5.172 1 77.5 275 LYS B CA 1
ATOM 4534 C C . LYS B 1 275 ? -19.594 9.211 6.328 1 77.5 275 LYS B C 1
ATOM 4536 O O . LYS B 1 275 ? -20.219 9.883 7.152 1 77.5 275 LYS B O 1
ATOM 4541 N N . THR B 1 276 ? -18.328 8.961 6.418 1 79.5 276 THR B N 1
ATOM 4542 C CA . THR B 1 276 ? -17.516 9.578 7.461 1 79.5 276 THR B CA 1
ATOM 4543 C C . THR B 1 276 ? -17.594 11.102 7.375 1 79.5 276 THR B C 1
ATOM 4545 O O . THR B 1 276 ? -17.797 11.773 8.383 1 79.5 276 THR B O 1
ATOM 4548 N N . ALA B 1 277 ? -17.406 11.602 6.227 1 81.81 277 ALA B N 1
ATOM 4549 C CA . ALA B 1 277 ? -17.453 13.047 6.023 1 81.81 277 ALA B CA 1
ATOM 4550 C C . ALA B 1 277 ? -18.828 13.609 6.352 1 81.81 277 ALA B C 1
ATOM 4552 O O . ALA B 1 277 ? -18.953 14.695 6.914 1 81.81 277 ALA B O 1
ATOM 4553 N N . ASP B 1 278 ? -19.844 12.844 5.945 1 79.44 278 ASP B N 1
ATOM 4554 C CA . ASP B 1 278 ? -21.203 13.25 6.289 1 79.44 278 ASP B CA 1
ATOM 4555 C C . ASP B 1 278 ? -21.375 13.352 7.805 1 79.44 278 ASP B C 1
ATOM 4557 O O . ASP B 1 278 ? -21.969 14.312 8.305 1 79.44 278 ASP B O 1
ATOM 4561 N N . TYR B 1 279 ? -20.938 12.43 8.406 1 77.56 279 TYR B N 1
ATOM 4562 C CA . TYR B 1 279 ? -21.047 12.391 9.859 1 77.56 279 TYR B CA 1
ATOM 4563 C C . TYR B 1 279 ? -20.312 13.57 10.492 1 77.56 279 TYR B C 1
ATOM 4565 O O . TYR B 1 279 ? -20.844 14.25 11.367 1 77.56 279 TYR B O 1
ATOM 4573 N N . ILE B 1 280 ? -19.109 13.82 10.094 1 79.88 280 ILE B N 1
ATOM 4574 C CA . ILE B 1 280 ? -18.281 14.898 10.633 1 79.88 280 ILE B CA 1
ATOM 4575 C C . ILE B 1 280 ? -18.953 16.25 10.375 1 79.88 280 ILE B C 1
ATOM 4577 O O . ILE B 1 280 ? -19 17.109 11.258 1 79.88 280 ILE B O 1
ATOM 4581 N N . THR B 1 281 ? -19.453 16.328 9.227 1 81.62 281 THR B N 1
ATOM 4582 C CA . THR B 1 281 ? -20.141 17.562 8.875 1 81.62 281 THR B CA 1
ATOM 4583 C C . THR B 1 281 ? -21.328 17.812 9.805 1 81.62 281 THR B C 1
ATOM 4585 O O . THR B 1 281 ? -21.5 18.922 10.32 1 81.62 281 THR B O 1
ATOM 4588 N N . ALA B 1 282 ? -22.078 16.797 9.992 1 76.31 282 ALA B N 1
ATOM 4589 C CA . ALA B 1 282 ? -23.25 16.906 10.867 1 76.31 282 ALA B CA 1
ATOM 4590 C C . ALA B 1 282 ? -22.828 17.25 12.297 1 76.31 282 ALA B C 1
ATOM 4592 O O . ALA B 1 282 ? -23.453 18.094 12.945 1 76.31 282 ALA B O 1
ATOM 4593 N N . LYS B 1 283 ? -21.812 16.578 12.734 1 75.19 283 LYS B N 1
ATOM 4594 C CA . LYS B 1 283 ? -21.328 16.781 14.102 1 75.19 283 LYS B CA 1
ATOM 4595 C C . LYS B 1 283 ? -20.828 18.203 14.312 1 75.19 283 LYS B C 1
ATOM 4597 O O . LYS B 1 283 ? -21.156 18.844 15.305 1 75.19 283 LYS B O 1
ATOM 4602 N N . ILE B 1 284 ? -20.016 18.656 13.422 1 74.44 284 ILE B N 1
ATOM 4603 C CA . ILE B 1 284 ? -19.422 19.984 13.539 1 74.44 284 ILE B CA 1
ATOM 4604 C C . ILE B 1 284 ? -20.531 21.047 13.469 1 74.44 284 ILE B C 1
ATOM 4606 O O . ILE B 1 284 ? -20.469 22.062 14.172 1 74.44 284 ILE B O 1
ATOM 4610 N N . ASN B 1 285 ? -21.562 20.734 12.703 1 74.81 285 ASN B N 1
ATOM 4611 C CA . ASN B 1 285 ? -22.656 21.672 12.547 1 74.81 285 ASN B CA 1
ATOM 4612 C C . ASN B 1 285 ? -23.75 21.438 13.586 1 74.81 285 ASN B C 1
ATOM 4614 O O . ASN B 1 285 ? -24.812 22.062 13.523 1 74.81 285 ASN B O 1
ATOM 4618 N N . GLU B 1 286 ? -23.516 20.484 14.406 1 74.44 286 GLU B N 1
ATOM 4619 C CA . GLU B 1 286 ? -24.453 20.172 15.477 1 74.44 286 GLU B CA 1
ATOM 4620 C C . GLU B 1 286 ? -25.812 19.75 14.922 1 74.44 286 GLU B C 1
ATOM 4622 O O . GLU B 1 286 ? -26.844 20.219 15.391 1 74.44 286 GLU B O 1
ATOM 4627 N N . GLN B 1 287 ? -25.75 19 13.883 1 74.25 287 GLN B N 1
ATOM 4628 C CA . GLN B 1 287 ? -26.938 18.438 13.266 1 74.25 287 GLN B CA 1
ATOM 4629 C C . GLN B 1 287 ? -27.125 16.969 13.656 1 74.25 287 GLN B C 1
ATOM 4631 O O . GLN B 1 287 ? -26.156 16.297 14 1 74.25 287 GLN B O 1
ATOM 4636 N N . GLU B 1 288 ? -28.375 16.531 13.695 1 68.44 288 GLU B N 1
ATOM 4637 C CA . GLU B 1 288 ? -28.656 15.109 13.945 1 68.44 288 GLU B CA 1
ATOM 4638 C C . GLU B 1 288 ? -28.156 14.242 12.797 1 68.44 288 GLU B C 1
ATOM 4640 O O . GLU B 1 288 ? -28.203 14.648 11.633 1 68.44 288 GLU B O 1
ATOM 4645 N N . PHE B 1 289 ? -27.5 13.203 13.141 1 66.31 289 PHE B N 1
ATOM 4646 C CA . PHE B 1 289 ? -27.031 12.242 12.148 1 66.31 289 PHE B CA 1
ATOM 4647 C C . PHE B 1 289 ? -27.531 10.836 12.477 1 66.31 289 PHE B C 1
ATOM 4649 O O . PHE B 1 289 ? -27.5 10.414 13.633 1 66.31 289 PHE B O 1
ATOM 4656 N N . ASP B 1 290 ? -28.234 10.156 11.523 1 60.88 290 ASP B N 1
ATOM 4657 C CA . ASP B 1 290 ? -28.688 8.781 11.688 1 60.88 290 ASP B CA 1
ATOM 4658 C C . ASP B 1 290 ? -27.531 7.797 11.562 1 60.88 290 ASP B C 1
ATOM 4660 O O . ASP B 1 290 ? -26.984 7.609 10.469 1 60.88 290 ASP B O 1
ATOM 4664 N N . TYR B 1 291 ? -27.094 7.266 12.672 1 55.09 291 TYR B N 1
ATOM 4665 C CA . TYR B 1 291 ? -25.953 6.359 12.75 1 55.09 291 TYR B CA 1
ATOM 4666 C C . TYR B 1 291 ? -26.312 4.984 12.195 1 55.09 291 TYR B C 1
ATOM 4668 O O . TYR B 1 291 ? -25.438 4.23 11.773 1 55.09 291 TYR B O 1
ATOM 4676 N N . VAL B 1 292 ? -27.578 4.449 12.32 1 51.41 292 VAL B N 1
ATOM 4677 C CA . VAL B 1 292 ? -27.969 3.084 11.992 1 51.41 292 VAL B CA 1
ATOM 4678 C C . VAL B 1 292 ? -27.484 2.721 10.594 1 51.41 292 VAL B C 1
ATOM 4680 O O . VAL B 1 292 ? -27 1.609 10.367 1 51.41 292 VAL B O 1
ATOM 4683 N N . ASN B 1 293 ? -27.531 3.613 9.727 1 51.62 293 ASN B N 1
ATOM 4684 C CA . ASN B 1 293 ? -27.266 3.277 8.328 1 51.62 293 ASN B CA 1
ATOM 4685 C C . ASN B 1 293 ? -25.781 3.41 7.992 1 51.62 293 ASN B C 1
ATOM 4687 O O . ASN B 1 293 ? -25.406 3.406 6.82 1 51.62 293 ASN B O 1
ATOM 4691 N N . ASN B 1 294 ? -24.922 3.324 9.039 1 52.5 294 ASN B N 1
ATOM 4692 C CA . ASN B 1 294 ? -23.547 3.709 8.719 1 52.5 294 ASN B CA 1
ATOM 4693 C C . ASN B 1 294 ? -22.641 2.492 8.609 1 52.5 294 ASN B C 1
ATOM 4695 O O . ASN B 1 294 ? -21.422 2.611 8.734 1 52.5 294 ASN B O 1
ATOM 4699 N N . LYS B 1 295 ? -23.312 1.316 8.414 1 56.94 295 LYS B N 1
ATOM 4700 C CA . LYS B 1 295 ? -22.453 0.171 8.141 1 56.94 295 LYS B CA 1
ATOM 4701 C C . LYS B 1 295 ? -21.828 0.268 6.742 1 56.94 295 LYS B C 1
ATOM 4703 O O . LYS B 1 295 ? -22.531 0.589 5.777 1 56.94 295 LYS B O 1
ATOM 4708 N N . PRO B 1 296 ? -20.484 0.25 6.828 1 58.09 296 PRO B N 1
ATOM 4709 C CA . PRO B 1 296 ? -19.906 0.231 5.484 1 58.09 296 PRO B CA 1
ATOM 4710 C C . PRO B 1 296 ? -20.531 -0.837 4.586 1 58.09 296 PRO B C 1
ATOM 4712 O O . PRO B 1 296 ? -20.906 -1.909 5.066 1 58.09 296 PRO B O 1
ATOM 4715 N N . GLU B 1 297 ? -20.859 -0.43 3.396 1 64.56 297 GLU B N 1
ATOM 4716 C CA . GLU B 1 297 ? -21.422 -1.363 2.424 1 64.56 297 GLU B CA 1
ATOM 4717 C C . GLU B 1 297 ? -20.344 -2.291 1.864 1 64.56 297 GLU B C 1
ATOM 4719 O O . GLU B 1 297 ? -19.266 -1.837 1.466 1 64.56 297 GLU B O 1
ATOM 4724 N N . ILE B 1 298 ? -20.562 -3.557 2.129 1 63.97 298 ILE B N 1
ATOM 4725 C CA . ILE B 1 298 ? -19.703 -4.547 1.481 1 63.97 298 ILE B CA 1
ATOM 4726 C C . ILE B 1 298 ? -20.031 -4.613 -0.009 1 63.97 298 ILE B C 1
ATOM 4728 O O . ILE B 1 298 ? -21.203 -4.695 -0.394 1 63.97 298 ILE B O 1
ATOM 4732 N N . MET B 1 299 ? -19.016 -4.391 -0.784 1 64.69 299 MET B N 1
ATOM 4733 C CA . MET B 1 299 ? -19.188 -4.395 -2.234 1 64.69 299 MET B CA 1
ATOM 4734 C C . MET B 1 299 ? -18.469 -5.578 -2.863 1 64.69 299 MET B C 1
ATOM 4736 O O . MET B 1 299 ? -17.5 -6.09 -2.303 1 64.69 299 MET B O 1
ATOM 4740 N N . LEU B 1 300 ? -19.172 -6.07 -3.838 1 65.5 300 LEU B N 1
ATOM 4741 C CA . LEU B 1 300 ? -18.531 -7.078 -4.68 1 65.5 300 LEU B CA 1
ATOM 4742 C C . LE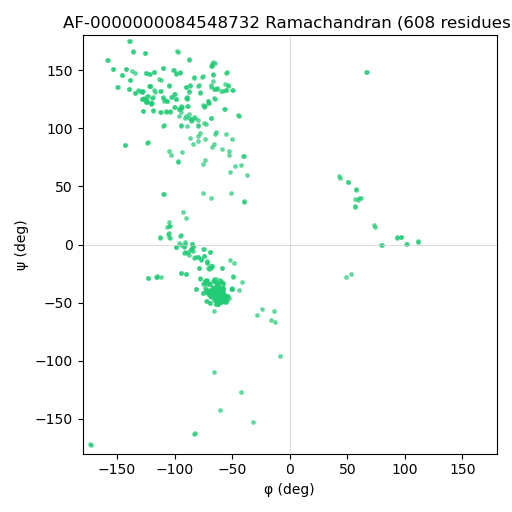U B 1 300 ? -17.953 -6.449 -5.941 1 65.5 300 LEU B C 1
ATOM 4744 O O . LEU B 1 300 ? -18.625 -5.684 -6.629 1 65.5 300 LEU B O 1
ATOM 4748 N N . ASN B 1 301 ? -16.656 -6.551 -6.012 1 60.84 301 ASN B N 1
ATOM 4749 C CA . ASN B 1 301 ? -16.031 -6.273 -7.305 1 60.84 301 ASN B CA 1
ATOM 4750 C C . ASN B 1 301 ? -15.828 -7.555 -8.109 1 60.84 301 ASN B C 1
ATOM 4752 O O . ASN B 1 301 ? -14.984 -8.383 -7.754 1 60.84 301 ASN B O 1
ATOM 4756 N N . TYR B 1 302 ? -16.797 -7.684 -9.102 1 56.5 302 TYR B N 1
ATOM 4757 C CA . TYR B 1 302 ? -16.812 -8.914 -9.883 1 56.5 302 TYR B CA 1
ATOM 4758 C C . TYR B 1 302 ? -15.875 -8.805 -11.086 1 56.5 302 TYR B C 1
ATOM 4760 O O . TYR B 1 302 ? -16 -7.879 -11.891 1 56.5 302 TYR B O 1
ATOM 4768 N N . THR B 1 303 ? -14.805 -9.484 -11.078 1 50.47 303 THR B N 1
ATOM 4769 C CA . THR B 1 303 ? -14.008 -9.516 -12.297 1 50.47 303 THR B CA 1
ATOM 4770 C C . THR B 1 303 ? -14.031 -10.906 -12.922 1 50.47 303 THR B C 1
ATOM 4772 O O . THR B 1 303 ? -13.836 -11.047 -14.133 1 50.47 303 THR B O 1
ATOM 4775 N N . VAL B 1 304 ? -14.227 -11.992 -12.078 1 48.97 304 VAL B N 1
ATOM 4776 C CA . VAL B 1 304 ? -14.203 -13.328 -12.664 1 48.97 304 VAL B CA 1
ATOM 4777 C C . VAL B 1 304 ? -15.57 -13.992 -12.492 1 48.97 304 VAL B C 1
ATOM 4779 O O . VAL B 1 304 ? -16.281 -13.695 -11.531 1 48.97 304 VAL B O 1
ATOM 4782 N N . LYS B 1 305 ? -16.109 -14.555 -13.594 1 51.69 305 LYS B N 1
ATOM 4783 C CA . LYS B 1 305 ? -17.359 -15.32 -13.555 1 51.69 305 LYS B CA 1
ATOM 4784 C C . LYS B 1 305 ? -17.375 -16.266 -12.367 1 51.69 305 LYS B C 1
ATOM 4786 O O . LYS B 1 305 ? -16.375 -16.922 -12.055 1 51.69 305 LYS B O 1
ATOM 4791 N N . LEU B 1 306 ? -18.25 -15.977 -11.367 1 51.91 306 LEU B N 1
ATOM 4792 C CA . LEU B 1 306 ? -18.5 -16.906 -10.273 1 51.91 306 LEU B CA 1
ATOM 4793 C C . LEU B 1 306 ? -19.438 -18.031 -10.719 1 51.91 306 LEU B C 1
ATOM 4795 O O . LEU B 1 306 ? -20.359 -17.797 -11.508 1 51.91 306 LEU B O 1
#

Secondary structure (DSSP, 8-state):
-PPPHHHHHHHHTS-HHHHHHHHTT-TTS-HHHHHHHHHHHHHTT----HHHHHHHHT---EEEEE-TTTTSHHHHHHHHHHHHHHHHTT-EEEEE-S-HHHHHHHHHHTT-SEEEEE-S-GGGSTT--SEEEEE-TT------EE--HHHHHHHHHHHHHHTT--EEEEEESS--HHHHHHHHHTT--SEEEEEE--TT-HHHHHHHHHHHHHHH--SEEEESSHHHHHHHHHHHHHTT--TTTT-EEEEEEEEPPTT-SSEEEEE-HHHHHHHHHHHHHHHHTT-----GGGSPPEEEE--S--/-PPPHHHHHHHHTS-HHHHHHHHTT-TTS-HHHHHHHHHHHHHTT----HHHHHHHHT---EEEEE-TTTTSHHHHHHHHHHHHHHHHTT-EEEEE-S-HHHHHHHHHHTT-SEEEE--S-TTSSSS--S--EEE-TT----------HHHHHHHHHHHHHHTT--EEEEEESS--HHHHHHHHHTT--SEEEEEE--TT-HHHHHHHHHHHHHHH--SEEEESSHHHHHHHHHHHHHTT--TTTT-EEEEEEEEPPTT-SSEEEEE-HHHHHHHHHHHHHHHHTT-----GGGSPPEEEE--S--

InterPro domains:
  IPR000843 LacI-type HTH domain [PF00356] (4-47)
  IPR000843 LacI-type HTH domain [PR00036] (4-14)
  IPR000843 LacI-type HTH domain [PR00036] (14-24)
  IPR000843 LacI-type HTH domain [PS50932] (3-57)
  IPR000843 LacI-type HTH domain [SM00354] (2-72)
  IPR000843 LacI-type HTH domain [cd01392] (6-57)
  IPR010982 Lambda repressor-like, DNA-binding domain superfamily [G3DSA:1.10.260.40] (1-57)
  IPR010982 Lambda repressor-like, DNA-binding domain superfamily [SSF47413] (3-61)
  IPR028082 Periplasmic binding protein-like I [SSF53822] (59-288)

Organism: NCBI:txid1508404

Radius of gyration: 25.84 Å; Cα contacts (8 Å, |Δi|>4): 1156; chains: 2; bounding box: 62×66×54 Å

pLDDT: mean 77.79, std 17.66, range [27.34, 98.06]

Foldseek 3Di:
DAQDLVNLCVVLVHDSVQLLCLLVVHPVHDPVSSVVSVVSCVVSVNDLCQQVVCVVVVHQLEEEEEALPCVDPLNVLLVVQLCSLSVSSPGHYDYDNDDVVVSVVVCVVSNHQWYWYFDDPVVVVVQFDGFRQGPGPPPPDSLTQGWGLLVLLLVVQVVCQVVPWAEEEEEEQDDPVVSVVSCVVVVGHNYYHYFHDDPVCVPVLLVRLLVRCVVGVGQEYEYADLVSQVSSVVSCVVVPNDPPPRHAYEYGDADDDPPRLHWYKHFHSNQLSNLVSVVSSCVSVVHDDDSVPNHGDIDIDDNGDD/DAQDLVNLCVVLVHDSVQLLCLVVVHPVHDPVSSVVSVVSCVVSVVDLCQQVVCVVVVHQLEEEEEALPCVDPLNVLLVVQLCSLSVSSPGHYDYDNDDVVVSVVVCVVSNHLWYFYADDPPVVVPQAAGQRQRPDPPPPDSLGQHWHLQVLLLVVQVVCQVVPWAEEEEEEQDDDVVSVVSCVVVVGHNYYHYFHDDPVCVPVLLVRLLVRCVVGVGQEYEYADLVSQVSSVVSCVVVPNDPPPRHAYEYGDADDDPPRLHWYKHFHSNQLSNLSSVVVSCVSVVHDDDSVPNHGDIDIDDNGDD

Solvent-accessible surface area (backbone atoms only — not comparable to full-atom values): 31816 Å² total; per-residue (Å²): 130,82,56,44,67,62,56,46,9,62,73,68,72,46,51,56,65,54,44,52,33,25,76,62,68,34,84,86,39,57,66,72,58,22,51,51,48,49,52,46,31,53,73,61,56,37,56,82,40,43,39,59,52,29,57,71,71,72,45,48,45,25,32,29,36,39,29,62,50,34,64,39,61,55,45,16,38,31,53,47,30,31,38,47,40,28,38,69,56,35,33,43,58,40,33,26,48,54,54,68,68,58,36,48,54,55,33,55,76,58,44,39,64,36,31,32,34,42,46,68,66,74,53,87,47,83,76,49,44,54,29,44,26,48,46,48,86,78,74,63,85,66,58,60,37,48,44,42,43,64,59,21,42,51,50,50,51,51,50,43,34,76,71,67,37,42,28,36,34,37,40,25,75,57,89,54,63,68,56,56,50,50,32,58,75,67,62,48,45,82,40,83,43,81,44,78,38,45,89,63,38,55,68,60,30,50,55,52,51,52,51,49,49,72,71,60,67,44,36,25,36,42,16,60,26,61,68,54,35,55,44,49,48,36,35,38,46,52,73,66,49,50,72,46,83,64,23,26,64,35,17,21,30,66,48,53,61,92,73,46,58,50,17,31,23,9,25,40,35,58,62,43,14,46,51,51,34,50,47,51,50,24,55,77,67,71,43,90,68,83,65,85,78,52,63,56,58,70,39,76,45,78,54,48,66,116,131,82,54,45,68,62,54,46,10,61,72,67,72,45,51,58,65,54,43,53,33,24,76,61,68,32,84,86,38,54,65,72,57,23,50,52,47,49,51,46,31,52,73,59,56,37,54,80,39,43,38,59,52,30,57,70,70,72,44,47,46,26,33,29,36,42,29,63,48,34,63,39,60,55,45,16,39,32,55,45,31,30,38,47,39,29,40,71,54,35,33,44,58,40,34,27,47,55,53,68,66,58,36,47,53,54,32,55,76,59,45,38,64,40,28,33,38,48,62,81,67,66,58,87,51,80,84,61,38,44,33,48,22,50,53,54,87,77,79,67,84,65,56,54,37,38,53,47,45,63,60,20,43,51,50,49,52,51,51,44,34,75,72,68,37,41,29,37,34,37,41,24,76,56,90,53,63,67,56,56,50,49,31,58,75,68,63,48,43,82,41,81,43,83,43,78,38,45,90,62,37,54,69,60,31,49,52,52,51,52,52,50,49,73,72,60,67,43,36,26,36,43,16,59,26,61,68,53,35,53,44,49,49,35,36,37,47,52,72,65,48,51,73,46,83,64,21,25,64,34,17,20,29,61,48,51,62,92,73,46,58,51,16,30,23,8,23,39,35,58,61,43,14,47,52,50,33,51,48,49,50,23,54,78,66,71,42,90,69,82,64,86,77,52,62,54,60,72,39,75,45,79,55,48,67,116

Sequence (612 aa):
MSITIKDIAREANVSFSTVSKALNDSPLVKEPTKQMILALAKEMGYEINTSAKILATGKSNAVGIYCPSITKPAYAAACLEISHQLKLRGFLPALSTSSFNDAKELFSRLKVACIIILDQQDFYFTNVDFTYNPYTENNETKERFYALKKDAAIKAASLLTHSGHHSVLTVSEYEEDWLSEVIKKEALFDKVHHCYVNTNDLERLFTAIKKALDQTLPDAIMCSSRKLAELTLMISKSLGLNIPVECSIIAYEENIEPGSPISLFGYSAEKSAVKTADYITAKINEQEFDYVNNKPEIMLNYTVKLMSITIKDIAREANVSFSTVSKALNDSPLVKEPTKQMILALAKEMGYEINTSAKILATGKSNAVGIYCPSITKPAYAAACLEISHQLKLRGFLPALSTSSFNDAKELFSRLKVACIIILDQQDFYFTNVDFTYNPYTENNETKERFYALKKDAAIKAASLLTHSGHHSVLTVSEYEEDWLSEVIKKEALFDKVHHCYVNTNDLERLFTAIKKALDQTLPDAIMCSSRKLAELTLMISKSLGLNIPVECSIIAYEENIEPGSPISLFGYSAEKSAVKTADYITAKINEQEFDYVNNKPEIMLNYTVKL